Protein AF-A0A2E7LTC0-F1 (afdb_monomer)

Solvent-accessible surface area (backbone atoms only — not comparable to full-atom values): 21574 Å² total; per-residue (Å²): 110,74,68,62,54,48,52,56,48,58,71,62,63,71,90,58,56,78,71,52,47,55,50,52,54,51,60,67,54,54,82,50,47,77,41,71,34,73,52,80,45,78,46,64,87,62,78,86,38,76,47,79,48,78,38,95,87,68,45,82,85,52,89,76,47,74,41,83,64,48,72,80,42,55,64,22,34,35,40,33,43,32,41,36,27,76,60,69,47,95,86,60,73,81,91,56,100,69,69,67,83,79,80,87,56,65,53,80,72,42,90,59,55,69,51,78,43,80,32,36,36,43,35,40,34,44,36,34,58,78,69,46,74,34,69,30,34,40,38,37,45,35,38,29,55,83,51,34,35,38,38,40,40,37,39,34,40,51,95,73,76,43,58,40,39,37,43,35,45,28,46,34,49,67,52,81,94,36,35,32,41,34,41,37,41,33,39,38,36,43,68,73,51,43,59,67,55,59,49,59,22,49,50,42,20,55,47,100,85,68,46,58,71,38,53,74,68,54,59,45,46,75,72,45,26,50,76,45,81,47,74,49,66,40,91,86,82,69,48,78,47,73,52,29,28,30,26,42,74,87,68,48,78,76,24,78,30,59,68,50,30,58,71,54,59,43,54,55,52,45,51,50,52,34,49,60,59,52,71,72,50,64,58,30,29,33,40,28,41,32,37,32,40,36,37,54,46,80,55,97,49,43,38,37,38,40,33,37,36,40,34,52,64,57,69,44,77,81,38,50,63,68,80,55,28,68,39,33,34,81,36,54,46,79,51,32,73,49,82,89,56,76,73,47,69,58,80,32,37,37,39,36,40,38,37,35,37,47,81,48,100,41,35,33,40,40,39,39,38,39,41,36,35,54,84,93,48,75,50,72,52,76,50,72,50,75,48,75,60,88,128

Secondary structure (DSSP, 8-state):
-HHHHHHHHHHH-SS--HHHHHHHHHHHHTT-EEEEEEEEEPPPP----EEEE--TT--SSSPPEEEE----PPPEEEEEEEEEE-PPPTT----SSS--S----GGGTSSS-SSSEEEEEEEEEEEEETTEEEEEEEEEEEEE-SSEEEEEEEEEEGGGTEEEEEEEEEEEEEETTTEEEEEEEEEEEE---TT--HHHHHHT-B-TTS-BSS-TTHHHHHTT-EEEEEEEE-TTT--EEEEEEEE-TTS-EEESSHHHHHHTHHHHHHHHHHHHHHHTSPPEEEEEEEEEEEEEEEETTEEEEEEEEEE-S--EEEES-GGGSGGGTT-EETTEEPTTPPPPP--EEEEEEEEEEE-SSSEEEEEEEEEEEETTEEEEEEEEEEEE---

Foldseek 3Di:
DVVVVVVVVVVLPPPADPVRSVVVVCVQCPQKDKDKDKDKAAADFDDWDKDWDQDPVNDPPPDTDIDTPGDTFDIKMKIKIKMWDADAAPPDDDPDPDDRPPDDGVCLFFQAGNDAAKTWMWMWMWIADRNDIDTWTWTKIWGHDPFKIWMWIFTDDVVQRDTKTKTWIWTKDDDPDFKIKIKTKMKMKDLDLALDQPLQQQQLAADPVRDRPDPLCVLCVVQQKDWDKDWDADPPPRDIDIFIFIAHNVRDTPGPGPVRCVVPVSVVSSVVVRVVVSVPWDMWMKMFIKMKMWGWDDDDFKTKIKMKIKTPQPIDIPDTDVLSDLQQNPQADRNGGPPPDGGDTDIWMKIWMWMKGDPDPFKIKIKTKIWTDDRNRIDIDIDIDIGGDDD

Mean predicted aligned error: 7.92 Å

Sequence (391 aa):
MKKILLILCLLITFNVSGQEKKKLFKDFFKYSTLYVSGDLKNSKENAPSYFVRTNPNGSLYDVPVVVDGTDYYEHDYRYGFGIRKIARFDYEIKGKQYYDGTESNVSMTAPNSAITGFEYVFHTEKERVRDDVFKNHRYFLKHSGKYHIVKVESRKQGKVNFDYKSAEIRAKLPIGKKFSLSAGAIYRTHERPYGYNPVEIWLNETDSNGYAVNPWYTLGFYYGYDDIYYTYEDSYTGETVSDWYWINPEGETVAYTDLQFRQTVFTDLMNRYNNEIWEDIDAFGVISPVVGFDYYHYKNNFWLHAYGSYLLPYHDYVKGDEAFSYHNRNNWGLGGLIEDAEKEQWEDYQTGVQFGWKLSKSIGIFFEGEYTKFWDSKIYNSSVGLNITLK

Nearest PDB structures (foldseek):
  7pge-assembly1_B  TM=2.969E-01  e=2.154E-02  Escherichia coli
  7ttc-assembly1_A  TM=2.405E-01  e=6.112E-03  Escherichia coli
  8wv0-assembly1_B  TM=1.997E-01  e=5.841E-02  Burkholderia pseudomallei

Structure (mmCIF, N/CA/C/O backbone):
data_AF-A0A2E7LTC0-F1
#
_entry.id   AF-A0A2E7LTC0-F1
#
loop_
_atom_site.group_PDB
_atom_site.id
_atom_site.type_symbol
_atom_site.label_atom_id
_atom_site.label_alt_id
_atom_site.label_comp_id
_atom_site.label_asym_id
_atom_site.label_entity_id
_atom_site.label_seq_id
_atom_site.pdbx_PDB_ins_code
_atom_site.Cartn_x
_atom_site.Cartn_y
_atom_site.Cartn_z
_atom_site.occupancy
_atom_site.B_iso_or_equiv
_atom_site.auth_seq_id
_atom_site.auth_comp_id
_atom_site.auth_asym_id
_atom_site.auth_atom_id
_atom_site.pdbx_PDB_model_num
ATOM 1 N N . MET A 1 1 ? -17.392 7.333 -6.925 1.00 40.47 1 MET A N 1
ATOM 2 C CA . MET A 1 1 ? -18.458 8.050 -6.176 1.00 40.47 1 MET A CA 1
ATOM 3 C C . MET A 1 1 ? -19.874 7.684 -6.631 1.00 40.47 1 MET A C 1
ATOM 5 O O . MET A 1 1 ? -20.604 7.146 -5.810 1.00 40.47 1 MET A O 1
ATOM 9 N N . LYS A 1 2 ? -20.261 7.876 -7.909 1.00 31.41 2 LYS A N 1
ATOM 10 C CA . LYS A 1 2 ? -21.632 7.576 -8.397 1.00 31.41 2 LYS A CA 1
ATOM 11 C C . LYS A 1 2 ? -22.112 6.139 -8.102 1.00 31.41 2 LYS A C 1
ATOM 13 O O . LYS A 1 2 ? -23.228 5.971 -7.636 1.00 31.41 2 LYS A O 1
ATOM 18 N N . LYS A 1 3 ? -21.259 5.119 -8.285 1.00 40.75 3 LYS A N 1
ATOM 19 C CA . LYS A 1 3 ? -21.623 3.699 -8.075 1.00 40.75 3 LYS A CA 1
ATOM 20 C C . LYS A 1 3 ? -21.817 3.302 -6.595 1.00 40.75 3 LYS A C 1
ATOM 22 O O . LYS A 1 3 ? -22.709 2.521 -6.297 1.00 40.75 3 LYS A O 1
ATOM 27 N N . ILE A 1 4 ? -21.048 3.874 -5.661 1.00 50.66 4 ILE A N 1
ATOM 28 C CA . ILE A 1 4 ? -21.181 3.589 -4.213 1.00 50.66 4 ILE A CA 1
ATOM 29 C C . ILE A 1 4 ? -22.430 4.269 -3.642 1.00 50.66 4 ILE A C 1
ATOM 31 O O . ILE A 1 4 ? -23.167 3.659 -2.873 1.00 50.66 4 ILE A O 1
ATOM 35 N N . LEU A 1 5 ? -22.707 5.506 -4.071 1.00 48.44 5 LEU A N 1
ATOM 36 C CA . LEU A 1 5 ? -23.940 6.204 -3.707 1.00 48.44 5 LEU A CA 1
ATOM 37 C C . LEU A 1 5 ? -25.174 5.455 -4.236 1.00 48.44 5 LEU A C 1
ATOM 39 O O . LEU A 1 5 ? -26.170 5.356 -3.532 1.00 48.44 5 LEU A O 1
ATOM 43 N N . LEU A 1 6 ? -25.079 4.872 -5.439 1.00 49.09 6 LEU A N 1
ATOM 44 C CA . LEU A 1 6 ? -26.133 4.054 -6.043 1.00 49.09 6 LEU A CA 1
ATOM 45 C C . LEU A 1 6 ? -26.417 2.779 -5.233 1.00 49.09 6 LEU A C 1
ATOM 47 O O . LEU A 1 6 ? -27.579 2.458 -5.016 1.00 49.09 6 LEU A O 1
ATOM 51 N N . ILE A 1 7 ? -25.382 2.090 -4.736 1.00 56.31 7 ILE A N 1
ATOM 52 C CA . ILE A 1 7 ? -25.525 0.910 -3.860 1.00 56.31 7 ILE A CA 1
ATOM 53 C C . ILE A 1 7 ? -26.156 1.301 -2.515 1.00 56.31 7 ILE A C 1
ATOM 55 O O . ILE A 1 7 ? -27.049 0.611 -2.026 1.00 56.31 7 ILE A O 1
ATOM 59 N N . LEU A 1 8 ? -25.750 2.441 -1.943 1.00 55.16 8 LEU A N 1
ATOM 60 C CA . LEU A 1 8 ? -26.360 2.974 -0.724 1.00 55.16 8 LEU A CA 1
ATOM 61 C C . LEU A 1 8 ? -27.838 3.340 -0.948 1.00 55.16 8 LEU A C 1
ATOM 63 O O . LEU A 1 8 ? -28.680 3.049 -0.106 1.00 55.16 8 LEU A O 1
ATOM 67 N N . CYS A 1 9 ? -28.167 3.928 -2.102 1.00 54.88 9 CYS A N 1
ATOM 68 C CA . CYS A 1 9 ? -29.542 4.210 -2.506 1.00 54.88 9 CYS A CA 1
ATOM 69 C C . CYS A 1 9 ? -30.355 2.924 -2.720 1.00 54.88 9 CYS A C 1
ATOM 71 O O . CYS A 1 9 ? -31.493 2.869 -2.263 1.00 54.88 9 CYS A O 1
ATOM 73 N N . LEU A 1 10 ? -29.777 1.886 -3.333 1.00 54.00 10 LEU A N 1
ATOM 74 C CA . LEU A 1 10 ? -30.430 0.591 -3.574 1.00 54.00 10 LEU A CA 1
ATOM 75 C C . LEU A 1 10 ? -30.771 -0.156 -2.271 1.00 54.00 10 LEU A C 1
ATOM 77 O O . LEU A 1 10 ? -31.829 -0.776 -2.168 1.00 54.00 10 LEU A O 1
ATOM 81 N N . LEU A 1 11 ? -29.931 -0.038 -1.239 1.00 53.34 11 LEU A N 1
ATOM 82 C CA . LEU A 1 11 ? -30.214 -0.588 0.095 1.00 53.34 11 LEU A CA 1
ATOM 83 C C . LEU A 1 11 ? -31.350 0.159 0.823 1.00 53.34 11 LEU A C 1
ATOM 85 O O . LEU A 1 11 ? -32.016 -0.420 1.675 1.00 53.34 11 LEU A O 1
ATOM 89 N N . ILE A 1 12 ? -31.605 1.425 0.470 1.00 54.31 12 ILE A N 1
ATOM 90 C CA . ILE A 1 12 ? -32.672 2.265 1.049 1.00 54.31 12 ILE A CA 1
ATOM 91 C C . ILE A 1 12 ? -33.993 2.141 0.253 1.00 54.31 12 ILE A C 1
ATOM 93 O O . ILE A 1 12 ? -35.054 2.557 0.726 1.00 54.31 12 ILE A O 1
ATOM 97 N N . THR A 1 13 ? -33.972 1.564 -0.956 1.00 50.25 13 THR A N 1
ATOM 98 C CA . THR A 1 13 ? -35.162 1.465 -1.823 1.00 50.25 13 THR A CA 1
ATOM 99 C C . THR A 1 13 ? -36.113 0.310 -1.510 1.00 50.25 13 THR A C 1
ATOM 101 O O . THR A 1 13 ? -37.231 0.324 -2.022 1.00 50.25 13 THR A O 1
ATOM 104 N N . PHE A 1 14 ? -35.756 -0.645 -0.646 1.00 45.84 14 PHE A N 1
ATOM 105 C CA . PHE A 1 14 ? -36.668 -1.734 -0.279 1.00 45.84 14 PHE A CA 1
ATOM 106 C C . PHE A 1 14 ? -37.716 -1.273 0.750 1.00 45.84 14 PHE A C 1
ATOM 108 O O . PHE A 1 14 ? -37.423 -1.163 1.931 1.00 45.84 14 PHE A O 1
ATOM 115 N N . ASN A 1 15 ? -38.947 -1.018 0.288 1.00 52.19 15 ASN A N 1
ATOM 116 C CA . ASN A 1 15 ? -40.196 -0.980 1.075 1.00 52.19 15 ASN A CA 1
ATOM 117 C C . ASN A 1 15 ? -40.242 -0.098 2.342 1.00 52.19 15 ASN A C 1
ATOM 119 O O . ASN A 1 15 ? -40.950 -0.419 3.290 1.00 52.19 15 ASN A O 1
ATOM 123 N N . VAL A 1 16 ? -39.543 1.037 2.363 1.00 57.69 16 VAL A N 1
ATOM 124 C CA . VAL A 1 16 ? -39.639 2.006 3.469 1.00 57.69 16 VAL A CA 1
ATOM 125 C C . VAL A 1 16 ? -40.548 3.172 3.061 1.00 57.69 16 VAL A C 1
ATOM 127 O O . VAL A 1 16 ? -40.341 3.788 2.010 1.00 57.69 16 VAL A O 1
ATOM 130 N N . SER A 1 17 ? -41.565 3.492 3.867 1.00 69.69 17 SER A N 1
ATOM 131 C CA . SER A 1 17 ? -42.487 4.607 3.591 1.00 69.69 17 SER A CA 1
ATOM 132 C C . SER A 1 17 ? -41.746 5.958 3.560 1.00 69.69 17 SER A C 1
ATOM 134 O O . SER A 1 17 ? -40.671 6.116 4.142 1.00 69.69 17 SER A O 1
ATOM 136 N N . GLY A 1 18 ? -42.293 6.981 2.889 1.00 68.81 18 GLY A N 1
ATOM 137 C CA . GLY A 1 18 ? -41.621 8.287 2.740 1.00 68.81 18 GLY A CA 1
ATOM 138 C C . GLY A 1 18 ? -41.231 8.961 4.069 1.00 68.81 18 GLY A C 1
ATOM 139 O O . GLY A 1 18 ? -40.199 9.631 4.155 1.00 68.81 18 GLY A O 1
ATOM 140 N N . GLN A 1 19 ? -42.008 8.730 5.130 1.00 69.88 19 GLN A N 1
ATOM 141 C CA . GLN A 1 19 ? -41.736 9.240 6.475 1.00 69.88 19 GLN A CA 1
ATOM 142 C C . GLN A 1 19 ? -40.604 8.469 7.173 1.00 69.88 19 GLN A C 1
ATOM 144 O O . GLN A 1 19 ? -39.743 9.069 7.822 1.00 69.88 19 GLN A O 1
ATOM 149 N N . GLU A 1 20 ? -40.547 7.153 6.985 1.00 72.44 20 GLU A N 1
ATOM 150 C CA . GLU A 1 20 ? -39.475 6.306 7.508 1.00 72.44 20 GLU A CA 1
ATOM 151 C C . GLU A 1 20 ? -38.150 6.533 6.763 1.00 72.44 20 GLU A C 1
ATOM 153 O O . GLU A 1 20 ? -37.100 6.562 7.402 1.00 72.44 20 GLU A O 1
ATOM 158 N N . LYS A 1 21 ? -38.178 6.822 5.451 1.00 75.19 21 LYS A N 1
ATOM 159 C CA . LYS A 1 21 ? -36.980 7.210 4.679 1.00 75.19 21 LYS A CA 1
ATOM 160 C C . LYS A 1 21 ? -36.326 8.466 5.251 1.00 75.19 21 LYS A C 1
ATOM 162 O O . LYS A 1 21 ? -35.108 8.515 5.422 1.00 75.19 21 LYS A O 1
ATOM 167 N N . LYS A 1 22 ? -37.133 9.474 5.603 1.00 76.31 22 LYS A N 1
ATOM 168 C CA . LYS A 1 22 ? -36.648 10.722 6.216 1.00 76.31 22 LYS A CA 1
ATOM 169 C C . LYS A 1 22 ? -36.008 10.472 7.584 1.00 76.31 22 LYS A C 1
ATOM 171 O O . LYS A 1 22 ? -34.982 11.075 7.900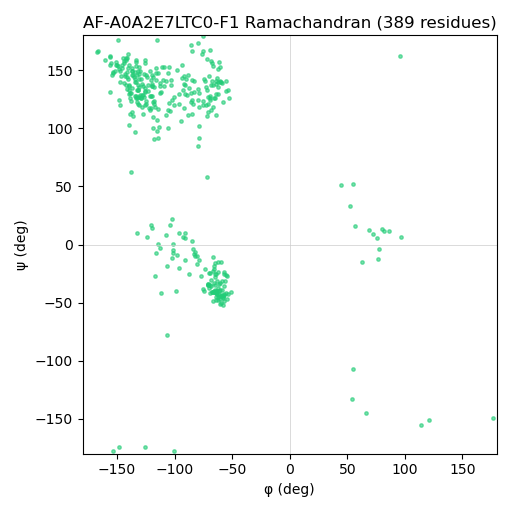 1.00 76.31 22 LYS A O 1
ATOM 176 N N . LYS A 1 23 ? -36.593 9.576 8.384 1.00 83.50 23 LYS A N 1
ATOM 177 C CA . LYS A 1 23 ? -36.047 9.169 9.686 1.00 83.50 23 LYS A CA 1
ATOM 178 C C . LYS A 1 23 ? -34.726 8.412 9.527 1.00 83.50 23 LYS A C 1
ATOM 180 O O . LYS A 1 23 ? -33.743 8.798 10.149 1.00 83.50 23 LYS A O 1
ATOM 185 N N . LEU A 1 24 ? -34.677 7.424 8.634 1.00 81.38 24 LEU A N 1
ATOM 186 C CA . LEU A 1 24 ? -33.481 6.628 8.355 1.00 81.38 24 LEU A CA 1
ATOM 187 C C . LEU A 1 24 ? -32.315 7.498 7.869 1.00 81.38 24 LEU A C 1
ATOM 189 O O . LEU A 1 24 ? -31.200 7.372 8.366 1.00 81.38 24 LEU A O 1
ATOM 193 N N . PHE A 1 25 ? -32.582 8.434 6.955 1.00 83.81 25 PHE A N 1
ATOM 194 C CA . PHE A 1 25 ? -31.583 9.393 6.485 1.00 83.81 25 PHE A CA 1
ATOM 195 C C . PHE A 1 25 ? -31.049 10.263 7.632 1.00 83.81 25 PHE A C 1
ATOM 197 O O . PHE A 1 25 ? -29.838 10.415 7.798 1.00 83.81 25 PHE A O 1
ATOM 204 N N . LYS A 1 26 ? -31.945 10.799 8.472 1.00 86.75 26 LYS A N 1
ATOM 205 C CA . LYS A 1 26 ? -31.561 11.607 9.636 1.00 86.75 26 LYS A CA 1
ATOM 206 C C . LYS A 1 26 ? -30.707 10.809 10.625 1.00 86.75 26 LYS A C 1
ATOM 208 O O . LYS A 1 26 ? -29.707 11.333 11.108 1.00 86.75 26 LYS A O 1
ATOM 213 N N . ASP A 1 27 ? -31.066 9.558 10.899 1.00 86.62 27 ASP A N 1
ATOM 214 C CA . ASP A 1 27 ? -30.341 8.685 11.829 1.00 86.62 27 ASP A CA 1
ATOM 215 C C . ASP A 1 27 ? -28.985 8.228 11.264 1.00 86.62 27 ASP A C 1
ATOM 217 O O . ASP A 1 27 ? -27.998 8.140 12.005 1.00 86.62 27 ASP A O 1
ATOM 221 N N . PHE A 1 28 ? -28.898 8.013 9.947 1.00 89.31 28 PHE A N 1
ATOM 222 C CA . PHE A 1 28 ? -27.646 7.702 9.261 1.00 89.31 28 PHE A CA 1
ATOM 223 C C . PHE A 1 28 ? -26.630 8.838 9.427 1.00 89.31 28 PHE A C 1
ATOM 225 O O . PHE A 1 28 ? -25.532 8.592 9.925 1.00 89.31 28 PHE A O 1
ATOM 232 N N . PHE A 1 29 ? -27.025 10.084 9.141 1.00 91.88 29 PHE A N 1
ATOM 233 C CA . PHE A 1 29 ? -26.138 11.249 9.243 1.00 91.88 29 PHE A CA 1
ATOM 234 C C . PHE A 1 29 ? -26.008 11.835 10.657 1.00 91.88 29 PHE A C 1
ATOM 236 O O . PHE A 1 29 ? -25.143 12.685 10.889 1.00 91.88 29 PHE A O 1
ATOM 243 N N . LYS A 1 30 ? -26.805 11.387 11.633 1.00 92.81 30 LYS A N 1
ATOM 244 C CA . LYS A 1 30 ? -26.679 11.822 13.031 1.00 92.81 30 LYS A CA 1
ATOM 245 C C . LYS A 1 30 ? -25.256 11.568 13.549 1.00 92.81 30 LYS A C 1
ATOM 247 O O . LYS A 1 30 ? -24.737 10.466 13.394 1.00 92.81 30 LYS A O 1
ATOM 252 N N . TYR A 1 31 ? -24.662 12.578 14.190 1.00 93.38 31 TYR A N 1
ATOM 253 C CA . TYR A 1 31 ? -23.271 12.596 14.682 1.00 93.38 31 TYR A CA 1
ATOM 254 C C . TYR A 1 31 ? -22.181 12.625 13.601 1.00 93.38 31 TYR A C 1
ATOM 256 O O . TYR A 1 31 ? -21.004 12.448 13.914 1.00 93.38 31 TYR A O 1
ATOM 264 N N . SER A 1 32 ? -22.545 12.882 12.343 1.00 94.81 32 SER A N 1
ATOM 265 C CA . SER A 1 32 ? -21.542 13.108 11.305 1.00 94.81 32 SER A CA 1
ATOM 266 C C . SER A 1 32 ? -20.834 14.433 11.503 1.00 94.81 32 SER A C 1
ATOM 268 O O . SER A 1 32 ? -21.456 15.424 11.879 1.00 94.81 32 SER A O 1
ATOM 270 N N . THR A 1 33 ? -19.553 14.464 11.166 1.00 95.06 33 THR A N 1
ATOM 271 C CA . THR A 1 33 ? -18.797 15.703 11.021 1.00 95.06 33 THR A CA 1
ATOM 272 C C . THR A 1 33 ? -18.322 15.834 9.585 1.00 95.06 33 THR A C 1
ATOM 274 O O . THR A 1 33 ? -17.655 14.933 9.080 1.00 95.06 33 THR A O 1
ATOM 277 N N . LEU A 1 34 ? -18.693 16.940 8.942 1.00 96.50 34 LEU A N 1
ATOM 278 C CA . LEU A 1 34 ? -18.131 17.390 7.672 1.00 96.50 34 LEU A CA 1
ATOM 279 C C . LEU A 1 34 ? -16.951 18.316 7.979 1.00 96.50 34 LEU A C 1
ATOM 281 O O . LEU A 1 34 ? -17.060 19.159 8.870 1.00 96.50 34 LEU A O 1
ATOM 285 N N . TYR A 1 35 ? -15.849 18.165 7.257 1.00 95.38 35 TYR A N 1
ATOM 286 C CA . TYR A 1 35 ? -14.668 19.001 7.428 1.00 95.38 35 TYR A CA 1
ATOM 287 C C . TYR A 1 35 ? -13.956 19.241 6.095 1.00 95.38 35 TYR A C 1
ATOM 289 O O . TYR A 1 35 ? -14.014 18.427 5.170 1.00 95.38 35 TYR A O 1
ATOM 297 N N . VAL A 1 36 ? -13.278 20.382 6.030 1.00 96.44 36 VAL A N 1
ATOM 298 C CA . VAL A 1 36 ? -12.321 20.761 4.991 1.00 96.44 36 VAL A CA 1
ATOM 299 C C . VAL A 1 36 ? -11.098 21.287 5.727 1.00 96.44 36 VAL A C 1
ATOM 301 O O . VAL A 1 36 ? -11.240 22.059 6.675 1.00 96.44 36 VAL A O 1
ATOM 304 N N . SER A 1 37 ? -9.913 20.846 5.329 1.00 95.50 37 SER A N 1
ATOM 305 C CA . SER A 1 37 ? -8.670 21.170 6.026 1.00 95.50 37 SER A CA 1
ATOM 306 C C . SER A 1 37 ? -7.506 21.261 5.057 1.00 95.50 37 SER A C 1
ATOM 308 O O . SER A 1 37 ? -7.470 20.524 4.070 1.00 95.50 37 SER A O 1
ATOM 310 N N . GLY A 1 38 ? -6.530 22.104 5.379 1.00 95.75 38 GLY A N 1
ATOM 311 C CA . GLY A 1 38 ? -5.250 22.133 4.690 1.00 95.75 38 GLY A CA 1
ATOM 312 C C . GLY A 1 38 ? -4.107 22.534 5.615 1.00 95.75 38 GLY A C 1
ATOM 313 O O . GLY A 1 38 ? -4.318 23.259 6.587 1.00 95.75 38 GLY A O 1
ATOM 314 N N . ASP A 1 39 ? -2.917 22.036 5.305 1.00 93.94 39 ASP A N 1
ATOM 315 C CA . ASP A 1 39 ? -1.663 22.301 5.994 1.00 93.94 39 ASP A CA 1
ATOM 316 C C . ASP A 1 39 ? -0.542 22.603 4.987 1.00 93.94 39 ASP A C 1
ATOM 318 O O . ASP A 1 39 ? -0.486 22.022 3.904 1.00 93.94 39 ASP A O 1
ATOM 322 N N . LEU A 1 40 ? 0.331 23.545 5.350 1.00 95.38 40 LEU A N 1
ATOM 323 C CA . LEU A 1 40 ? 1.547 23.917 4.623 1.00 95.38 40 LEU A CA 1
ATOM 324 C C . LEU A 1 40 ? 2.742 23.678 5.545 1.00 95.38 40 LEU A C 1
ATOM 326 O O . LEU A 1 40 ? 2.682 24.002 6.735 1.00 95.38 40 LEU A O 1
ATOM 330 N N . LYS A 1 41 ? 3.809 23.094 5.006 1.00 93.50 41 LYS A N 1
ATOM 331 C CA . LYS A 1 41 ? 5.022 22.714 5.734 1.00 93.50 41 LYS A CA 1
ATOM 332 C C . LYS A 1 41 ? 6.256 23.167 4.960 1.00 93.50 41 LYS A C 1
ATOM 334 O O . LYS A 1 41 ? 6.207 23.375 3.751 1.00 93.50 41 LYS A O 1
ATOM 339 N N . ASN A 1 42 ? 7.364 23.328 5.677 1.00 92.88 42 ASN A N 1
ATOM 340 C CA . ASN A 1 42 ? 8.643 23.694 5.073 1.00 92.88 42 ASN A CA 1
ATOM 341 C C . ASN A 1 42 ? 9.114 22.616 4.090 1.00 92.88 42 ASN A C 1
ATOM 343 O O . ASN A 1 42 ? 8.810 21.435 4.273 1.00 92.88 42 ASN A O 1
ATOM 347 N N . SER A 1 43 ? 9.875 23.027 3.079 1.00 90.38 43 SER A N 1
ATOM 348 C CA . SER A 1 43 ? 10.572 22.101 2.191 1.00 90.38 43 SER A CA 1
ATOM 349 C C . SER A 1 43 ? 11.682 21.355 2.935 1.00 90.38 43 SER A C 1
ATOM 351 O O . SER A 1 43 ? 12.200 21.805 3.963 1.00 90.38 43 SER A O 1
ATOM 353 N N . LYS A 1 44 ? 12.047 20.183 2.411 1.00 89.94 44 LYS A N 1
ATOM 354 C CA . LYS A 1 44 ? 13.244 19.466 2.852 1.00 89.94 44 LYS A CA 1
ATOM 355 C C . LYS A 1 44 ? 14.480 20.206 2.340 1.00 89.94 44 LYS A C 1
ATOM 357 O O . LYS A 1 44 ? 14.568 20.502 1.155 1.00 89.94 44 LYS A O 1
ATOM 362 N N . GLU A 1 45 ? 15.449 20.424 3.219 1.00 89.69 45 GLU A N 1
ATOM 363 C CA . GLU A 1 45 ? 16.778 20.901 2.839 1.00 89.69 45 GLU A CA 1
ATOM 364 C C . GLU A 1 45 ? 17.711 19.707 2.595 1.00 89.69 45 GLU A C 1
ATOM 366 O O . GLU A 1 45 ? 17.676 18.713 3.332 1.00 89.69 45 GLU A O 1
ATOM 371 N N . ASN A 1 46 ? 18.518 19.790 1.539 1.00 89.94 46 ASN A N 1
ATOM 372 C CA . ASN A 1 46 ? 19.540 18.804 1.206 1.00 89.94 46 ASN A CA 1
ATOM 373 C C . ASN A 1 46 ? 20.932 19.383 1.459 1.00 89.94 46 ASN A C 1
ATOM 375 O O . ASN A 1 46 ? 21.145 20.590 1.370 1.00 89.94 46 ASN A O 1
ATOM 379 N N . ALA A 1 47 ? 21.888 18.500 1.752 1.00 92.62 47 ALA A N 1
ATOM 380 C CA . ALA A 1 47 ? 23.289 18.888 1.761 1.00 92.62 47 ALA A CA 1
ATOM 381 C C . ALA A 1 47 ? 23.717 19.313 0.340 1.00 92.62 47 ALA A C 1
ATOM 383 O O . ALA A 1 47 ? 23.300 18.652 -0.616 1.00 92.62 47 ALA A O 1
ATOM 384 N N . PRO A 1 48 ? 24.548 20.362 0.196 1.00 92.75 48 PRO A N 1
ATOM 385 C CA . PRO A 1 48 ? 25.003 20.811 -1.114 1.00 92.75 48 PRO A CA 1
ATOM 386 C C . PRO A 1 48 ? 25.753 19.722 -1.897 1.00 92.75 48 PRO A C 1
ATOM 388 O O . PRO A 1 48 ? 26.582 19.011 -1.324 1.00 92.75 48 PRO A O 1
ATOM 391 N N . SER A 1 49 ? 25.495 19.624 -3.204 1.00 93.56 49 SER A N 1
ATOM 392 C CA . SER A 1 49 ? 26.155 18.701 -4.137 1.00 93.56 49 SER A CA 1
ATOM 393 C C . SER A 1 49 ? 26.619 19.449 -5.385 1.00 93.56 49 SER A C 1
ATOM 395 O O . SER A 1 49 ? 25.870 20.242 -5.947 1.00 93.56 49 SER A O 1
ATOM 397 N N . TYR A 1 50 ? 27.845 19.189 -5.842 1.00 93.44 50 TYR A N 1
ATOM 398 C CA . TYR A 1 50 ? 28.444 19.883 -6.984 1.00 93.44 50 TYR A CA 1
ATOM 399 C C . TYR A 1 50 ? 29.037 18.888 -7.980 1.00 93.44 50 TYR A C 1
ATOM 401 O O . TYR A 1 50 ? 29.642 17.893 -7.581 1.00 93.44 50 TYR A O 1
ATOM 409 N N . PHE A 1 51 ? 28.914 19.181 -9.274 1.00 91.56 51 PHE A N 1
ATOM 410 C CA . PHE A 1 51 ? 29.513 18.388 -10.350 1.00 91.56 51 PHE A CA 1
ATOM 411 C C . PHE A 1 51 ? 30.074 19.285 -11.459 1.00 91.56 51 PHE A C 1
ATOM 413 O O . PHE A 1 51 ? 29.771 20.476 -11.533 1.00 91.56 51 PHE A O 1
ATOM 420 N N . VAL A 1 52 ? 30.921 18.719 -12.320 1.00 91.19 52 VAL A N 1
ATOM 421 C CA . VAL A 1 52 ? 31.483 19.426 -13.479 1.00 91.19 52 VAL A CA 1
ATOM 422 C C . VAL A 1 52 ? 30.655 19.097 -14.714 1.00 91.19 52 VAL A C 1
ATOM 424 O O . VAL A 1 52 ? 30.421 17.925 -15.006 1.00 91.19 52 VAL A O 1
ATOM 427 N N . ARG A 1 53 ? 30.230 20.126 -15.450 1.00 82.56 53 ARG A N 1
ATOM 428 C CA . ARG A 1 53 ? 29.522 19.974 -16.728 1.00 82.56 53 ARG A CA 1
ATOM 429 C C . ARG A 1 53 ? 30.446 20.331 -17.894 1.00 82.56 53 ARG A C 1
ATOM 431 O O . ARG A 1 53 ? 31.268 21.236 -17.775 1.00 82.56 53 ARG A O 1
ATOM 438 N N . THR A 1 54 ? 30.260 19.676 -19.042 1.00 81.19 54 THR A N 1
ATOM 439 C CA . THR A 1 54 ? 30.860 20.095 -20.318 1.00 81.19 54 THR A CA 1
ATOM 440 C C . THR A 1 54 ? 30.517 21.553 -20.621 1.00 81.19 54 THR A C 1
ATOM 442 O O . THR A 1 54 ? 29.357 21.969 -20.508 1.00 81.19 54 THR A O 1
ATOM 445 N N . ASN A 1 55 ? 31.528 22.327 -21.016 1.00 79.56 55 ASN A N 1
ATOM 446 C CA . ASN A 1 55 ? 31.364 23.742 -21.320 1.00 79.56 55 ASN A CA 1
ATOM 447 C C . ASN A 1 55 ? 30.374 23.960 -22.481 1.00 79.56 55 ASN A C 1
ATOM 449 O O . ASN A 1 55 ? 30.245 23.090 -23.344 1.00 79.56 55 ASN A O 1
ATOM 453 N N . PRO A 1 56 ? 29.673 25.112 -22.551 1.00 80.19 56 PRO A N 1
ATOM 454 C CA . PRO A 1 56 ? 28.698 25.385 -23.615 1.00 80.19 56 PRO A CA 1
ATOM 455 C C . PRO A 1 56 ? 29.262 25.295 -25.039 1.00 80.19 56 PRO A C 1
ATOM 457 O O . PRO A 1 56 ? 28.519 25.039 -25.978 1.00 80.19 56 PRO A O 1
ATOM 460 N N . ASN A 1 57 ? 30.570 25.504 -25.200 1.00 81.50 57 ASN A N 1
ATOM 461 C CA . ASN A 1 57 ? 31.286 25.367 -26.467 1.00 81.50 57 ASN A CA 1
ATOM 462 C C . ASN A 1 57 ? 31.744 23.925 -26.768 1.00 81.50 57 ASN A C 1
ATOM 464 O O . ASN A 1 57 ? 32.440 23.710 -27.755 1.00 81.50 57 ASN A O 1
ATOM 468 N N . GLY A 1 58 ? 31.405 22.956 -25.913 1.00 74.94 58 GLY A N 1
ATOM 469 C CA . GLY A 1 58 ? 31.792 21.551 -26.044 1.00 74.94 58 GLY A CA 1
ATOM 470 C C . GLY A 1 58 ? 33.233 21.233 -25.631 1.00 74.94 58 GLY A C 1
ATOM 471 O O . GLY A 1 58 ? 33.605 20.063 -25.628 1.00 74.94 58 GLY A O 1
ATOM 472 N N . SER A 1 59 ? 34.050 22.230 -25.264 1.00 80.06 59 SER A N 1
ATOM 473 C CA . SER A 1 59 ? 35.459 22.010 -24.914 1.00 80.06 59 SER A CA 1
ATOM 474 C C . SER A 1 59 ? 35.598 21.382 -23.526 1.00 80.06 59 SER A C 1
ATOM 476 O O . SER A 1 59 ? 35.212 21.974 -22.514 1.00 80.06 59 SER A O 1
ATOM 478 N N . LEU A 1 60 ? 36.208 20.195 -23.477 1.00 80.62 60 LEU A N 1
ATOM 479 C CA . LEU A 1 60 ? 36.605 19.511 -22.239 1.00 80.62 60 LEU A CA 1
ATOM 480 C C . LEU A 1 60 ? 37.904 20.067 -21.630 1.00 80.62 60 LEU A C 1
ATOM 482 O O . LEU A 1 60 ? 38.225 19.743 -20.490 1.00 80.62 60 LEU A O 1
ATOM 486 N N . TYR A 1 61 ? 38.656 20.875 -22.383 1.00 84.19 61 TYR A N 1
ATOM 487 C CA . TYR A 1 61 ? 39.969 21.397 -21.978 1.00 84.19 61 TYR A CA 1
ATOM 488 C C . TYR A 1 61 ? 39.926 22.841 -21.476 1.00 84.19 61 TYR A C 1
ATOM 490 O O . TYR A 1 61 ? 40.924 23.357 -20.972 1.00 84.19 61 TYR A O 1
ATOM 498 N N . ASP A 1 62 ? 38.775 23.490 -21.603 1.00 86.69 62 ASP A N 1
ATOM 499 C CA . ASP A 1 62 ? 38.551 24.815 -21.044 1.00 86.69 62 ASP A CA 1
ATOM 500 C C . ASP A 1 62 ? 38.327 24.721 -19.526 1.00 86.69 62 ASP A C 1
ATOM 502 O O . ASP A 1 62 ? 38.037 23.654 -18.980 1.00 86.69 62 ASP A O 1
ATOM 506 N N . VAL A 1 63 ? 38.441 25.857 -18.828 1.00 85.56 63 VAL A N 1
ATOM 507 C CA . VAL A 1 63 ? 38.199 25.929 -17.377 1.00 85.56 63 VAL A CA 1
ATOM 508 C C . VAL A 1 63 ? 36.818 25.328 -17.058 1.00 85.56 63 VAL A C 1
ATOM 510 O O . VAL A 1 63 ? 35.832 25.753 -17.663 1.00 85.56 63 VAL A O 1
ATOM 513 N N . PRO A 1 64 ? 36.721 24.346 -16.142 1.00 85.06 64 PRO A N 1
ATOM 514 C CA . PRO A 1 64 ? 35.477 23.630 -15.896 1.00 85.06 64 PRO A CA 1
ATOM 515 C C . PRO A 1 64 ? 34.434 24.534 -15.244 1.00 85.06 64 PRO A C 1
ATOM 517 O O . PRO A 1 64 ? 34.720 25.254 -14.284 1.00 85.06 64 PRO A O 1
ATOM 520 N N . VAL A 1 65 ? 33.193 24.437 -15.715 1.00 85.88 65 VAL A N 1
ATOM 521 C CA . VAL A 1 65 ? 32.045 25.028 -15.028 1.00 85.88 65 VAL A CA 1
ATOM 522 C C . VAL A 1 65 ? 31.563 24.049 -13.959 1.00 85.88 65 VAL A C 1
ATOM 524 O O . VAL A 1 65 ? 31.048 22.970 -14.265 1.00 85.88 65 VAL A O 1
ATOM 527 N N . VAL A 1 66 ? 31.738 24.438 -12.696 1.00 88.94 66 VAL A N 1
ATOM 528 C CA . VAL A 1 66 ? 31.157 23.734 -11.547 1.00 88.94 66 VAL A CA 1
ATOM 529 C C . VAL A 1 66 ? 29.694 24.141 -11.427 1.00 88.94 66 VAL A C 1
ATOM 531 O O . VAL A 1 66 ? 29.377 25.327 -11.337 1.00 88.94 66 VAL A O 1
ATOM 534 N N . VAL A 1 67 ? 28.808 23.153 -11.439 1.00 90.06 67 VAL A N 1
ATOM 535 C CA . VAL A 1 67 ? 27.361 23.331 -11.342 1.00 90.06 67 VAL A CA 1
ATOM 536 C C . VAL A 1 67 ? 26.895 22.832 -9.980 1.00 90.06 67 VAL A C 1
ATOM 538 O O . VAL A 1 67 ? 27.327 21.776 -9.514 1.00 90.06 67 VAL A O 1
ATOM 541 N N . ASP A 1 68 ? 26.018 23.608 -9.348 1.00 90.75 68 ASP A N 1
ATOM 542 C CA . ASP A 1 68 ? 25.256 23.168 -8.184 1.00 90.75 68 ASP A CA 1
ATOM 543 C C . ASP A 1 68 ? 24.200 22.153 -8.640 1.00 90.75 68 ASP A C 1
ATOM 545 O O . ASP A 1 68 ? 23.278 22.487 -9.384 1.00 90.75 68 ASP A O 1
ATOM 549 N N . GLY A 1 69 ? 24.396 20.898 -8.243 1.00 88.00 69 GLY A N 1
ATOM 550 C CA . GLY A 1 69 ? 23.485 19.782 -8.477 1.00 88.00 69 GLY A CA 1
ATOM 551 C C . GLY A 1 69 ? 22.666 19.429 -7.241 1.00 88.00 69 GLY A C 1
ATOM 552 O O . GLY A 1 69 ? 22.248 18.283 -7.105 1.00 88.00 69 GLY A O 1
ATOM 553 N N . THR A 1 70 ? 22.501 20.359 -6.299 1.00 90.38 70 THR A N 1
ATOM 554 C CA . THR A 1 70 ? 21.666 20.150 -5.117 1.00 90.38 70 THR A CA 1
ATOM 555 C C . THR A 1 70 ? 20.198 20.102 -5.525 1.00 90.38 70 THR A C 1
ATOM 557 O O . THR A 1 70 ? 19.674 21.052 -6.105 1.00 90.38 70 THR A O 1
ATOM 560 N N . ASP A 1 71 ? 19.505 19.020 -5.173 1.00 88.50 71 ASP A N 1
ATOM 561 C CA . ASP A 1 71 ? 18.058 18.942 -5.367 1.00 88.50 71 ASP A CA 1
ATOM 562 C C . ASP A 1 71 ? 17.353 19.884 -4.380 1.00 88.50 71 ASP A C 1
ATOM 564 O O . ASP A 1 71 ? 17.478 19.727 -3.158 1.00 88.50 71 ASP A O 1
ATOM 568 N N . TYR A 1 72 ? 16.589 20.845 -4.899 1.00 89.00 72 TYR A N 1
ATOM 569 C CA . TYR A 1 72 ? 15.771 21.760 -4.105 1.00 89.00 72 TYR A CA 1
ATOM 570 C C . TYR A 1 72 ? 14.301 21.374 -4.206 1.00 89.00 72 TYR A C 1
ATOM 572 O O . TYR A 1 72 ? 13.741 21.378 -5.298 1.00 89.00 72 TYR A O 1
ATOM 580 N N . TYR A 1 73 ? 13.679 21.096 -3.059 1.00 91.19 73 TYR A N 1
ATOM 581 C CA . TYR A 1 73 ? 12.266 20.731 -3.003 1.00 91.19 73 TYR A CA 1
ATOM 582 C C . TYR A 1 73 ? 11.362 21.948 -2.801 1.00 91.19 73 TYR A C 1
ATOM 584 O O . TYR A 1 73 ? 11.693 22.870 -2.045 1.00 91.19 73 TYR A O 1
ATOM 592 N N . GLU A 1 74 ? 10.174 21.924 -3.403 1.00 92.38 74 GLU A N 1
ATOM 593 C CA . GLU A 1 74 ? 9.111 22.866 -3.067 1.00 92.38 74 GLU A CA 1
ATOM 594 C C . GLU A 1 74 ? 8.550 22.589 -1.660 1.00 92.38 74 GLU A C 1
ATOM 596 O O . GLU A 1 74 ? 8.804 21.562 -1.026 1.00 92.38 74 GLU A O 1
ATOM 601 N N . HIS A 1 75 ? 7.769 23.537 -1.138 1.00 93.19 75 HIS A N 1
ATOM 602 C CA . HIS A 1 75 ? 7.101 23.369 0.148 1.00 93.19 75 HIS A CA 1
ATOM 603 C C . HIS A 1 75 ? 6.110 22.195 0.111 1.00 93.19 75 HIS A C 1
ATOM 605 O O . HIS A 1 75 ? 5.354 22.014 -0.853 1.00 93.19 75 HIS A O 1
ATOM 611 N N . ASP A 1 76 ? 6.084 21.435 1.202 1.00 96.12 76 ASP A N 1
ATOM 612 C CA . ASP A 1 76 ? 5.132 20.353 1.406 1.00 96.12 76 ASP A CA 1
ATOM 613 C C . ASP A 1 76 ? 3.749 20.943 1.711 1.00 96.12 76 ASP A C 1
ATOM 615 O O . ASP A 1 76 ? 3.601 21.929 2.443 1.00 96.12 76 ASP A O 1
ATOM 619 N N . TYR A 1 77 ? 2.704 20.326 1.170 1.00 95.94 77 TYR A N 1
ATOM 620 C CA . TYR A 1 77 ? 1.332 20.734 1.445 1.00 95.94 77 TYR A CA 1
ATOM 621 C C . TYR A 1 77 ? 0.419 19.533 1.557 1.00 95.94 77 TYR A C 1
ATOM 623 O O . TYR A 1 77 ? 0.669 18.474 0.987 1.00 95.94 77 TYR A O 1
ATOM 631 N N . ARG A 1 78 ? -0.710 19.726 2.223 1.00 96.38 78 ARG A N 1
ATOM 632 C CA . ARG A 1 78 ? -1.824 18.793 2.187 1.00 96.38 78 ARG A CA 1
ATOM 633 C C . ARG A 1 78 ? -3.119 19.571 2.236 1.00 96.38 78 ARG A C 1
ATOM 635 O O . ARG A 1 78 ? -3.252 20.524 2.990 1.00 96.38 78 ARG A O 1
ATOM 642 N N . TYR A 1 79 ? -4.096 19.153 1.450 1.00 96.50 79 TYR A N 1
ATOM 643 C CA . TYR A 1 79 ? -5.468 19.603 1.620 1.00 96.50 79 TYR A CA 1
ATOM 644 C C . TYR A 1 79 ? -6.422 18.455 1.363 1.00 96.50 79 TYR A C 1
ATOM 646 O O . TYR A 1 79 ? -6.191 17.601 0.507 1.00 96.50 79 TYR A O 1
ATOM 654 N N . GLY A 1 80 ? -7.510 18.435 2.115 1.00 96.00 80 GLY A N 1
ATOM 655 C CA . GLY A 1 80 ? -8.477 17.361 2.056 1.00 96.00 80 GLY A CA 1
ATOM 656 C C . GLY A 1 80 ? -9.846 17.795 2.529 1.00 96.00 80 GLY A C 1
ATOM 657 O O . GLY A 1 80 ? -10.023 18.809 3.209 1.00 96.00 80 GLY A O 1
ATOM 658 N N . PHE A 1 81 ? -10.826 16.996 2.146 1.00 96.88 81 PHE A N 1
ATOM 659 C CA . PHE A 1 81 ? -12.197 17.145 2.590 1.00 96.88 81 PHE A CA 1
ATOM 660 C C . PHE A 1 81 ? -12.759 15.777 2.934 1.00 96.88 81 PHE A C 1
ATOM 662 O O . PHE A 1 81 ? -12.418 14.760 2.319 1.00 96.88 81 PHE A O 1
ATOM 669 N N . GLY A 1 82 ? -13.670 15.756 3.897 1.00 96.25 82 GLY A N 1
ATOM 670 C CA . GLY A 1 82 ? -14.315 14.513 4.250 1.00 96.25 82 GLY A CA 1
ATOM 671 C C . GLY A 1 82 ? -15.542 14.661 5.120 1.00 96.25 82 GLY A C 1
ATOM 672 O O . GLY A 1 82 ? -15.831 15.711 5.693 1.00 96.25 82 GLY A O 1
ATOM 673 N N . ILE A 1 83 ? -16.274 13.557 5.205 1.00 96.12 83 ILE A N 1
ATOM 674 C CA . ILE A 1 83 ? -17.360 13.360 6.155 1.00 96.12 83 ILE A CA 1
ATOM 675 C C . ILE A 1 83 ? -17.099 12.080 6.938 1.00 96.12 83 ILE A C 1
ATOM 677 O O . ILE A 1 83 ? -16.761 11.038 6.373 1.00 96.12 83 ILE A O 1
ATOM 681 N N . ARG A 1 84 ? -17.273 12.148 8.255 1.00 94.75 84 ARG A N 1
ATOM 682 C CA . ARG A 1 84 ? -17.046 11.008 9.143 1.00 94.75 84 ARG A CA 1
ATOM 683 C C . ARG A 1 84 ? -18.141 10.849 10.180 1.00 94.75 84 ARG A C 1
ATOM 685 O O . ARG A 1 84 ? -18.646 11.838 10.701 1.00 94.75 84 ARG A O 1
ATOM 692 N N . LYS A 1 85 ? -18.432 9.601 10.532 1.00 94.25 85 LYS A N 1
ATOM 693 C CA . LYS A 1 85 ? -19.231 9.192 11.688 1.00 94.25 85 LYS A CA 1
ATOM 694 C C . LYS A 1 85 ? -18.556 7.972 12.299 1.00 94.25 85 LYS A C 1
ATOM 696 O O . LYS A 1 85 ? -18.641 6.877 11.758 1.00 94.25 85 LYS A O 1
ATOM 701 N N . ILE A 1 86 ? -17.852 8.189 13.400 1.00 92.31 86 ILE A N 1
ATOM 702 C CA . ILE A 1 86 ? -17.088 7.162 14.106 1.00 92.31 86 ILE A CA 1
ATOM 703 C C . ILE A 1 86 ? -17.273 7.385 15.602 1.00 92.31 86 ILE A C 1
ATOM 705 O O . ILE A 1 86 ? -17.161 8.524 16.067 1.00 92.31 86 ILE A O 1
ATOM 709 N N . ALA A 1 87 ? -17.497 6.308 16.346 1.00 90.44 87 ALA A N 1
ATOM 710 C CA . ALA A 1 87 ? -17.393 6.326 17.791 1.00 90.44 87 ALA A CA 1
ATOM 711 C C . ALA A 1 87 ? -15.960 6.025 18.243 1.00 90.44 87 ALA A C 1
ATOM 713 O O . ALA A 1 87 ? -15.232 5.240 17.633 1.00 90.44 87 ALA A O 1
ATOM 714 N N . ARG A 1 88 ? -15.580 6.674 19.341 1.00 90.56 88 ARG A N 1
ATOM 715 C CA . ARG A 1 88 ? -14.338 6.405 20.057 1.00 90.56 88 ARG A CA 1
ATOM 716 C C . ARG A 1 88 ? -14.586 5.335 21.111 1.00 90.56 88 ARG A C 1
ATOM 718 O O . ARG A 1 88 ? -15.641 5.349 21.745 1.00 90.56 88 ARG A O 1
ATOM 725 N N . PHE A 1 89 ? -13.621 4.449 21.307 1.00 90.50 89 PHE A N 1
ATOM 726 C CA . PHE A 1 89 ? -13.556 3.598 22.490 1.00 90.50 89 PHE A CA 1
ATOM 727 C C . PHE A 1 89 ? -13.256 4.445 23.735 1.00 90.50 89 PHE A C 1
ATOM 729 O O . PHE A 1 89 ? -12.703 5.538 23.627 1.00 90.50 89 PHE A O 1
ATOM 736 N N . ASP A 1 90 ? -13.590 3.956 24.932 1.00 89.50 90 ASP A N 1
ATOM 737 C CA . ASP A 1 90 ? -13.525 4.784 26.151 1.00 89.50 90 ASP A CA 1
ATOM 738 C C . ASP A 1 90 ? -12.100 5.239 26.506 1.00 89.50 90 ASP A C 1
ATOM 740 O O . ASP A 1 90 ? -11.915 6.265 27.161 1.00 89.50 90 ASP A O 1
ATOM 744 N N . TYR A 1 91 ? -11.081 4.488 26.076 1.00 87.56 91 TYR A N 1
ATOM 745 C CA . TYR A 1 91 ? -9.679 4.870 26.259 1.00 87.56 91 TYR A CA 1
ATOM 746 C C . TYR A 1 91 ? -9.184 5.888 25.220 1.00 87.56 91 TYR A C 1
ATOM 748 O O . TYR A 1 91 ? -8.145 6.507 25.442 1.00 87.56 91 TYR A O 1
ATOM 756 N N . GLU A 1 92 ? -9.889 6.075 24.098 1.00 87.44 92 GLU A N 1
ATOM 757 C CA . GLU A 1 92 ? -9.471 6.987 23.031 1.00 87.44 92 GLU A CA 1
ATOM 758 C C . GLU A 1 92 ? -9.793 8.445 23.393 1.00 87.44 92 GLU A C 1
ATOM 760 O O . GLU A 1 92 ? -10.949 8.876 23.514 1.00 87.44 92 GLU A O 1
ATOM 765 N N . ILE A 1 93 ? -8.749 9.265 23.481 1.00 82.75 93 ILE A N 1
ATOM 766 C CA . ILE A 1 93 ? -8.872 10.701 23.729 1.00 82.75 93 ILE A CA 1
ATOM 767 C C . ILE A 1 93 ? -8.900 11.443 22.389 1.00 82.75 93 ILE A C 1
ATOM 769 O O . ILE A 1 93 ? -8.232 11.070 21.428 1.00 82.75 93 ILE A O 1
ATOM 773 N N . LYS A 1 94 ? -9.698 12.514 22.301 1.00 83.50 94 LYS A N 1
ATOM 774 C CA . LYS A 1 94 ? -9.709 13.369 21.110 1.00 83.50 94 LYS A CA 1
ATOM 775 C C . LYS A 1 94 ? -8.399 14.161 21.072 1.00 83.50 94 LYS A C 1
ATOM 777 O O . LYS A 1 94 ? -8.189 14.998 21.943 1.00 83.50 94 LYS A O 1
ATOM 782 N N . GLY A 1 95 ? -7.551 13.910 20.075 1.00 78.94 95 GLY A N 1
ATOM 783 C CA . GLY A 1 95 ? -6.252 14.585 19.961 1.00 78.94 95 GLY A CA 1
ATOM 784 C C . GLY A 1 95 ? -6.347 16.076 19.611 1.00 78.94 95 GLY A C 1
ATOM 785 O O . GLY A 1 95 ? -5.560 16.876 20.104 1.00 78.94 95 GLY A O 1
ATOM 786 N N . LYS A 1 96 ? -7.332 16.468 18.792 1.00 88.06 96 LYS A N 1
ATOM 787 C CA . LYS A 1 96 ? -7.539 17.851 18.325 1.00 88.06 96 LYS A CA 1
ATOM 788 C C . LYS A 1 96 ? -8.954 18.328 18.638 1.00 88.06 96 LYS A C 1
ATOM 790 O O . LYS A 1 96 ? -9.882 17.531 18.753 1.00 88.06 96 LYS A O 1
ATOM 795 N N . GLN A 1 97 ? -9.155 19.641 18.739 1.00 89.12 97 GLN A N 1
ATOM 796 C CA . GLN A 1 97 ? -10.501 20.208 18.913 1.00 89.12 97 GLN A CA 1
ATOM 797 C C . GLN A 1 97 ? -11.337 20.153 17.625 1.00 89.12 97 GLN A C 1
ATOM 799 O O . GLN A 1 97 ? -12.565 20.120 17.691 1.00 89.12 97 GLN A O 1
ATOM 804 N N . TYR A 1 98 ? -10.686 20.037 16.474 1.00 90.06 98 TYR A N 1
ATOM 805 C CA . TYR A 1 98 ? -11.279 19.931 15.143 1.00 90.06 98 TYR A CA 1
ATOM 806 C C . TYR A 1 98 ? -10.968 18.568 14.508 1.00 90.06 98 TYR A C 1
ATOM 808 O O . TYR A 1 98 ? -10.264 17.755 15.109 1.00 90.06 98 TYR A O 1
ATOM 816 N N . TYR A 1 99 ? -11.533 18.329 13.324 1.00 92.12 99 TYR A N 1
ATOM 817 C CA . TYR A 1 99 ? -11.157 17.212 12.463 1.00 92.12 99 TYR A CA 1
ATOM 818 C C . TYR A 1 99 ? -10.496 17.749 11.200 1.00 92.12 99 TYR A C 1
ATOM 820 O O . TYR A 1 99 ? -10.991 18.716 10.621 1.00 92.12 99 TYR A O 1
ATOM 828 N N . ASP A 1 100 ? -9.406 17.122 10.785 1.00 91.56 100 ASP A N 1
ATOM 829 C CA . ASP A 1 100 ? -8.663 17.462 9.569 1.00 91.56 100 ASP A CA 1
ATOM 830 C C . ASP A 1 100 ? -8.335 16.233 8.712 1.00 91.56 100 ASP A C 1
ATOM 832 O O . ASP A 1 100 ? -7.559 16.308 7.759 1.00 91.56 100 ASP A O 1
ATOM 836 N N . GLY A 1 101 ? -8.919 15.080 9.040 1.00 88.38 101 GLY A N 1
ATOM 837 C CA . GLY A 1 101 ? -8.734 13.840 8.296 1.00 88.38 101 GLY A CA 1
ATOM 838 C C . GLY A 1 101 ? -7.391 13.156 8.541 1.00 88.38 101 GLY A C 1
ATOM 839 O O . GLY A 1 101 ? -7.133 12.145 7.897 1.00 88.38 101 GLY A O 1
ATOM 840 N N . THR A 1 102 ? -6.554 13.652 9.465 1.00 88.25 102 THR A N 1
ATOM 841 C CA . THR A 1 102 ? -5.329 12.950 9.894 1.00 88.25 102 THR A CA 1
ATOM 842 C C . THR A 1 102 ? -5.559 12.065 11.119 1.00 88.25 102 THR A C 1
ATOM 844 O O . THR A 1 102 ? -4.599 11.583 11.718 1.00 88.25 102 THR A O 1
ATOM 847 N N . GLU A 1 103 ? -6.801 11.907 11.580 1.00 86.94 103 GLU A N 1
ATOM 848 C CA . GLU A 1 103 ? -7.072 11.112 12.776 1.00 86.94 103 GLU A CA 1
ATOM 849 C C . GLU A 1 103 ? -6.899 9.616 12.505 1.00 86.94 103 GLU A C 1
ATOM 851 O O . GLU A 1 103 ? -7.422 9.083 11.527 1.00 86.94 103 GLU A O 1
ATOM 856 N N . SER A 1 104 ? -6.238 8.928 13.434 1.00 82.00 104 SER A N 1
ATOM 857 C CA . SER A 1 104 ? -6.165 7.469 13.467 1.00 82.00 104 SER A CA 1
ATOM 858 C C . SER A 1 104 ? -7.062 6.957 14.590 1.00 82.00 104 SER A C 1
ATOM 860 O O . SER A 1 104 ? -6.707 7.055 15.761 1.00 82.00 104 SER A O 1
ATOM 862 N N . ASN A 1 105 ? -8.264 6.489 14.247 1.00 85.12 105 ASN A N 1
ATOM 863 C CA . ASN A 1 105 ? -9.168 5.861 15.209 1.00 85.12 105 ASN A CA 1
ATOM 864 C C . ASN A 1 105 ? -9.151 4.350 15.048 1.00 85.12 105 ASN A C 1
ATOM 866 O O . ASN A 1 105 ? -9.255 3.841 13.931 1.00 85.12 105 ASN A O 1
ATOM 870 N N . VAL A 1 106 ? -9.128 3.641 16.175 1.00 84.12 106 VAL A N 1
ATOM 871 C CA . VAL A 1 106 ? -9.039 2.175 16.185 1.00 84.12 106 VAL A CA 1
ATOM 872 C C . VAL A 1 106 ? -10.254 1.532 15.521 1.00 84.12 106 VAL A C 1
ATOM 874 O O . VAL A 1 106 ? -10.148 0.522 14.841 1.00 84.12 106 VAL A O 1
ATOM 877 N N . SER A 1 107 ? -11.424 2.156 15.610 1.00 81.88 107 SER A N 1
ATOM 878 C CA . SER A 1 107 ? -12.637 1.714 14.910 1.00 81.88 107 SER A CA 1
ATOM 879 C C . SER A 1 107 ? -12.525 1.726 13.380 1.00 81.88 107 SER A C 1
ATOM 881 O O . SER A 1 107 ? -13.349 1.098 12.713 1.00 81.88 107 SER A O 1
ATOM 883 N N . MET A 1 108 ? -11.528 2.395 12.795 1.00 83.19 108 MET A N 1
ATOM 884 C CA . MET A 1 108 ? -11.280 2.350 11.351 1.00 83.19 108 MET A CA 1
ATOM 885 C C . MET A 1 108 ? -10.600 1.038 10.923 1.00 83.19 108 MET A C 1
ATOM 887 O O . MET A 1 108 ? -10.730 0.620 9.769 1.00 83.19 108 MET A O 1
ATOM 891 N N . THR A 1 109 ? -9.853 0.403 11.823 1.00 83.38 109 THR A N 1
ATOM 892 C CA . THR A 1 109 ? -9.004 -0.772 11.565 1.00 83.38 109 THR A CA 1
ATOM 893 C C . THR A 1 109 ? -9.534 -2.023 12.258 1.00 83.38 109 THR A C 1
ATOM 895 O O . THR A 1 109 ? -9.597 -3.077 11.630 1.00 83.38 109 THR A O 1
ATOM 898 N N . ALA A 1 110 ? -9.999 -1.903 13.500 1.00 86.12 110 ALA A N 1
ATOM 899 C CA . ALA A 1 110 ? -10.562 -3.003 14.267 1.00 86.12 110 ALA A CA 1
ATOM 900 C C . ALA A 1 110 ? -11.813 -3.607 13.590 1.00 86.12 110 ALA A C 1
ATOM 902 O O . ALA A 1 110 ? -12.672 -2.864 13.077 1.00 86.12 110 ALA A O 1
ATOM 903 N N . PRO A 1 111 ? -11.971 -4.949 13.628 1.00 83.19 111 PRO A N 1
ATOM 904 C CA . PRO A 1 111 ? -13.176 -5.621 13.144 1.00 83.19 111 PRO A CA 1
ATOM 905 C C . PRO A 1 111 ? -14.427 -5.146 13.888 1.00 83.19 111 PRO A C 1
ATOM 907 O O . PRO A 1 111 ? -15.489 -4.957 13.293 1.00 83.19 111 PRO A O 1
ATOM 910 N N . ASN A 1 112 ? -14.303 -4.927 15.198 1.00 84.44 112 ASN A N 1
ATOM 911 C CA . ASN A 1 112 ? -15.399 -4.484 16.039 1.00 84.44 112 ASN A CA 1
ATOM 912 C C . ASN A 1 112 ? -15.549 -2.952 16.034 1.00 84.44 112 ASN A C 1
ATOM 914 O O . ASN A 1 112 ? -14.739 -2.206 15.483 1.00 84.44 112 ASN A O 1
ATOM 918 N N . SER A 1 113 ? -16.630 -2.477 16.641 1.00 86.31 113 SER A N 1
ATOM 919 C CA . SER A 1 113 ? -16.959 -1.058 16.757 1.00 86.31 113 SER A CA 1
ATOM 920 C C . SER A 1 113 ? -17.281 -0.721 18.203 1.00 86.31 113 SER A C 1
ATOM 922 O O . SER A 1 113 ? -17.846 -1.547 18.921 1.00 86.31 113 SER A O 1
ATOM 924 N N . ALA A 1 114 ? -16.984 0.514 18.611 1.00 86.12 114 ALA A N 1
ATOM 925 C CA . ALA A 1 114 ? -17.364 1.015 19.931 1.00 86.12 114 ALA A CA 1
ATOM 926 C C . ALA A 1 114 ? -18.893 1.149 20.086 1.00 86.12 114 ALA A C 1
ATOM 928 O O . ALA A 1 114 ? -19.418 1.113 21.197 1.00 86.12 114 ALA A O 1
ATOM 929 N N . ILE A 1 115 ? -19.620 1.273 18.970 1.00 87.19 115 ILE A N 1
ATOM 930 C CA . ILE A 1 115 ? -21.084 1.329 18.927 1.00 87.19 115 ILE A CA 1
ATOM 931 C C . ILE A 1 115 ? -21.661 0.271 17.988 1.00 87.19 115 ILE A C 1
ATOM 933 O O . ILE A 1 115 ? -21.004 -0.204 17.065 1.00 87.19 115 ILE A O 1
ATOM 937 N N . THR A 1 116 ? -22.932 -0.063 18.202 1.00 90.31 116 THR A N 1
ATOM 938 C CA . THR A 1 116 ? -23.727 -0.822 17.228 1.00 90.31 116 THR A CA 1
ATOM 939 C C . THR A 1 116 ? -24.288 0.125 16.166 1.00 90.31 116 THR A C 1
ATOM 941 O O . THR A 1 116 ? -24.746 1.221 16.494 1.00 90.31 116 THR A O 1
ATOM 944 N N . GLY A 1 117 ? -24.296 -0.309 14.906 1.00 92.12 117 GLY A N 1
ATOM 945 C CA . GLY A 1 117 ? -24.835 0.438 13.769 1.00 92.12 117 GLY A CA 1
ATOM 946 C C . GLY A 1 117 ? -23.767 0.856 12.759 1.00 92.12 117 GLY A C 1
ATOM 947 O O . GLY A 1 117 ? -22.729 0.207 12.634 1.00 92.12 117 GLY A O 1
ATOM 948 N N . PHE A 1 118 ? -24.060 1.921 12.007 1.00 93.12 118 PHE A N 1
ATOM 949 C CA . PHE A 1 118 ? -23.206 2.411 10.924 1.00 93.12 118 PHE A CA 1
ATOM 950 C C . PHE A 1 118 ? -22.107 3.363 11.405 1.00 93.12 118 PHE A C 1
ATOM 952 O O . PHE A 1 118 ? -22.393 4.380 12.044 1.00 93.12 118 PHE A O 1
ATOM 959 N N . GLU A 1 119 ? -20.883 3.074 10.974 1.00 94.81 119 GLU A N 1
ATOM 960 C CA . GLU A 1 119 ? -19.714 3.945 11.037 1.00 94.81 119 GLU A CA 1
ATOM 961 C C . GLU A 1 119 ? -19.124 4.126 9.638 1.00 94.81 119 GLU A C 1
ATOM 963 O O . GLU A 1 119 ? -19.127 3.200 8.825 1.00 94.81 119 GLU A O 1
ATOM 968 N N . TYR A 1 120 ? -18.613 5.316 9.341 1.00 94.56 120 TYR A N 1
ATOM 969 C CA . TYR A 1 120 ? -17.993 5.598 8.052 1.00 94.56 120 TYR A CA 1
ATOM 970 C C . TYR A 1 120 ? -16.985 6.735 8.113 1.00 94.56 120 TYR A C 1
ATOM 972 O O . TYR A 1 120 ? -17.088 7.656 8.930 1.00 94.56 120 TYR A O 1
ATOM 980 N N . VAL A 1 121 ? -16.063 6.701 7.157 1.00 95.75 121 VAL A N 1
ATOM 981 C CA . VAL A 1 121 ? -15.235 7.836 6.749 1.00 95.75 121 VAL A CA 1
ATOM 982 C C . VAL A 1 121 ? -15.254 7.876 5.242 1.00 95.75 121 VAL A C 1
ATOM 984 O O . VAL A 1 121 ? -14.959 6.878 4.591 1.00 95.75 121 VAL A O 1
ATOM 987 N N . PHE A 1 122 ? -15.577 9.042 4.701 1.00 96.19 122 PHE A N 1
ATOM 988 C CA . PHE A 1 122 ? -15.342 9.355 3.309 1.00 96.19 122 PHE A CA 1
ATOM 989 C C . PHE A 1 122 ? -14.405 10.548 3.256 1.00 96.19 122 PHE A C 1
ATOM 991 O O . PHE A 1 122 ? -14.845 11.674 3.465 1.00 96.19 122 PHE A O 1
ATOM 998 N N . HIS A 1 123 ? -13.125 10.285 3.023 1.00 96.56 123 HIS A N 1
ATOM 999 C CA . HIS A 1 123 ? -12.061 11.282 3.031 1.00 96.56 123 HIS A CA 1
ATOM 1000 C C . HIS A 1 123 ? -11.240 11.188 1.753 1.00 96.56 123 HIS A C 1
ATOM 1002 O O . HIS A 1 123 ? -10.907 10.089 1.306 1.00 96.56 123 HIS A O 1
ATOM 1008 N N . THR A 1 124 ? -10.897 12.331 1.177 1.00 96.81 124 THR A N 1
ATOM 1009 C CA . THR A 1 124 ? -9.899 12.423 0.112 1.00 96.81 124 THR A CA 1
ATOM 1010 C C . THR A 1 124 ? -9.001 13.612 0.363 1.00 96.81 124 THR A C 1
ATOM 1012 O O . THR A 1 124 ? -9.417 14.619 0.940 1.00 96.81 124 THR A O 1
ATOM 1015 N N . GLU A 1 125 ? -7.761 13.477 -0.068 1.00 96.75 125 GLU A N 1
ATOM 1016 C CA . GLU A 1 125 ? -6.746 14.495 0.093 1.00 96.75 125 GLU A CA 1
ATOM 1017 C C . GLU A 1 125 ? -5.753 14.442 -1.061 1.00 96.75 125 GLU A C 1
ATOM 1019 O O . GLU A 1 125 ? -5.532 13.402 -1.689 1.00 96.75 125 GLU A O 1
ATOM 1024 N N . LYS A 1 126 ? -5.150 15.595 -1.319 1.00 96.69 126 LYS A N 1
ATOM 1025 C CA . LYS A 1 126 ? -3.940 15.713 -2.114 1.00 96.69 126 LYS A CA 1
ATOM 1026 C C . LYS A 1 126 ? -2.834 16.152 -1.171 1.00 96.69 126 LYS A C 1
ATOM 1028 O O . LYS A 1 126 ? -3.024 17.114 -0.426 1.00 96.69 126 LYS A O 1
ATOM 1033 N N . GLU A 1 127 ? -1.704 15.469 -1.222 1.00 95.62 127 GLU A N 1
ATOM 1034 C CA . GLU A 1 127 ? -0.511 15.837 -0.468 1.00 95.62 127 GLU A CA 1
ATOM 1035 C C . GLU A 1 127 ? 0.693 15.945 -1.402 1.00 95.62 127 GLU A C 1
ATOM 1037 O O . GLU A 1 127 ? 0.782 15.219 -2.391 1.00 95.62 127 GLU A O 1
ATOM 1042 N N . ARG A 1 128 ? 1.601 16.864 -1.087 1.00 94.50 128 ARG A N 1
ATOM 1043 C CA . ARG A 1 128 ? 2.962 16.888 -1.606 1.00 94.50 128 ARG A CA 1
ATOM 1044 C C . ARG A 1 128 ? 3.910 16.602 -0.457 1.00 94.50 128 ARG A C 1
ATOM 1046 O O . ARG A 1 128 ? 3.805 17.250 0.586 1.00 94.50 128 ARG A O 1
ATOM 1053 N N . VAL A 1 129 ? 4.818 15.660 -0.672 1.00 91.38 129 VAL A N 1
ATOM 1054 C CA . VAL A 1 129 ? 5.901 15.351 0.257 1.00 91.38 129 VAL A CA 1
ATOM 1055 C C . VAL A 1 129 ? 7.176 15.166 -0.549 1.00 91.38 129 VAL A C 1
ATOM 1057 O O . VAL A 1 129 ? 7.266 14.191 -1.284 1.00 91.38 129 VAL A O 1
ATOM 1060 N N . ARG A 1 130 ? 8.166 16.051 -0.373 1.00 88.62 130 ARG A N 1
ATOM 1061 C CA . ARG A 1 130 ? 9.455 15.994 -1.099 1.00 88.62 130 ARG A CA 1
ATOM 1062 C C . ARG A 1 130 ? 9.254 15.964 -2.623 1.00 88.62 130 ARG A C 1
ATOM 1064 O O . ARG A 1 130 ? 9.746 15.067 -3.292 1.00 88.62 130 ARG A O 1
ATOM 1071 N N . ASP A 1 131 ? 8.479 16.922 -3.129 1.00 89.88 131 ASP A N 1
ATOM 1072 C CA . ASP A 1 131 ? 8.030 17.069 -4.529 1.00 89.88 131 ASP A CA 1
ATOM 1073 C C . ASP A 1 131 ? 7.151 15.963 -5.113 1.00 89.88 131 ASP A C 1
ATOM 1075 O O . ASP A 1 131 ? 6.418 16.221 -6.073 1.00 89.88 131 ASP A O 1
ATOM 1079 N N . ASP A 1 132 ? 7.076 14.801 -4.474 1.00 91.88 132 ASP A N 1
ATOM 1080 C CA . ASP A 1 132 ? 6.116 13.782 -4.861 1.00 91.88 132 ASP A CA 1
ATOM 1081 C C . ASP A 1 132 ? 4.700 14.210 -4.488 1.00 91.88 132 ASP A C 1
ATOM 1083 O O . ASP A 1 132 ? 4.393 14.543 -3.338 1.00 91.88 132 ASP A O 1
ATOM 1087 N N . VAL A 1 133 ? 3.809 14.179 -5.477 1.00 95.31 133 VAL A N 1
ATOM 1088 C CA . VAL A 1 133 ? 2.404 14.544 -5.313 1.00 95.31 133 VAL A CA 1
ATOM 1089 C C . VAL A 1 133 ? 1.540 13.291 -5.278 1.00 95.31 133 VAL A C 1
ATOM 1091 O O . VAL A 1 133 ? 1.349 12.614 -6.287 1.00 95.31 133 VAL A O 1
ATOM 1094 N N . PHE A 1 134 ? 0.911 13.041 -4.133 1.00 95.94 134 PHE A N 1
ATOM 1095 C CA . PHE A 1 134 ? 0.019 11.909 -3.928 1.00 95.94 134 PHE A CA 1
ATOM 1096 C C . PHE A 1 134 ? -1.443 12.354 -3.861 1.00 95.94 134 PHE A C 1
ATOM 1098 O O . PHE A 1 134 ? -1.801 13.376 -3.271 1.00 95.94 134 PHE A O 1
ATOM 1105 N N . LYS A 1 135 ? -2.320 11.550 -4.467 1.00 96.06 135 LYS A N 1
ATOM 1106 C CA . LYS A 1 135 ? -3.774 11.638 -4.293 1.00 96.06 135 LYS A CA 1
ATOM 1107 C C . LYS A 1 135 ? -4.202 10.452 -3.445 1.00 96.06 135 LYS A C 1
ATOM 1109 O O . LYS A 1 135 ? -4.146 9.317 -3.915 1.00 96.06 135 LYS A O 1
ATOM 1114 N N . ASN A 1 136 ? -4.629 10.723 -2.220 1.00 95.62 136 ASN A N 1
ATOM 1115 C CA . ASN A 1 136 ? -5.018 9.699 -1.263 1.00 95.62 136 ASN A CA 1
ATOM 1116 C C . ASN A 1 136 ? -6.528 9.743 -1.024 1.00 95.62 136 ASN A C 1
ATOM 1118 O O . ASN A 1 136 ? -7.195 10.783 -1.129 1.00 95.62 136 ASN A O 1
ATOM 1122 N N . HIS A 1 137 ? -7.083 8.595 -0.652 1.00 95.31 137 HIS A N 1
ATOM 1123 C CA . HIS A 1 137 ? -8.451 8.527 -0.165 1.00 95.31 137 HIS A CA 1
ATOM 1124 C C . HIS A 1 137 ? -8.644 7.378 0.805 1.00 95.31 137 HIS A C 1
ATOM 1126 O O . HIS A 1 137 ? -7.973 6.347 0.752 1.00 95.31 137 HIS A O 1
ATOM 1132 N N . ARG A 1 138 ? -9.641 7.543 1.665 1.00 94.69 138 ARG A N 1
ATOM 1133 C CA . ARG A 1 138 ? -10.182 6.467 2.476 1.00 94.69 138 ARG A CA 1
ATOM 1134 C C . ARG A 1 138 ? -11.690 6.595 2.514 1.00 94.69 138 ARG A C 1
ATOM 1136 O O . ARG A 1 138 ? -12.240 7.536 3.081 1.00 94.69 138 ARG A O 1
ATOM 1143 N N . TYR A 1 139 ? -12.343 5.630 1.893 1.00 95.56 139 TYR A N 1
ATOM 1144 C CA . TYR A 1 139 ? -13.786 5.500 1.848 1.00 95.56 139 TYR A CA 1
ATOM 1145 C C . TYR A 1 139 ? -14.136 4.184 2.508 1.00 95.56 139 TYR A C 1
ATOM 1147 O O . TYR A 1 139 ? -13.865 3.138 1.934 1.00 95.56 139 TYR A O 1
ATOM 1155 N N . PHE A 1 140 ? -14.737 4.205 3.688 1.00 95.25 140 PHE A N 1
ATOM 1156 C CA . PHE A 1 140 ? -15.287 2.991 4.266 1.00 95.25 140 PHE A CA 1
ATOM 1157 C C . PHE A 1 140 ? -16.679 3.228 4.822 1.00 95.25 140 PHE A C 1
ATOM 1159 O O . PHE A 1 140 ? -16.992 4.306 5.327 1.00 95.25 140 PHE A O 1
ATOM 1166 N N . LEU A 1 141 ? -17.485 2.177 4.763 1.00 95.31 141 LEU A N 1
ATOM 1167 C CA . LEU A 1 141 ? -18.750 2.059 5.464 1.00 95.31 141 LEU A CA 1
ATOM 1168 C C . LEU A 1 141 ? -18.751 0.711 6.167 1.00 95.31 141 LEU A C 1
ATOM 1170 O O . LEU A 1 141 ? -18.642 -0.327 5.518 1.00 95.31 141 LEU A O 1
ATOM 1174 N N . LYS A 1 142 ? -18.877 0.740 7.488 1.00 94.44 142 LYS A N 1
ATOM 1175 C CA . LYS A 1 142 ? -18.970 -0.435 8.345 1.00 94.44 142 LYS A CA 1
ATOM 1176 C C . LYS A 1 142 ? -20.314 -0.420 9.060 1.00 94.44 142 LYS A C 1
ATOM 1178 O O . LYS A 1 142 ? -20.730 0.606 9.589 1.00 94.44 142 LYS A O 1
ATOM 1183 N N . HIS A 1 143 ? -20.977 -1.564 9.104 1.00 93.69 143 HIS A N 1
ATOM 1184 C CA . HIS A 1 143 ? -22.094 -1.826 9.992 1.00 93.69 143 HIS A CA 1
ATOM 1185 C C . HIS A 1 143 ? -21.697 -2.922 10.979 1.00 93.69 143 HIS A C 1
ATOM 1187 O O . HIS A 1 143 ? -21.473 -4.066 10.580 1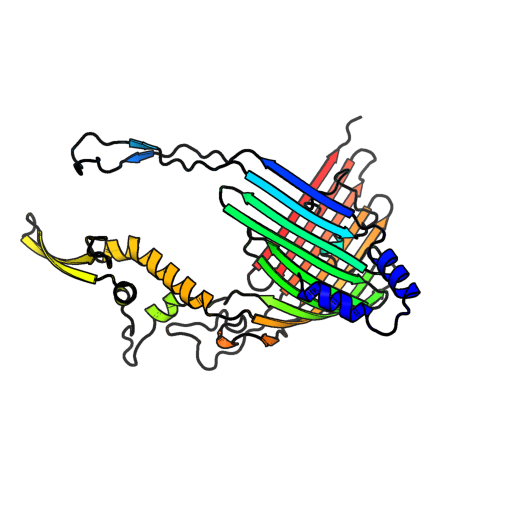.00 93.69 143 HIS A O 1
ATOM 1193 N N . SER A 1 144 ? -21.662 -2.589 12.268 1.00 92.88 144 SER A N 1
ATOM 1194 C CA . SER A 1 144 ? -21.388 -3.548 13.340 1.00 92.88 144 SER A CA 1
ATOM 1195 C C . SER A 1 144 ? -22.674 -3.866 14.096 1.00 92.88 144 SER A C 1
ATOM 1197 O O . SER A 1 144 ? -23.293 -2.989 14.699 1.00 92.88 144 SER A O 1
ATOM 1199 N N . GLY A 1 145 ? -23.109 -5.121 14.020 1.00 92.62 145 GLY A N 1
ATOM 1200 C CA . GLY A 1 145 ? -24.233 -5.669 14.766 1.00 92.62 145 GLY A CA 1
ATOM 1201 C C . GLY A 1 145 ? -23.787 -6.474 15.988 1.00 92.62 145 GLY A C 1
ATOM 1202 O O . GLY A 1 145 ? -22.598 -6.635 16.281 1.00 92.62 145 GLY A O 1
ATOM 1203 N N . LYS A 1 146 ? -24.765 -7.048 16.697 1.00 92.31 146 LYS A N 1
ATOM 1204 C CA . LYS A 1 146 ? -24.483 -7.985 17.795 1.00 92.31 146 LYS A CA 1
ATOM 1205 C C . LYS A 1 146 ? -23.831 -9.278 17.287 1.00 92.31 146 LYS A C 1
ATOM 1207 O O . LYS A 1 146 ? -22.914 -9.773 17.932 1.00 92.31 146 LYS A O 1
ATOM 1212 N N . TYR A 1 147 ? -24.290 -9.782 16.139 1.00 95.00 147 TYR A N 1
ATOM 1213 C CA . TYR A 1 147 ? -23.903 -11.089 15.590 1.00 95.00 147 TYR A CA 1
ATOM 1214 C C . TYR A 1 147 ? -23.325 -11.026 14.174 1.00 95.00 147 TYR A C 1
ATOM 1216 O O . TYR A 1 147 ? -23.065 -12.061 13.567 1.00 95.00 147 TYR A O 1
ATOM 1224 N N . HIS A 1 148 ? -23.111 -9.827 13.635 1.00 95.44 148 HIS A N 1
ATOM 1225 C CA . HIS A 1 148 ? -22.610 -9.655 12.279 1.00 95.44 148 HIS A CA 1
ATOM 1226 C C . HIS A 1 148 ? -21.780 -8.387 12.131 1.00 95.44 148 HIS A C 1
ATOM 1228 O O . HIS A 1 148 ? -21.978 -7.413 12.858 1.00 95.44 148 HIS A O 1
ATOM 1234 N N . ILE A 1 149 ? -20.878 -8.398 11.158 1.00 95.56 149 ILE A N 1
ATOM 1235 C CA . ILE A 1 149 ? -20.108 -7.245 10.698 1.00 95.56 149 ILE A CA 1
ATOM 1236 C C . ILE A 1 149 ? -20.207 -7.227 9.176 1.00 95.56 149 ILE A C 1
ATOM 1238 O O . ILE A 1 149 ? -20.023 -8.257 8.531 1.00 95.56 149 ILE A O 1
ATOM 1242 N N . VAL A 1 150 ? -20.501 -6.063 8.605 1.00 96.12 150 VAL A N 1
ATOM 1243 C CA . VAL A 1 150 ? -20.419 -5.829 7.160 1.00 96.12 150 VAL A CA 1
ATOM 1244 C C . VAL A 1 150 ? -19.575 -4.590 6.947 1.00 96.12 150 VAL A C 1
ATOM 1246 O O . VAL A 1 150 ? -19.855 -3.560 7.560 1.00 96.12 150 VAL A O 1
ATOM 1249 N N . LYS A 1 151 ? -18.556 -4.659 6.096 1.00 95.56 151 LYS A N 1
ATOM 1250 C CA . LYS A 1 151 ? -17.714 -3.503 5.783 1.00 95.56 151 LYS A CA 1
ATOM 1251 C C . LYS A 1 151 ? -17.396 -3.477 4.300 1.00 95.56 151 LYS A C 1
ATOM 1253 O O . LYS A 1 151 ? -17.082 -4.495 3.701 1.00 95.56 151 LYS A O 1
ATOM 1258 N N . VAL A 1 152 ? -17.466 -2.291 3.718 1.00 96.50 152 VAL A N 1
ATOM 1259 C CA . VAL A 1 152 ? -16.909 -2.002 2.398 1.00 96.50 152 VAL A CA 1
ATOM 1260 C C . VAL A 1 152 ? -15.863 -0.913 2.561 1.00 96.50 152 VAL A C 1
ATOM 1262 O O . VAL A 1 152 ? -16.088 0.046 3.303 1.00 96.50 152 VAL A O 1
ATOM 1265 N N . GLU A 1 153 ? -14.716 -1.058 1.909 1.00 95.12 153 GLU A N 1
ATOM 1266 C CA . GLU A 1 153 ? -13.625 -0.089 1.981 1.00 95.12 153 GLU A CA 1
ATOM 1267 C C . GLU A 1 153 ? -12.972 0.103 0.612 1.00 95.12 153 GLU A C 1
ATOM 1269 O O . GLU A 1 153 ? -12.814 -0.831 -0.162 1.00 95.12 153 GLU A O 1
ATOM 1274 N N . SER A 1 154 ? -12.582 1.333 0.309 1.00 94.88 154 SER A N 1
ATOM 1275 C CA . SER A 1 154 ? -11.612 1.668 -0.720 1.00 94.88 154 SER A CA 1
ATOM 1276 C C . SER A 1 154 ? -10.592 2.599 -0.096 1.00 94.88 154 SER A C 1
ATOM 1278 O O . SER A 1 154 ? -10.959 3.611 0.510 1.00 94.88 154 SER A O 1
ATOM 1280 N N . ARG A 1 155 ? -9.316 2.253 -0.217 1.00 92.06 155 ARG A N 1
ATOM 1281 C CA . ARG A 1 155 ? -8.228 3.014 0.383 1.00 92.06 155 ARG A CA 1
ATOM 1282 C C . ARG A 1 155 ? -7.083 3.113 -0.606 1.00 92.06 155 ARG A C 1
ATOM 1284 O O . ARG A 1 155 ? -6.648 2.085 -1.107 1.00 92.06 155 ARG A O 1
ATOM 1291 N N . LYS A 1 156 ? -6.593 4.335 -0.801 1.00 92.31 156 LYS A N 1
ATOM 1292 C CA . LYS A 1 156 ? -5.391 4.656 -1.568 1.00 92.31 156 LYS A CA 1
ATOM 1293 C C . LYS A 1 156 ? -4.454 5.498 -0.714 1.00 92.31 156 LYS A C 1
ATOM 1295 O O . LYS A 1 156 ? -4.874 6.519 -0.167 1.00 92.31 156 LYS A O 1
ATOM 1300 N N . GLN A 1 157 ? -3.208 5.061 -0.600 1.00 90.12 157 GLN A N 1
ATOM 1301 C CA . GLN A 1 157 ? -2.124 5.754 0.083 1.00 90.12 157 GLN A CA 1
ATOM 1302 C C . GLN A 1 157 ? -0.881 5.709 -0.809 1.00 90.12 157 GLN A C 1
ATOM 1304 O O . GLN A 1 157 ? -0.154 4.715 -0.831 1.00 90.12 157 GLN A O 1
ATOM 1309 N N . GLY A 1 158 ? -0.666 6.787 -1.566 1.00 89.00 158 GLY A N 1
ATOM 1310 C CA . GLY A 1 158 ? 0.349 6.858 -2.617 1.00 89.00 158 GLY A CA 1
ATOM 1311 C C . GLY A 1 158 ? 1.771 6.676 -2.094 1.00 89.00 158 GLY A C 1
ATOM 1312 O O . GLY A 1 158 ? 2.534 5.915 -2.676 1.00 89.00 158 GLY A O 1
ATOM 1313 N N . LYS A 1 159 ? 2.085 7.253 -0.927 1.00 86.38 159 LYS A N 1
ATOM 1314 C CA . LYS A 1 159 ? 3.416 7.180 -0.301 1.00 86.38 159 LYS A CA 1
ATOM 1315 C C . LYS A 1 159 ? 3.954 5.757 -0.082 1.00 86.38 159 LYS A C 1
ATOM 1317 O O . LYS A 1 159 ? 5.160 5.568 0.003 1.00 86.38 159 LYS A O 1
ATOM 1322 N N . VAL A 1 160 ? 3.074 4.766 0.061 1.00 85.69 160 VAL A N 1
ATOM 1323 C CA . VAL A 1 160 ? 3.451 3.354 0.270 1.00 85.69 160 VAL A CA 1
ATOM 1324 C C . VAL A 1 160 ? 2.909 2.441 -0.833 1.00 85.69 160 VAL A C 1
ATOM 1326 O O . VAL A 1 160 ? 2.825 1.234 -0.634 1.00 85.69 160 VAL A O 1
ATOM 1329 N N . ASN A 1 161 ? 2.504 3.022 -1.969 1.00 85.50 161 ASN A N 1
ATOM 1330 C CA . ASN A 1 161 ? 1.889 2.332 -3.103 1.00 85.50 161 ASN A CA 1
ATOM 1331 C C . ASN A 1 161 ? 0.812 1.310 -2.686 1.00 85.50 161 ASN A C 1
ATOM 1333 O O . ASN A 1 161 ? 0.854 0.131 -3.039 1.00 85.50 161 ASN A O 1
ATOM 1337 N N . PHE A 1 162 ? -0.136 1.757 -1.861 1.00 86.25 162 PHE A N 1
ATOM 1338 C CA . PHE A 1 162 ? -1.202 0.903 -1.354 1.00 86.25 162 PHE A CA 1
ATOM 1339 C C . PHE A 1 162 ? -2.551 1.382 -1.869 1.00 86.25 162 PHE A C 1
ATOM 1341 O O . PHE A 1 162 ? -3.056 2.404 -1.405 1.00 86.25 162 PHE A O 1
ATOM 1348 N N . ASP A 1 163 ? -3.139 0.642 -2.805 1.00 90.00 163 ASP A N 1
ATOM 1349 C CA . ASP A 1 163 ? -4.478 0.884 -3.340 1.00 90.00 163 ASP A CA 1
ATOM 1350 C C . ASP A 1 163 ? -5.264 -0.424 -3.350 1.00 90.00 163 ASP A C 1
ATOM 1352 O O . ASP A 1 163 ? -4.837 -1.418 -3.935 1.00 90.00 163 ASP A O 1
ATOM 1356 N N . TYR A 1 164 ? -6.397 -0.444 -2.656 1.00 90.25 164 TYR A N 1
ATOM 1357 C CA . TYR A 1 164 ? -7.264 -1.610 -2.653 1.00 90.25 164 TYR A CA 1
ATOM 1358 C C . TYR A 1 164 ? -8.728 -1.233 -2.449 1.00 90.25 164 TYR A C 1
ATOM 1360 O O . TYR A 1 164 ? -9.085 -0.191 -1.880 1.00 90.25 164 TYR A O 1
ATOM 1368 N N . LYS A 1 165 ? -9.600 -2.133 -2.897 1.00 95.38 165 LYS A N 1
ATOM 1369 C CA . LYS A 1 165 ? -11.027 -2.134 -2.571 1.00 95.38 165 LYS A CA 1
ATOM 1370 C C . LYS A 1 165 ? -11.340 -3.443 -1.873 1.00 95.38 165 LYS A C 1
ATOM 1372 O O . LYS A 1 165 ? -10.751 -4.468 -2.197 1.00 95.38 165 LYS A O 1
ATOM 1377 N N . SER A 1 166 ? -12.264 -3.413 -0.926 1.00 95.44 166 SER A N 1
ATOM 1378 C CA . SER A 1 166 ? -12.739 -4.607 -0.249 1.00 95.44 166 SER A CA 1
ATOM 1379 C C . SER A 1 166 ? -14.213 -4.537 0.113 1.00 95.44 166 SER A C 1
ATOM 1381 O O . SER A 1 166 ? -14.789 -3.460 0.292 1.00 95.44 166 SER A O 1
ATOM 1383 N N . ALA A 1 167 ? -14.813 -5.715 0.221 1.00 97.38 167 ALA A N 1
ATOM 1384 C CA . ALA A 1 167 ? -16.133 -5.929 0.780 1.00 97.38 167 ALA A CA 1
ATOM 1385 C C . ALA A 1 167 ? -16.091 -7.195 1.637 1.00 97.38 167 ALA A C 1
ATOM 1387 O O . ALA A 1 167 ? -15.683 -8.248 1.160 1.00 97.38 167 ALA A O 1
ATOM 1388 N N . GLU A 1 168 ? -16.506 -7.101 2.892 1.00 96.50 168 GLU A N 1
ATOM 1389 C CA . GLU A 1 168 ? -16.507 -8.217 3.829 1.00 96.50 168 GLU A CA 1
ATOM 1390 C C . GLU A 1 168 ? -17.835 -8.360 4.555 1.00 96.50 168 GLU A C 1
ATOM 1392 O O . GLU A 1 168 ? -18.520 -7.381 4.874 1.00 96.50 168 GLU A O 1
ATOM 1397 N N . ILE A 1 169 ? -18.162 -9.614 4.845 1.00 97.56 169 ILE A N 1
ATOM 1398 C CA . ILE A 1 169 ? -19.301 -10.014 5.660 1.00 97.56 169 ILE A CA 1
ATOM 1399 C C . ILE A 1 169 ? -18.792 -11.064 6.637 1.00 97.56 169 ILE A C 1
ATOM 1401 O O . ILE A 1 169 ? -18.190 -12.058 6.231 1.00 97.56 169 ILE A O 1
ATOM 1405 N N . ARG A 1 170 ? -19.030 -10.845 7.930 1.00 97.62 170 ARG A N 1
ATOM 1406 C CA . ARG A 1 170 ? -18.594 -11.741 9.002 1.00 97.62 170 ARG A CA 1
ATOM 1407 C C . ARG A 1 170 ? -19.734 -12.023 9.969 1.00 97.62 170 ARG A C 1
ATOM 1409 O O . ARG A 1 170 ? -20.434 -11.100 10.386 1.00 97.62 170 ARG A O 1
ATOM 1416 N N . ALA A 1 171 ? -19.881 -13.277 10.375 1.00 97.81 171 ALA A N 1
ATOM 1417 C CA . ALA A 1 171 ? -20.603 -13.646 11.583 1.00 97.81 171 ALA A CA 1
ATOM 1418 C C . ALA A 1 171 ? -19.738 -13.301 12.802 1.00 97.81 171 ALA A C 1
ATOM 1420 O O . ALA A 1 171 ? -18.517 -13.449 12.769 1.00 97.81 171 ALA A O 1
ATOM 1421 N N . LYS A 1 172 ? -20.366 -12.828 13.876 1.00 95.69 172 LYS A N 1
ATOM 1422 C CA . LYS A 1 172 ? -19.703 -12.395 15.109 1.00 95.69 172 LYS A CA 1
ATOM 1423 C C . LYS A 1 172 ? -20.256 -13.173 16.295 1.00 95.69 172 LYS A C 1
ATOM 1425 O O . LYS A 1 172 ? -21.468 -13.241 16.491 1.00 95.69 172 LYS A O 1
ATOM 1430 N N . LEU A 1 173 ? -19.357 -13.692 17.120 1.00 96.50 173 LEU A N 1
ATOM 1431 C CA . LEU A 1 173 ? -19.646 -14.376 18.370 1.00 96.50 173 LEU A CA 1
ATOM 1432 C C . LEU A 1 173 ? -19.069 -13.565 19.540 1.00 96.50 173 LEU A C 1
ATOM 1434 O O . LEU A 1 173 ? -17.874 -13.659 19.828 1.00 96.50 173 LEU A O 1
ATOM 1438 N N . PRO A 1 174 ? -19.887 -12.749 20.227 1.00 94.50 174 PRO A N 1
ATOM 1439 C CA . PRO A 1 174 ? -19.478 -12.097 21.465 1.00 94.50 174 PRO A CA 1
ATOM 1440 C C . PRO A 1 174 ? -19.316 -13.125 22.592 1.00 94.50 174 PRO A C 1
ATOM 1442 O O . PRO A 1 174 ? -20.245 -13.877 22.886 1.00 94.50 174 PRO A O 1
ATOM 1445 N N . ILE A 1 175 ? -18.162 -13.125 23.256 1.00 94.19 175 ILE A N 1
ATOM 1446 C CA . ILE A 1 175 ? -17.844 -13.980 24.404 1.00 94.19 175 ILE A CA 1
ATOM 1447 C C . ILE A 1 175 ? -17.679 -13.076 25.631 1.00 94.19 175 ILE A C 1
ATOM 1449 O O . ILE A 1 175 ? -16.670 -12.395 25.835 1.00 94.19 175 ILE A O 1
ATOM 1453 N N . GLY A 1 176 ? -18.722 -13.036 26.459 1.00 90.56 176 GLY A N 1
ATOM 1454 C CA . GLY A 1 176 ? -18.809 -12.088 27.566 1.00 90.56 176 GLY A CA 1
ATOM 1455 C C . GLY A 1 176 ? -18.925 -10.639 27.076 1.00 90.56 176 GLY A C 1
ATOM 1456 O O . GLY A 1 176 ? -19.586 -10.357 26.081 1.00 90.56 176 GLY A O 1
ATOM 1457 N N . LYS A 1 177 ? -18.314 -9.702 27.812 1.00 87.44 177 LYS A N 1
ATOM 1458 C CA . LYS A 1 177 ? -18.374 -8.255 27.511 1.00 87.44 177 LYS A CA 1
ATOM 1459 C C . LYS A 1 177 ? -17.118 -7.701 26.835 1.00 87.44 177 LYS A C 1
ATOM 1461 O O . LYS A 1 177 ? -17.122 -6.547 26.429 1.00 87.44 177 LYS A O 1
ATOM 1466 N N . LYS A 1 178 ? -16.039 -8.484 26.808 1.00 91.75 178 LYS A N 1
ATOM 1467 C CA . LYS A 1 178 ? -14.692 -8.009 26.461 1.00 91.75 178 LYS A CA 1
ATOM 1468 C C . LYS A 1 178 ? -14.129 -8.652 25.213 1.00 91.75 178 LYS A C 1
ATOM 1470 O O . LYS A 1 178 ? -13.273 -8.054 24.589 1.00 91.75 178 LYS A O 1
ATOM 1475 N N . PHE A 1 179 ? -14.560 -9.863 24.885 1.00 95.06 179 PHE A N 1
ATOM 1476 C CA . PHE A 1 179 ? -13.979 -10.626 23.797 1.00 95.06 179 PHE A CA 1
ATOM 1477 C C . PHE A 1 179 ? -15.033 -10.914 22.738 1.00 95.06 179 PHE A C 1
ATOM 1479 O O . PHE A 1 179 ? -16.200 -11.150 23.055 1.00 95.06 179 PHE A O 1
ATOM 1486 N N . SER A 1 180 ? -14.634 -10.908 21.475 1.00 95.69 180 SER A N 1
ATOM 1487 C CA . SER A 1 180 ? -15.455 -11.433 20.396 1.00 95.69 180 SER A CA 1
ATOM 1488 C C . SER A 1 180 ? -14.601 -12.125 19.352 1.00 95.69 180 SER A C 1
ATOM 1490 O O . SER A 1 180 ? -13.480 -11.705 19.074 1.00 95.69 180 SER A O 1
ATOM 1492 N N . LEU A 1 181 ? -15.160 -13.188 18.785 1.00 97.12 181 LEU A N 1
ATOM 1493 C CA . LEU A 1 181 ? -14.639 -13.857 17.604 1.00 97.12 181 LEU A CA 1
ATOM 1494 C C . LEU A 1 181 ? -15.503 -13.487 16.404 1.00 97.12 181 LEU A C 1
ATOM 1496 O O . LEU A 1 181 ? -16.692 -13.193 16.541 1.00 97.12 181 LEU A O 1
ATOM 1500 N N . SER A 1 182 ? -14.915 -13.513 15.219 1.00 97.12 182 SER A N 1
ATOM 1501 C CA . SER A 1 182 ? -15.629 -13.333 13.963 1.00 97.12 182 SER A CA 1
ATOM 1502 C C . SER A 1 182 ? -15.083 -14.265 12.894 1.00 97.12 182 SER A C 1
ATOM 1504 O O . SER A 1 182 ? -13.898 -14.587 12.906 1.00 97.12 182 SER A O 1
ATOM 1506 N N . ALA A 1 183 ? -15.947 -14.695 11.982 1.00 98.12 183 ALA A N 1
ATOM 1507 C CA . ALA A 1 183 ? -15.579 -15.506 10.829 1.00 98.12 183 ALA A CA 1
ATOM 1508 C C . ALA A 1 183 ? -16.475 -15.153 9.641 1.00 98.12 183 ALA A C 1
ATOM 1510 O O . ALA A 1 183 ? -17.653 -14.840 9.823 1.00 98.12 183 ALA A O 1
ATOM 1511 N N . GLY A 1 184 ? -15.938 -15.186 8.429 1.00 97.75 184 GLY A N 1
ATOM 1512 C CA . GLY A 1 184 ? -16.690 -14.857 7.226 1.00 97.75 184 GLY A CA 1
ATOM 1513 C C . GLY A 1 184 ? -15.834 -14.878 5.975 1.00 97.75 184 GLY A C 1
ATOM 1514 O O . GLY A 1 184 ? -14.858 -15.619 5.902 1.00 97.75 184 GLY A O 1
ATOM 1515 N N . ALA A 1 185 ? -16.199 -14.042 5.009 1.00 98.06 185 ALA A N 1
ATOM 1516 C CA . ALA A 1 185 ? -15.488 -13.907 3.747 1.00 98.06 185 ALA A CA 1
ATOM 1517 C C . ALA A 1 185 ? -15.227 -12.435 3.425 1.00 98.06 185 ALA A C 1
ATOM 1519 O O . ALA A 1 185 ? -16.006 -11.546 3.789 1.00 98.06 185 ALA A O 1
ATOM 1520 N N . ILE A 1 186 ? -14.125 -12.195 2.724 1.00 97.88 186 ILE A N 1
ATOM 1521 C CA . ILE A 1 186 ? -13.719 -10.888 2.226 1.00 97.88 186 ILE A CA 1
ATOM 1522 C C . ILE A 1 186 ? -13.379 -10.995 0.741 1.00 97.88 186 ILE A C 1
ATOM 1524 O O . ILE A 1 186 ? -12.599 -11.847 0.327 1.00 97.88 186 ILE A O 1
ATOM 1528 N N . TYR A 1 187 ? -13.967 -10.111 -0.054 1.00 97.81 187 TYR A N 1
ATOM 1529 C CA . TYR A 1 187 ? -13.544 -9.827 -1.416 1.00 97.81 187 TYR A CA 1
ATOM 1530 C C . TYR A 1 187 ? -12.562 -8.657 -1.386 1.00 97.81 187 TYR A C 1
ATOM 1532 O O . TYR A 1 187 ? -12.846 -7.653 -0.728 1.00 97.81 187 TYR A O 1
ATOM 1540 N N . ARG A 1 188 ? -11.430 -8.755 -2.086 1.00 96.19 188 ARG A N 1
ATOM 1541 C CA . ARG A 1 188 ? -10.439 -7.677 -2.227 1.00 96.19 188 ARG A CA 1
ATOM 1542 C C . ARG A 1 188 ? -10.015 -7.514 -3.679 1.00 96.19 188 ARG A C 1
ATOM 1544 O O . ARG A 1 188 ? -10.049 -8.471 -4.440 1.00 96.19 188 ARG A O 1
ATOM 1551 N N . THR A 1 189 ? -9.578 -6.317 -4.051 1.00 95.56 189 THR A N 1
ATOM 1552 C CA . THR A 1 189 ? -8.979 -6.049 -5.365 1.00 95.56 189 THR A CA 1
ATOM 1553 C C . THR A 1 189 ? -7.573 -5.503 -5.227 1.00 95.56 189 THR A C 1
ATOM 1555 O O . THR A 1 189 ? -7.307 -4.752 -4.289 1.00 95.56 189 THR A O 1
ATOM 1558 N N . HIS A 1 190 ? -6.728 -5.799 -6.205 1.00 92.62 190 HIS A N 1
ATOM 1559 C CA . HIS A 1 190 ? -5.407 -5.197 -6.372 1.00 92.62 190 HIS A CA 1
ATOM 1560 C C . HIS A 1 190 ? -5.109 -5.041 -7.869 1.00 92.62 190 HIS A C 1
ATOM 1562 O O . HIS A 1 190 ? -5.777 -5.665 -8.693 1.00 92.62 190 HIS A O 1
ATOM 1568 N N . GLU A 1 191 ? -4.166 -4.171 -8.215 1.00 89.81 191 GLU A N 1
ATOM 1569 C CA . GLU A 1 191 ? -3.792 -3.865 -9.609 1.00 89.81 191 GLU A CA 1
ATOM 1570 C C . GLU A 1 191 ? -2.371 -4.353 -9.941 1.00 89.81 191 GLU A C 1
ATOM 1572 O O . GLU A 1 191 ? -1.927 -4.225 -11.071 1.00 89.81 191 GLU A O 1
ATOM 1577 N N . ARG A 1 192 ? -1.639 -4.915 -8.969 1.00 89.62 192 ARG A N 1
ATOM 1578 C CA . ARG A 1 192 ? -0.213 -5.221 -9.120 1.00 89.62 192 ARG A CA 1
ATOM 1579 C C . ARG A 1 192 ? 0.007 -6.685 -9.527 1.00 89.62 192 ARG A C 1
ATOM 1581 O O . ARG A 1 192 ? -0.334 -7.568 -8.742 1.00 89.62 192 ARG A O 1
ATOM 1588 N N . PRO A 1 193 ? 0.655 -6.973 -10.667 1.00 90.50 193 PRO A N 1
ATOM 1589 C CA . PRO A 1 193 ? 1.044 -8.333 -11.035 1.00 90.50 193 PRO A CA 1
ATOM 1590 C C . PRO A 1 193 ? 2.332 -8.726 -10.290 1.00 90.50 193 PRO A C 1
ATOM 1592 O O . PRO A 1 193 ? 3.450 -8.511 -10.751 1.00 90.50 193 PRO A O 1
ATOM 1595 N N . TYR A 1 194 ? 2.194 -9.218 -9.060 1.00 90.62 194 TYR A N 1
ATOM 1596 C CA . TYR A 1 194 ? 3.342 -9.565 -8.215 1.00 90.62 194 TYR A CA 1
ATOM 1597 C C . TYR A 1 194 ? 4.172 -10.705 -8.819 1.00 90.62 194 TYR A C 1
ATOM 1599 O O . TYR A 1 194 ? 3.619 -11.685 -9.310 1.00 90.62 194 TYR A O 1
ATOM 1607 N N . GLY A 1 195 ? 5.499 -10.579 -8.744 1.00 89.94 195 GLY A N 1
ATOM 1608 C CA . GLY A 1 195 ? 6.438 -11.562 -9.292 1.00 89.94 195 GLY A CA 1
ATOM 1609 C C . GLY A 1 195 ? 6.619 -11.511 -10.809 1.00 89.94 195 GLY A C 1
ATOM 1610 O O . GLY A 1 195 ? 7.561 -12.103 -11.319 1.00 89.94 195 GLY A O 1
ATOM 1611 N N . TYR A 1 196 ? 5.763 -10.782 -11.530 1.00 93.25 196 TYR A N 1
ATOM 1612 C CA . TYR A 1 196 ? 5.820 -10.686 -12.982 1.00 93.25 196 TYR A CA 1
ATOM 1613 C C . TYR A 1 196 ? 6.738 -9.541 -13.428 1.00 93.25 196 TYR A C 1
ATOM 1615 O O . TYR A 1 196 ? 6.416 -8.363 -13.243 1.00 93.25 196 TYR A O 1
ATOM 1623 N N . ASN A 1 197 ? 7.873 -9.895 -14.032 1.00 93.94 197 ASN A N 1
ATOM 1624 C CA . ASN A 1 197 ? 8.843 -8.960 -14.600 1.00 93.94 197 ASN A CA 1
ATOM 1625 C C . ASN A 1 197 ? 8.912 -9.131 -16.134 1.00 93.94 197 ASN A C 1
ATOM 1627 O O . ASN A 1 197 ? 9.668 -9.978 -16.614 1.00 93.94 197 ASN A O 1
ATOM 1631 N N . PRO A 1 198 ? 8.116 -8.364 -16.907 1.00 94.06 198 PRO A N 1
ATOM 1632 C CA . PRO A 1 198 ? 7.996 -8.532 -18.355 1.00 94.06 198 PRO A CA 1
ATOM 1633 C C . PRO A 1 198 ? 9.331 -8.486 -19.094 1.00 94.06 198 PRO A C 1
ATOM 1635 O O . PRO A 1 198 ? 9.596 -9.341 -19.934 1.00 94.06 198 PRO A O 1
ATOM 1638 N N . VAL A 1 199 ? 10.179 -7.503 -18.783 1.00 94.06 199 VAL A N 1
ATOM 1639 C CA . VAL A 1 199 ? 11.449 -7.301 -19.485 1.00 94.06 199 VAL A CA 1
ATOM 1640 C C . VAL A 1 199 ? 12.437 -8.420 -19.190 1.00 94.06 199 VAL A C 1
ATOM 1642 O O . VAL A 1 199 ? 13.165 -8.844 -20.077 1.00 94.06 199 VAL A O 1
ATOM 1645 N N . GLU A 1 200 ? 12.440 -8.954 -17.969 1.00 92.69 200 GLU A N 1
ATOM 1646 C CA . GLU A 1 200 ? 13.279 -10.100 -17.624 1.00 92.69 200 GLU A CA 1
ATOM 1647 C C . GLU A 1 200 ? 12.823 -11.357 -18.362 1.00 92.69 200 GLU A C 1
ATOM 1649 O O . GLU A 1 200 ? 13.661 -12.090 -18.878 1.00 92.69 200 GLU A O 1
ATOM 1654 N N . ILE A 1 201 ? 11.514 -11.582 -18.472 1.00 92.69 201 ILE A N 1
ATOM 1655 C CA . ILE A 1 201 ? 10.965 -12.700 -19.246 1.00 92.69 201 ILE A CA 1
ATOM 1656 C C . ILE A 1 201 ? 11.342 -12.561 -20.719 1.00 92.69 201 ILE A C 1
ATOM 1658 O O . ILE A 1 201 ? 11.851 -13.510 -21.306 1.00 92.69 201 ILE A O 1
ATOM 1662 N N . TRP A 1 202 ? 11.154 -11.370 -21.286 1.00 92.12 202 TRP A N 1
ATOM 1663 C CA . TRP A 1 202 ? 11.447 -11.085 -22.687 1.00 92.12 202 TRP A CA 1
ATOM 1664 C C . TRP A 1 202 ? 12.938 -11.253 -23.017 1.00 92.12 202 TRP A C 1
ATOM 1666 O O . TRP A 1 202 ? 13.278 -11.907 -24.001 1.00 92.12 202 TRP A O 1
ATOM 1676 N N . LEU A 1 203 ? 13.834 -10.737 -22.165 1.00 91.31 203 LEU A N 1
ATOM 1677 C CA . LEU A 1 203 ? 15.291 -10.827 -22.345 1.00 91.31 203 LEU A CA 1
ATOM 1678 C C . LEU A 1 203 ? 15.859 -12.236 -22.145 1.00 91.31 203 LEU A C 1
ATOM 1680 O O . LEU A 1 203 ? 16.943 -12.529 -22.646 1.00 91.31 203 LEU A O 1
ATOM 1684 N N . ASN A 1 204 ? 15.173 -13.083 -21.378 1.00 90.19 204 ASN A N 1
ATOM 1685 C CA . ASN A 1 204 ? 15.634 -14.434 -21.054 1.00 90.19 204 ASN A CA 1
ATOM 1686 C C . ASN A 1 204 ? 14.846 -15.535 -21.775 1.00 90.19 204 ASN A C 1
ATOM 1688 O O . ASN A 1 204 ? 15.023 -16.716 -21.470 1.00 90.19 204 ASN A O 1
ATOM 1692 N N . GLU A 1 205 ? 13.976 -15.177 -22.715 1.00 89.31 205 GLU A N 1
ATOM 1693 C CA . GLU A 1 205 ? 13.314 -16.143 -23.582 1.00 89.31 205 GLU A CA 1
ATOM 1694 C C . GLU A 1 205 ? 14.362 -16.838 -24.461 1.00 89.31 205 GLU A C 1
ATOM 1696 O O . GLU A 1 205 ? 15.197 -16.171 -25.076 1.00 89.31 205 GLU A O 1
ATOM 1701 N N . THR A 1 206 ? 14.347 -18.173 -24.507 1.00 89.06 206 THR A N 1
ATOM 1702 C CA . THR A 1 206 ? 15.329 -18.963 -25.266 1.00 89.06 206 THR A CA 1
ATOM 1703 C C . THR A 1 206 ? 14.664 -19.912 -26.252 1.00 89.06 206 THR A C 1
ATOM 1705 O O . THR A 1 206 ? 13.571 -20.420 -26.005 1.00 89.06 206 THR A O 1
ATOM 1708 N N . ASP A 1 207 ? 15.318 -20.129 -27.392 1.00 88.31 207 ASP A N 1
ATOM 1709 C CA . ASP A 1 207 ? 14.891 -21.109 -28.386 1.00 88.31 207 ASP A CA 1
ATOM 1710 C C . ASP A 1 207 ? 15.225 -22.544 -27.931 1.00 88.31 207 ASP A C 1
ATOM 1712 O O . ASP A 1 207 ? 15.837 -22.774 -26.885 1.00 88.31 207 ASP A O 1
ATOM 1716 N N . SER A 1 208 ? 14.873 -23.547 -28.742 1.00 87.88 208 SER A N 1
ATOM 1717 C CA . SER A 1 208 ? 15.164 -24.957 -28.435 1.00 87.88 208 SER A CA 1
ATOM 1718 C C . SER A 1 208 ? 16.657 -25.280 -28.280 1.00 87.88 208 SER A C 1
ATOM 1720 O O . SER A 1 208 ? 16.999 -26.362 -27.805 1.00 87.88 208 SER A O 1
ATOM 1722 N N . ASN A 1 209 ? 17.545 -24.384 -28.715 1.00 88.56 209 ASN A N 1
ATOM 1723 C CA . ASN A 1 209 ? 18.994 -24.541 -28.654 1.00 88.56 209 ASN A CA 1
ATOM 1724 C C . ASN A 1 209 ? 19.617 -23.741 -27.494 1.00 88.56 209 ASN A C 1
ATOM 1726 O O . ASN A 1 209 ? 20.835 -23.780 -27.320 1.00 88.56 209 ASN A O 1
ATOM 1730 N N . GLY A 1 210 ? 18.805 -23.037 -26.696 1.00 85.94 210 GLY A N 1
ATOM 1731 C CA . GLY A 1 210 ? 19.258 -22.221 -25.572 1.00 85.94 210 GLY A CA 1
ATOM 1732 C C . GLY A 1 210 ? 19.794 -20.843 -25.969 1.00 85.94 210 GLY A C 1
ATOM 1733 O O . GLY A 1 210 ? 20.436 -20.191 -25.145 1.00 85.94 210 GLY A O 1
ATOM 1734 N N . TYR A 1 211 ? 19.563 -20.388 -27.203 1.00 87.94 211 TYR A N 1
ATOM 1735 C CA . TYR A 1 211 ? 19.907 -19.027 -27.614 1.00 87.94 211 TYR A CA 1
ATOM 1736 C C . TYR A 1 211 ? 18.787 -18.065 -27.250 1.00 87.94 211 TYR A C 1
ATOM 1738 O O . TYR A 1 211 ? 17.615 -18.405 -27.386 1.00 87.94 211 TYR A O 1
ATOM 1746 N N . ALA A 1 212 ? 19.146 -16.854 -26.817 1.00 88.19 212 ALA A N 1
ATOM 1747 C CA . ALA A 1 212 ? 18.169 -15.807 -26.547 1.00 88.19 212 ALA A CA 1
ATOM 1748 C C . ALA A 1 212 ? 17.350 -15.511 -27.814 1.00 88.19 212 ALA A C 1
ATOM 1750 O O . ALA A 1 212 ? 17.917 -15.158 -28.849 1.00 88.19 212 ALA A O 1
ATOM 1751 N N . VAL A 1 213 ? 16.027 -15.642 -27.713 1.00 90.88 213 VAL A N 1
ATOM 1752 C CA . VAL A 1 213 ? 15.075 -15.296 -28.780 1.00 90.88 213 VAL A CA 1
ATOM 1753 C C . VAL A 1 213 ? 15.111 -13.796 -29.041 1.00 90.88 213 VAL A C 1
ATOM 1755 O O . VAL A 1 213 ? 15.102 -13.369 -30.194 1.00 90.88 213 VAL A O 1
ATOM 1758 N N . ASN A 1 214 ? 15.237 -13.012 -27.968 1.00 92.19 214 ASN A N 1
ATOM 1759 C CA . ASN A 1 214 ? 15.317 -11.561 -28.014 1.00 92.19 214 ASN A CA 1
ATOM 1760 C C . ASN A 1 214 ? 16.674 -11.092 -27.461 1.00 92.19 214 ASN A C 1
ATOM 1762 O O . ASN A 1 214 ? 16.820 -10.878 -26.253 1.00 92.19 214 ASN A O 1
ATOM 1766 N N . PRO A 1 215 ? 17.708 -10.931 -28.308 1.00 92.19 215 PRO A N 1
ATOM 1767 C CA . PRO A 1 215 ? 18.952 -10.304 -27.883 1.00 92.19 215 PRO A CA 1
ATOM 1768 C C . PRO A 1 215 ? 18.682 -8.915 -27.299 1.00 92.19 215 PRO A C 1
ATOM 1770 O O . PRO A 1 215 ? 17.870 -8.169 -27.839 1.00 92.19 215 PRO A O 1
ATOM 1773 N N . TRP A 1 216 ? 19.380 -8.539 -26.226 1.00 93.12 216 TRP A N 1
ATOM 1774 C CA . TRP A 1 216 ? 19.059 -7.331 -25.452 1.00 93.12 216 TRP A CA 1
ATOM 1775 C C . TRP A 1 216 ? 18.921 -6.058 -26.308 1.00 93.12 216 TRP A C 1
ATOM 1777 O O . TRP A 1 216 ? 17.990 -5.282 -26.109 1.00 93.12 216 TRP A O 1
ATOM 1787 N N . TYR A 1 217 ? 19.793 -5.882 -27.303 1.00 93.38 217 TYR A N 1
ATOM 1788 C CA . TYR A 1 217 ? 19.826 -4.716 -28.190 1.00 93.38 217 TYR A CA 1
ATOM 1789 C C . TYR A 1 217 ? 18.547 -4.563 -29.028 1.00 93.38 217 TYR A C 1
ATOM 1791 O O . TYR A 1 217 ? 18.176 -3.451 -29.400 1.00 93.38 217 TYR A O 1
ATOM 1799 N N . THR A 1 218 ? 17.804 -5.653 -29.255 1.00 95.19 218 THR A N 1
ATOM 1800 C CA . THR A 1 218 ? 16.553 -5.618 -30.024 1.00 95.19 218 THR A CA 1
ATOM 1801 C C . THR A 1 218 ? 15.452 -4.811 -29.336 1.00 95.19 218 THR A C 1
ATOM 1803 O O . THR A 1 218 ? 14.549 -4.339 -30.019 1.00 95.19 218 THR A O 1
ATOM 1806 N N . LEU A 1 219 ? 15.545 -4.552 -28.022 1.00 95.81 219 LEU A N 1
ATOM 1807 C CA . LEU A 1 219 ? 14.609 -3.651 -27.338 1.00 95.81 219 LEU A CA 1
ATOM 1808 C C . LEU A 1 219 ? 14.860 -2.196 -27.751 1.00 95.81 219 LEU A C 1
ATOM 1810 O O . LEU A 1 219 ? 13.920 -1.416 -27.863 1.00 95.81 219 LEU A O 1
ATOM 1814 N N . GLY A 1 220 ? 16.123 -1.839 -28.009 1.00 96.44 220 GLY A N 1
ATOM 1815 C CA . GLY A 1 220 ? 16.480 -0.555 -28.609 1.00 96.44 220 GLY A CA 1
ATOM 1816 C C . GLY A 1 220 ? 15.796 -0.395 -29.963 1.00 96.44 220 GLY A C 1
ATOM 1817 O O . GLY A 1 220 ? 15.053 0.564 -30.168 1.00 96.44 220 GLY A O 1
ATOM 1818 N N . PHE A 1 221 ? 15.951 -1.395 -30.832 1.00 96.81 221 PHE A N 1
ATOM 1819 C CA . PHE A 1 221 ? 15.313 -1.417 -32.152 1.00 96.81 221 PHE A CA 1
ATOM 1820 C C . PHE A 1 221 ? 13.784 -1.382 -32.073 1.00 96.81 221 PHE A C 1
ATOM 1822 O O . PHE A 1 221 ? 13.141 -0.669 -32.840 1.00 96.81 221 PHE A O 1
ATOM 1829 N N . TYR A 1 222 ? 13.191 -2.092 -31.110 1.00 95.81 222 TYR A N 1
ATOM 1830 C CA . TYR A 1 222 ? 11.749 -2.074 -30.858 1.00 95.81 222 TYR A CA 1
ATOM 1831 C C . TYR A 1 222 ? 11.225 -0.657 -30.577 1.00 95.81 222 TYR A C 1
ATOM 1833 O O . TYR A 1 222 ? 10.142 -0.292 -31.033 1.00 95.81 222 TYR A O 1
ATOM 1841 N N . TYR A 1 223 ? 12.019 0.170 -29.891 1.00 96.88 223 TYR A N 1
ATOM 1842 C CA . TYR A 1 223 ? 11.710 1.578 -29.632 1.00 96.88 223 TYR A CA 1
ATOM 1843 C C . TYR A 1 223 ? 12.254 2.552 -30.691 1.00 96.88 223 TYR A C 1
ATOM 1845 O O . TYR A 1 223 ? 12.172 3.765 -30.494 1.00 96.88 223 TYR A O 1
ATOM 1853 N N . GLY A 1 224 ? 12.756 2.045 -31.821 1.00 97.00 224 GLY A N 1
ATOM 1854 C CA . GLY A 1 224 ? 13.210 2.841 -32.963 1.00 97.00 224 GLY A CA 1
ATOM 1855 C C . GLY A 1 224 ? 14.626 3.404 -32.844 1.00 97.00 224 GLY A C 1
ATOM 1856 O O . GLY A 1 224 ? 14.990 4.261 -33.644 1.00 97.00 224 GLY A O 1
ATOM 1857 N N . TYR A 1 225 ? 15.409 2.956 -31.860 1.00 97.75 225 TYR A N 1
ATOM 1858 C CA . TYR A 1 225 ? 16.851 3.206 -31.852 1.00 97.75 225 TYR A CA 1
ATOM 1859 C C . TYR A 1 225 ? 17.523 2.356 -32.928 1.00 97.75 225 TYR A C 1
ATOM 1861 O O . TYR A 1 225 ? 16.966 1.345 -33.350 1.00 97.75 225 TYR A O 1
ATOM 1869 N N . ASP A 1 226 ? 18.720 2.749 -33.343 1.00 97.56 226 ASP A N 1
ATOM 1870 C CA . ASP A 1 226 ? 19.535 1.995 -34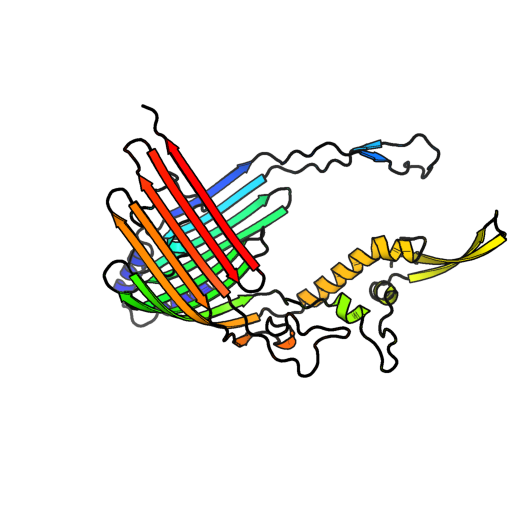.297 1.00 97.56 226 ASP A CA 1
ATOM 1871 C C . ASP A 1 226 ? 21.004 2.030 -33.868 1.00 97.56 226 ASP A C 1
ATOM 1873 O O . ASP A 1 226 ? 21.426 2.956 -33.162 1.00 97.56 226 ASP A O 1
ATOM 1877 N N . ASP A 1 227 ? 21.773 1.027 -34.279 1.00 96.75 227 ASP A N 1
ATOM 1878 C CA . ASP A 1 227 ? 23.190 0.895 -33.965 1.00 96.75 227 ASP A CA 1
ATOM 1879 C C . ASP A 1 227 ? 24.050 0.968 -35.232 1.00 96.75 227 ASP A C 1
ATOM 1881 O O . ASP A 1 227 ? 23.696 0.515 -36.318 1.00 96.75 227 ASP A O 1
ATOM 1885 N N . ILE A 1 228 ? 25.206 1.616 -35.123 1.00 96.25 228 ILE A N 1
ATOM 1886 C CA . ILE A 1 228 ? 26.087 1.855 -36.260 1.00 96.25 228 ILE A CA 1
ATOM 1887 C C . ILE A 1 228 ? 27.477 1.355 -35.904 1.00 96.25 228 ILE A C 1
ATOM 1889 O O . ILE A 1 228 ? 28.178 1.905 -35.050 1.00 96.25 228 ILE A O 1
ATOM 1893 N N . TYR A 1 229 ? 27.867 0.293 -36.604 1.00 96.25 229 TYR A N 1
ATOM 1894 C CA . TYR A 1 229 ? 29.163 -0.346 -36.460 1.00 96.25 229 TYR A CA 1
ATOM 1895 C C . TYR A 1 229 ? 30.302 0.602 -36.836 1.00 96.25 229 TYR A C 1
ATOM 1897 O O . TYR A 1 229 ? 30.278 1.248 -37.890 1.00 96.25 229 TYR A O 1
ATOM 1905 N N . TYR A 1 230 ? 31.344 0.622 -36.013 1.00 93.38 230 TYR A N 1
ATOM 1906 C CA . TYR A 1 230 ? 32.583 1.318 -36.315 1.00 93.38 230 TYR A CA 1
ATOM 1907 C C . TYR A 1 230 ? 33.803 0.528 -35.837 1.00 93.38 230 TYR A C 1
ATOM 1909 O O . TYR A 1 230 ? 33.731 -0.350 -34.979 1.00 93.38 230 TYR A O 1
ATOM 1917 N N . THR A 1 231 ? 34.957 0.867 -36.405 1.00 94.19 231 THR A N 1
ATOM 1918 C CA . THR A 1 231 ? 36.258 0.345 -35.981 1.00 94.19 231 THR A CA 1
ATOM 1919 C C . THR A 1 231 ? 37.223 1.492 -35.760 1.00 94.19 231 THR A C 1
ATOM 1921 O O . THR A 1 231 ? 37.230 2.441 -36.547 1.00 94.19 231 THR A O 1
ATOM 1924 N N . TYR A 1 232 ? 38.077 1.382 -34.749 1.00 87.88 232 TYR A N 1
ATOM 1925 C CA . TYR A 1 232 ? 39.204 2.287 -34.557 1.00 87.88 232 TYR A CA 1
ATOM 1926 C C . TYR A 1 232 ? 40.489 1.498 -34.308 1.00 87.88 232 TYR A C 1
ATOM 1928 O O . TYR A 1 232 ? 40.459 0.370 -33.823 1.00 87.88 232 TYR A O 1
ATOM 1936 N N . GLU A 1 233 ? 41.619 2.096 -34.665 1.00 92.94 233 GLU A N 1
ATOM 1937 C CA . GLU A 1 233 ? 42.946 1.546 -34.399 1.00 92.94 233 GLU A CA 1
ATOM 1938 C C . GLU A 1 233 ? 43.553 2.290 -33.209 1.00 92.94 233 GLU A C 1
ATOM 1940 O O . GLU A 1 233 ? 43.634 3.524 -33.211 1.00 92.94 233 GLU A O 1
ATOM 1945 N N . ASP A 1 234 ? 43.948 1.554 -32.172 1.00 86.25 234 ASP A N 1
ATOM 1946 C CA . ASP A 1 234 ? 44.674 2.126 -31.046 1.00 86.25 234 ASP A CA 1
ATOM 1947 C C . ASP A 1 234 ? 46.071 2.553 -31.512 1.00 86.25 234 ASP A C 1
ATOM 1949 O O . ASP A 1 234 ? 46.908 1.740 -31.897 1.00 86.25 234 ASP A O 1
ATOM 1953 N N . SER A 1 235 ? 46.336 3.857 -31.466 1.00 88.56 235 SER A N 1
ATOM 1954 C CA . SER A 1 235 ? 47.597 4.434 -31.949 1.00 88.56 235 SER A CA 1
ATOM 1955 C C . SER A 1 235 ? 48.853 4.002 -31.172 1.00 88.56 235 SER A C 1
ATOM 1957 O O . SER A 1 235 ? 49.965 4.226 -31.648 1.00 88.56 235 SER A O 1
ATOM 1959 N N . TYR A 1 236 ? 48.700 3.431 -29.975 1.00 87.19 236 TYR A N 1
ATOM 1960 C CA . TYR A 1 236 ? 49.792 2.990 -29.112 1.00 87.19 236 TYR A CA 1
ATOM 1961 C C . TYR A 1 236 ? 50.053 1.483 -29.231 1.00 87.19 236 TYR A C 1
ATOM 1963 O O . TYR A 1 236 ? 51.215 1.073 -29.250 1.00 87.19 236 TYR A O 1
ATOM 1971 N N . THR A 1 237 ? 49.004 0.658 -29.323 1.00 90.81 237 THR A N 1
ATOM 1972 C CA . THR A 1 237 ? 49.137 -0.808 -29.439 1.00 90.81 237 THR A CA 1
ATOM 1973 C C . THR A 1 237 ? 49.069 -1.319 -30.882 1.00 90.81 237 THR A C 1
ATOM 1975 O O . THR A 1 237 ? 49.561 -2.413 -31.155 1.00 90.81 237 THR A O 1
ATOM 1978 N N . GLY A 1 238 ? 48.506 -0.537 -31.810 1.00 89.31 238 GLY A N 1
ATOM 1979 C CA . GLY A 1 238 ? 48.213 -0.942 -33.190 1.00 89.31 238 GLY A CA 1
ATOM 1980 C C . GLY A 1 238 ? 47.034 -1.917 -33.306 1.00 89.31 238 GLY A C 1
ATOM 1981 O O . GLY A 1 238 ? 46.817 -2.504 -34.365 1.00 89.31 238 GLY A O 1
ATOM 1982 N N . GLU A 1 239 ? 46.292 -2.145 -32.219 1.00 91.69 239 GLU A N 1
ATOM 1983 C CA . GLU A 1 239 ? 45.158 -3.066 -32.203 1.00 91.69 239 GLU A CA 1
ATOM 1984 C C . GLU A 1 239 ? 43.916 -2.408 -32.813 1.00 91.69 239 GLU A C 1
ATOM 1986 O O . GLU A 1 239 ? 43.566 -1.274 -32.488 1.00 91.69 239 GLU A O 1
ATOM 1991 N N . THR A 1 240 ? 43.223 -3.133 -33.692 1.00 91.19 240 THR A N 1
ATOM 1992 C CA . THR A 1 240 ? 41.908 -2.719 -34.194 1.00 91.19 240 THR A CA 1
ATOM 1993 C C . THR A 1 240 ? 40.823 -3.185 -33.233 1.00 91.19 240 THR A C 1
ATOM 1995 O O . THR A 1 240 ? 40.681 -4.383 -32.987 1.00 91.19 240 THR A O 1
ATOM 1998 N N . VAL A 1 241 ? 40.032 -2.240 -32.736 1.00 89.31 241 VAL A N 1
ATOM 1999 C CA . VAL A 1 241 ? 38.857 -2.483 -31.898 1.00 89.31 241 VAL A CA 1
ATOM 2000 C C . VAL A 1 241 ? 37.603 -2.139 -32.697 1.00 89.31 241 VAL A C 1
ATOM 2002 O O . VAL A 1 241 ? 37.590 -1.177 -33.467 1.00 89.31 241 VAL A O 1
ATOM 2005 N N . SER A 1 242 ? 36.551 -2.933 -32.522 1.00 92.62 242 SER A N 1
ATOM 2006 C CA . SER A 1 242 ? 35.237 -2.734 -33.132 1.00 92.62 242 SER A CA 1
ATOM 2007 C C . SER A 1 242 ? 34.164 -2.559 -32.062 1.00 92.62 242 SER A C 1
ATOM 2009 O O . SER A 1 242 ? 34.170 -3.313 -31.088 1.00 92.62 242 SER A O 1
ATOM 2011 N N . ASP A 1 243 ? 33.242 -1.623 -32.262 1.00 93.94 243 ASP A N 1
ATOM 2012 C CA . ASP A 1 243 ? 32.099 -1.379 -31.372 1.00 93.94 243 ASP A CA 1
ATOM 2013 C C . ASP A 1 243 ? 30.947 -0.744 -32.181 1.00 93.94 243 ASP A C 1
ATOM 2015 O O . ASP A 1 243 ? 31.050 -0.554 -33.399 1.00 93.94 243 ASP A O 1
ATOM 2019 N N . TRP A 1 244 ? 29.852 -0.411 -31.507 1.00 95.88 244 TRP A N 1
ATOM 2020 C CA . TRP A 1 244 ? 28.664 0.207 -32.077 1.00 95.88 244 TRP A CA 1
ATOM 2021 C C . TRP A 1 244 ? 28.323 1.486 -31.326 1.00 95.88 244 TRP A C 1
ATOM 2023 O O . TRP A 1 244 ? 28.255 1.507 -30.098 1.00 95.88 244 TRP A O 1
ATOM 2033 N N . TYR A 1 245 ? 28.065 2.563 -32.064 1.00 96.38 245 TYR A N 1
ATOM 2034 C CA . TYR A 1 245 ? 27.423 3.740 -31.489 1.00 96.38 245 TYR A CA 1
ATOM 2035 C C . TYR A 1 245 ? 25.929 3.714 -31.804 1.00 96.38 245 TYR A C 1
ATOM 2037 O O . TYR A 1 245 ? 25.512 3.187 -32.829 1.00 96.38 245 TYR A O 1
ATOM 2045 N N . TRP A 1 246 ? 25.124 4.297 -30.926 1.00 98.00 246 TRP A N 1
ATOM 2046 C CA . TRP A 1 246 ? 23.669 4.222 -30.982 1.00 98.00 246 TRP A CA 1
ATOM 2047 C C . TRP A 1 246 ? 23.054 5.577 -31.294 1.00 98.00 246 TRP A C 1
ATOM 2049 O O . TRP A 1 246 ? 23.463 6.596 -30.724 1.00 98.00 246 TRP A O 1
ATOM 2059 N N . ILE A 1 247 ? 22.031 5.572 -32.145 1.00 97.75 247 ILE A N 1
ATOM 2060 C CA . ILE A 1 247 ? 21.210 6.737 -32.474 1.00 97.75 247 ILE A CA 1
ATOM 2061 C C . ILE A 1 247 ? 19.766 6.548 -32.000 1.00 97.75 247 ILE A C 1
ATOM 2063 O O . ILE A 1 247 ? 19.256 5.429 -31.955 1.00 97.75 247 ILE A O 1
ATOM 2067 N N . ASN A 1 248 ? 19.112 7.641 -31.610 1.00 97.06 248 ASN A N 1
ATOM 2068 C CA . ASN A 1 248 ? 17.676 7.659 -31.316 1.00 97.06 248 ASN A CA 1
ATOM 2069 C C . ASN A 1 248 ? 16.834 7.730 -32.614 1.00 97.06 248 ASN A C 1
ATOM 2071 O O . ASN A 1 248 ? 17.403 7.908 -33.696 1.00 97.06 248 ASN A O 1
ATOM 2075 N N . PRO A 1 249 ? 15.490 7.625 -32.535 1.00 95.94 249 PRO A N 1
ATOM 2076 C CA . PRO A 1 249 ? 14.611 7.743 -33.705 1.00 95.94 249 PRO A CA 1
ATOM 2077 C C . PRO A 1 249 ? 14.759 9.060 -34.487 1.00 95.94 249 PRO A C 1
ATOM 2079 O O . PRO A 1 249 ? 14.436 9.121 -35.674 1.00 95.94 249 PRO A O 1
ATOM 2082 N N . GLU A 1 250 ? 15.244 10.121 -33.839 1.00 96.81 250 GLU A N 1
ATOM 2083 C CA . GLU A 1 250 ? 15.530 11.424 -34.443 1.00 96.81 250 GLU A CA 1
ATOM 2084 C C . GLU A 1 250 ? 16.897 11.489 -35.158 1.00 96.81 250 GLU A C 1
ATOM 2086 O O . GLU A 1 250 ? 17.187 12.474 -35.841 1.00 96.81 250 GLU A O 1
ATOM 2091 N N . GLY A 1 251 ? 17.721 10.441 -35.052 1.00 94.50 251 GLY A N 1
ATOM 2092 C CA . GLY A 1 251 ? 19.043 10.336 -35.674 1.00 94.50 251 GLY A CA 1
ATOM 2093 C C . GLY A 1 251 ? 20.191 10.939 -34.856 1.00 94.50 251 GLY A C 1
ATOM 2094 O O . GLY A 1 251 ? 21.296 11.102 -35.375 1.00 94.50 251 GLY A O 1
ATOM 2095 N N . GLU A 1 252 ? 19.961 11.285 -33.592 1.00 96.31 252 GLU A N 1
ATOM 2096 C CA . GLU A 1 252 ? 20.971 11.841 -32.691 1.00 96.31 252 GLU A CA 1
ATOM 2097 C C . GLU A 1 252 ? 21.742 10.726 -31.980 1.00 96.31 252 GLU A C 1
ATOM 2099 O O . GLU A 1 252 ? 21.147 9.789 -31.446 1.00 96.31 252 GLU A O 1
ATOM 2104 N N . THR A 1 253 ? 23.071 10.842 -31.913 1.00 95.94 253 THR A N 1
ATOM 2105 C CA . THR A 1 253 ? 23.906 9.897 -31.162 1.00 95.94 253 THR A CA 1
ATOM 2106 C C . THR A 1 253 ? 23.634 10.003 -29.662 1.00 95.94 253 THR A C 1
ATOM 2108 O O . THR A 1 253 ? 23.891 11.039 -29.047 1.00 95.94 253 THR A O 1
ATOM 2111 N N . VAL A 1 254 ? 23.167 8.909 -29.061 1.00 96.12 254 VAL A N 1
ATOM 2112 C CA . VAL A 1 254 ? 22.841 8.815 -27.626 1.00 96.12 254 VAL A CA 1
ATOM 2113 C C . VAL A 1 254 ? 23.860 8.008 -26.823 1.00 96.12 254 VAL A C 1
ATOM 2115 O O . VAL A 1 254 ? 23.937 8.146 -25.602 1.00 96.12 254 VAL A O 1
ATOM 2118 N N . ALA A 1 255 ? 24.665 7.187 -27.496 1.00 96.69 255 ALA A N 1
ATOM 2119 C CA . ALA A 1 255 ? 25.773 6.455 -26.900 1.00 96.69 255 ALA A CA 1
ATOM 2120 C C . ALA A 1 255 ? 26.840 6.155 -27.957 1.00 96.69 255 ALA A C 1
ATOM 2122 O O . ALA A 1 255 ? 26.517 5.951 -29.121 1.00 96.69 255 ALA A O 1
ATOM 2123 N N . TYR A 1 256 ? 28.103 6.118 -27.544 1.00 94.50 256 TYR A N 1
ATOM 2124 C CA . TYR A 1 256 ? 29.253 5.860 -28.411 1.00 94.50 256 TYR A CA 1
ATOM 2125 C C . TYR A 1 256 ? 29.725 4.402 -28.379 1.00 94.50 256 TYR A C 1
ATOM 2127 O O . TYR A 1 256 ? 30.583 4.047 -29.176 1.00 94.50 256 TYR A O 1
ATOM 2135 N N . THR A 1 257 ? 29.189 3.584 -27.470 1.00 94.94 257 THR A N 1
ATOM 2136 C CA . THR A 1 257 ? 29.477 2.147 -27.349 1.00 94.94 257 THR A CA 1
ATOM 2137 C C . THR A 1 257 ? 28.220 1.385 -26.935 1.00 94.94 257 THR A C 1
ATOM 2139 O O . THR A 1 257 ? 27.341 1.952 -26.268 1.00 94.94 257 THR A O 1
ATOM 2142 N N . ASP A 1 258 ? 28.174 0.082 -27.217 1.00 95.62 258 ASP A N 1
ATOM 2143 C CA . ASP A 1 258 ? 27.127 -0.816 -26.706 1.00 95.62 258 ASP A CA 1
ATOM 2144 C C . ASP A 1 258 ? 27.032 -0.768 -25.180 1.00 95.62 258 ASP A C 1
ATOM 2146 O O . ASP A 1 258 ? 25.948 -0.735 -24.590 1.00 95.62 258 ASP A O 1
ATOM 2150 N N . LEU A 1 259 ? 28.192 -0.737 -24.518 1.00 94.75 259 LEU A N 1
ATOM 2151 C CA . LEU A 1 259 ? 28.266 -0.695 -23.064 1.00 94.75 259 LEU A CA 1
ATOM 2152 C C . LEU A 1 259 ? 27.644 0.589 -22.511 1.00 94.75 259 LEU A C 1
ATOM 2154 O O . LEU A 1 259 ? 26.905 0.531 -21.526 1.00 94.75 259 LEU A O 1
ATOM 2158 N N . GLN A 1 260 ? 27.921 1.732 -23.141 1.00 94.69 260 GLN A N 1
ATOM 2159 C CA . GLN A 1 260 ? 27.332 3.001 -22.738 1.00 94.69 260 GLN A CA 1
ATOM 2160 C C . GLN A 1 260 ? 25.815 2.968 -22.931 1.00 94.69 260 GLN A C 1
ATOM 2162 O O . GLN A 1 260 ? 25.096 3.302 -21.992 1.00 94.69 260 GLN A O 1
ATOM 2167 N N . PHE A 1 261 ? 25.326 2.508 -24.088 1.00 96.50 261 PHE A N 1
ATOM 2168 C CA . PHE A 1 261 ? 23.889 2.413 -24.354 1.00 96.50 261 PHE A CA 1
ATOM 2169 C C . PHE A 1 261 ? 23.184 1.525 -23.322 1.00 96.50 261 PHE A C 1
ATOM 2171 O O . PHE A 1 261 ? 22.168 1.918 -22.744 1.00 96.50 261 PHE A O 1
ATOM 2178 N N . ARG A 1 262 ? 23.780 0.368 -23.005 1.00 94.19 262 ARG A N 1
ATOM 2179 C CA . ARG A 1 262 ? 23.270 -0.573 -22.002 1.00 94.19 262 ARG A CA 1
ATOM 2180 C C . ARG A 1 262 ? 23.203 0.018 -20.590 1.00 94.19 262 ARG A C 1
ATOM 2182 O O . ARG A 1 262 ? 22.322 -0.353 -19.818 1.00 94.19 262 ARG A O 1
ATOM 2189 N N . GLN A 1 263 ? 24.138 0.891 -20.225 1.00 91.94 263 GLN A N 1
ATOM 2190 C CA . GLN A 1 263 ? 24.218 1.465 -18.878 1.00 91.94 263 GLN A CA 1
ATOM 2191 C C . GLN A 1 263 ? 23.374 2.729 -18.700 1.00 91.94 263 GLN A C 1
ATOM 2193 O O . GLN A 1 263 ? 22.981 3.032 -17.574 1.00 91.94 263 GLN A O 1
ATOM 2198 N N . THR A 1 264 ? 23.097 3.461 -19.779 1.00 90.88 264 THR A N 1
ATOM 2199 C CA . THR A 1 264 ? 22.360 4.726 -19.720 1.00 90.88 264 THR A CA 1
ATOM 2200 C C . THR A 1 264 ? 20.945 4.564 -20.269 1.00 90.88 264 THR A C 1
ATOM 2202 O O . THR A 1 264 ? 20.002 4.419 -19.495 1.00 90.88 264 THR A O 1
ATOM 2205 N N . VAL A 1 265 ? 20.795 4.528 -21.591 1.00 95.62 265 VAL A N 1
ATOM 2206 C CA . VAL A 1 265 ? 19.503 4.584 -22.292 1.00 95.62 265 VAL A CA 1
ATOM 2207 C C . VAL A 1 265 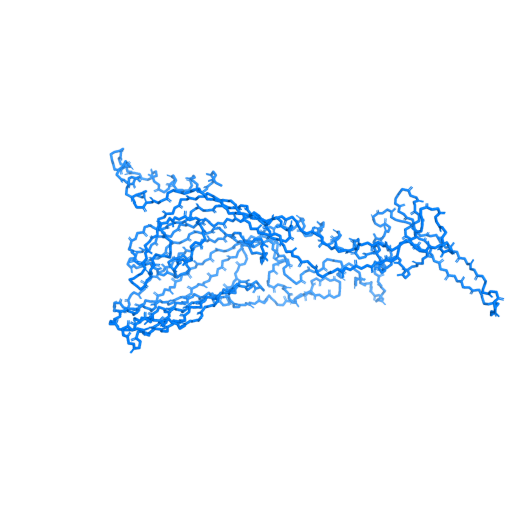? 18.681 3.318 -22.075 1.00 95.62 265 VAL A C 1
ATOM 2209 O O . VAL A 1 265 ? 17.476 3.380 -21.840 1.00 95.62 265 VAL A O 1
ATOM 2212 N N . PHE A 1 266 ? 19.328 2.154 -22.115 1.00 95.62 266 PHE A N 1
ATOM 2213 C CA . PHE A 1 266 ? 18.639 0.870 -22.048 1.00 95.62 266 PHE A CA 1
ATOM 2214 C C . PHE A 1 266 ? 17.847 0.683 -20.747 1.00 95.62 266 PHE A C 1
ATOM 2216 O O . PHE A 1 266 ? 16.769 0.095 -20.763 1.00 95.62 266 PHE A O 1
ATOM 2223 N N . THR A 1 267 ? 18.334 1.235 -19.632 1.00 93.50 267 THR A N 1
ATOM 2224 C CA . THR A 1 267 ? 17.624 1.218 -18.343 1.00 93.50 267 THR A CA 1
ATOM 2225 C C . THR A 1 267 ? 16.239 1.853 -18.452 1.00 93.50 267 THR A C 1
ATOM 2227 O O . THR A 1 267 ? 15.258 1.292 -17.960 1.00 93.50 267 THR A O 1
ATOM 2230 N N . ASP A 1 268 ? 16.138 2.989 -19.138 1.00 94.56 268 ASP A N 1
ATOM 2231 C CA . ASP A 1 268 ? 14.868 3.687 -19.326 1.00 94.56 268 ASP A CA 1
ATOM 2232 C C . ASP A 1 268 ? 13.938 2.910 -20.263 1.00 94.56 268 ASP A C 1
ATOM 2234 O O . ASP A 1 268 ? 12.739 2.814 -19.993 1.00 94.56 268 ASP A O 1
ATOM 2238 N N . LEU A 1 269 ? 14.486 2.274 -21.305 1.00 96.50 269 LEU A N 1
ATOM 2239 C CA . LEU A 1 269 ? 13.717 1.415 -22.213 1.00 96.50 269 LEU A CA 1
ATOM 2240 C C . LEU A 1 269 ? 13.142 0.186 -21.503 1.00 96.50 269 LEU A C 1
ATOM 2242 O O . LEU A 1 269 ? 11.974 -0.140 -21.708 1.00 96.50 269 LEU A O 1
ATOM 2246 N N . MET A 1 270 ? 13.913 -0.459 -20.622 1.00 95.62 270 MET A N 1
ATOM 2247 C CA . MET A 1 270 ? 13.422 -1.586 -19.822 1.00 95.62 270 MET A CA 1
ATOM 2248 C C . MET A 1 270 ? 12.256 -1.175 -18.913 1.00 95.62 270 MET A C 1
ATOM 2250 O O . MET A 1 270 ? 11.249 -1.878 -18.824 1.00 95.62 270 MET A O 1
ATOM 2254 N N . ASN A 1 271 ? 12.373 -0.021 -18.249 1.00 95.50 271 ASN A N 1
ATOM 2255 C CA . ASN A 1 271 ? 11.317 0.497 -17.379 1.00 95.50 271 ASN A CA 1
ATOM 2256 C C . ASN A 1 271 ? 10.069 0.891 -18.174 1.00 95.50 271 ASN A C 1
ATOM 2258 O O . ASN A 1 271 ? 8.951 0.610 -17.741 1.00 95.50 271 ASN A O 1
ATOM 2262 N N . ARG A 1 272 ? 10.251 1.516 -19.341 1.00 96.19 272 ARG A N 1
ATOM 2263 C CA . ARG A 1 272 ? 9.160 1.841 -20.260 1.00 96.19 272 ARG A CA 1
ATOM 2264 C C . ARG A 1 272 ? 8.420 0.581 -20.706 1.00 96.19 272 ARG A C 1
ATOM 2266 O O . ARG A 1 272 ? 7.205 0.539 -20.551 1.00 96.19 272 ARG A O 1
ATOM 2273 N N . TYR A 1 273 ? 9.143 -0.438 -21.166 1.00 96.50 273 TYR A N 1
ATOM 2274 C CA . TYR A 1 273 ? 8.568 -1.717 -21.583 1.00 96.50 273 TYR A CA 1
ATOM 2275 C C . TYR A 1 273 ? 7.753 -2.366 -20.469 1.00 96.50 273 TYR A C 1
ATOM 2277 O O . TYR A 1 273 ? 6.596 -2.726 -20.667 1.00 96.50 273 TYR A O 1
ATOM 2285 N N . ASN A 1 274 ? 8.317 -2.443 -19.263 1.00 95.62 274 ASN A N 1
ATOM 2286 C CA . ASN A 1 274 ? 7.600 -2.981 -18.113 1.00 95.62 274 ASN A CA 1
ATOM 2287 C C . ASN A 1 274 ? 6.306 -2.213 -17.818 1.00 95.62 274 ASN A C 1
ATOM 2289 O O . ASN A 1 274 ? 5.272 -2.838 -17.598 1.00 95.62 274 ASN A O 1
ATOM 2293 N N . ASN A 1 275 ? 6.350 -0.878 -17.833 1.00 94.62 275 ASN A N 1
ATOM 2294 C CA . ASN A 1 275 ? 5.168 -0.056 -17.585 1.00 94.62 275 ASN A CA 1
ATOM 2295 C C . ASN A 1 275 ? 4.097 -0.248 -18.665 1.00 94.62 275 ASN A C 1
ATOM 2297 O O . ASN A 1 275 ? 2.941 -0.439 -18.308 1.00 94.62 275 ASN A O 1
ATOM 2301 N N . GLU A 1 276 ? 4.475 -0.253 -19.947 1.00 95.56 276 GLU A N 1
ATOM 2302 C CA . GLU A 1 276 ? 3.548 -0.486 -21.064 1.00 95.56 276 GLU A CA 1
ATOM 2303 C C . GLU A 1 276 ? 2.849 -1.851 -20.917 1.00 95.56 276 GLU A C 1
ATOM 2305 O O . GLU A 1 276 ? 1.625 -1.924 -20.980 1.00 95.56 276 GLU A O 1
ATOM 2310 N N . ILE A 1 277 ? 3.593 -2.920 -20.603 1.00 94.56 277 ILE A N 1
ATOM 2311 C CA . ILE A 1 277 ? 3.007 -4.254 -20.398 1.00 94.56 277 ILE A CA 1
ATOM 2312 C C . ILE A 1 277 ? 2.130 -4.318 -19.138 1.00 94.56 277 ILE A C 1
ATOM 2314 O O . ILE A 1 277 ? 1.073 -4.948 -19.143 1.00 94.56 277 ILE A O 1
ATOM 2318 N N . TRP A 1 278 ? 2.541 -3.693 -18.031 1.00 94.12 278 TRP A N 1
ATOM 2319 C CA . TRP A 1 278 ? 1.737 -3.683 -16.806 1.00 94.12 278 TRP A CA 1
ATOM 2320 C C . TRP A 1 278 ? 0.452 -2.858 -16.942 1.00 94.12 278 TRP A C 1
ATOM 2322 O O . TRP A 1 278 ? -0.535 -3.193 -16.287 1.00 94.12 278 TRP A O 1
ATOM 2332 N N . GLU A 1 279 ? 0.439 -1.810 -17.769 1.00 92.56 279 GLU A N 1
ATOM 2333 C CA . GLU A 1 279 ? -0.756 -1.002 -18.052 1.00 92.56 279 GLU A CA 1
ATOM 2334 C C . GLU A 1 279 ? -1.855 -1.796 -18.773 1.00 92.56 279 GLU A C 1
ATOM 2336 O O . GLU A 1 279 ? -3.040 -1.515 -18.571 1.00 92.56 279 GLU A O 1
ATOM 2341 N N . ASP A 1 280 ? -1.476 -2.825 -19.534 1.00 92.75 280 ASP A N 1
ATOM 2342 C CA . ASP A 1 280 ? -2.406 -3.725 -20.222 1.00 92.75 280 ASP A CA 1
ATOM 2343 C C . ASP A 1 280 ? -2.997 -4.812 -19.301 1.00 92.75 280 ASP A C 1
ATOM 2345 O O . ASP A 1 280 ? -3.946 -5.508 -19.679 1.00 92.75 280 ASP A O 1
ATOM 2349 N N . ILE A 1 281 ? -2.483 -4.963 -18.073 1.00 93.00 281 ILE A N 1
ATOM 2350 C CA . ILE A 1 281 ? -2.962 -5.978 -17.130 1.00 93.00 281 ILE A CA 1
ATOM 2351 C C . ILE A 1 281 ? -4.185 -5.477 -16.360 1.00 93.00 281 ILE A C 1
ATOM 2353 O O . ILE A 1 281 ? -4.158 -4.513 -15.593 1.00 93.00 281 ILE A O 1
ATOM 2357 N N . ASP A 1 282 ? -5.277 -6.224 -16.503 1.00 92.75 282 ASP A N 1
ATOM 2358 C CA . ASP A 1 282 ? -6.518 -5.970 -15.789 1.00 92.75 282 ASP A CA 1
ATOM 2359 C C . ASP A 1 282 ? -6.379 -6.112 -14.265 1.00 92.75 282 ASP A C 1
ATOM 2361 O O . ASP A 1 282 ? -5.776 -7.042 -13.731 1.00 92.75 282 ASP A O 1
ATOM 2365 N N . ALA A 1 283 ? -7.090 -5.250 -13.534 1.00 93.62 283 ALA A N 1
ATOM 2366 C CA . ALA A 1 283 ? -7.189 -5.354 -12.081 1.00 93.62 283 ALA A CA 1
ATOM 2367 C C . ALA A 1 283 ? -7.800 -6.692 -11.628 1.00 93.62 283 ALA A C 1
ATOM 2369 O O . ALA A 1 283 ? -8.851 -7.129 -12.126 1.00 93.62 283 ALA A O 1
ATOM 2370 N N . PHE A 1 284 ? -7.241 -7.248 -10.560 1.00 96.38 284 PHE A N 1
ATOM 2371 C CA . PHE A 1 284 ? -7.610 -8.546 -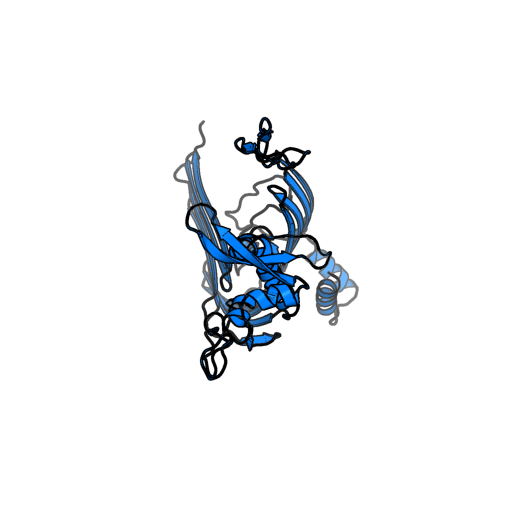10.017 1.00 96.38 284 PHE A CA 1
ATOM 2372 C C . PHE A 1 284 ? -8.659 -8.438 -8.908 1.00 96.38 284 PHE A C 1
ATOM 2374 O O . PHE A 1 284 ? -8.756 -7.432 -8.198 1.00 96.38 284 PHE A O 1
ATOM 2381 N N . GLY A 1 285 ? -9.429 -9.507 -8.720 1.00 97.19 285 GLY A N 1
ATOM 2382 C CA . GLY A 1 285 ? -10.391 -9.654 -7.630 1.00 97.19 285 GLY A CA 1
ATOM 2383 C C . GLY A 1 285 ? -10.248 -11.013 -6.965 1.00 97.19 285 GLY A C 1
ATOM 2384 O O . GLY A 1 285 ? -10.319 -12.026 -7.649 1.00 97.19 285 GLY A O 1
ATOM 2385 N N . VAL A 1 286 ? -10.073 -11.031 -5.646 1.00 97.38 286 VAL A N 1
ATOM 2386 C CA . VAL A 1 286 ? -9.851 -12.243 -4.849 1.00 97.38 286 VAL A CA 1
ATOM 2387 C C . VAL A 1 286 ? -10.906 -12.369 -3.757 1.00 97.38 286 VAL A C 1
ATOM 2389 O O . VAL A 1 286 ? -11.234 -11.381 -3.097 1.00 97.38 286 VAL A O 1
ATOM 2392 N N . ILE A 1 287 ? -11.429 -13.574 -3.549 1.00 97.81 287 ILE A N 1
ATOM 2393 C CA . ILE A 1 287 ? -12.257 -13.933 -2.394 1.00 97.81 287 ILE A CA 1
ATOM 2394 C C . ILE A 1 287 ? -11.400 -14.732 -1.420 1.00 97.81 287 ILE A C 1
ATOM 2396 O O . ILE A 1 287 ? -10.523 -15.495 -1.816 1.00 97.81 287 ILE A O 1
ATOM 2400 N N . SER A 1 288 ? -11.583 -14.506 -0.123 1.00 98.12 288 SER A N 1
ATOM 2401 C CA . SER A 1 288 ? -10.836 -15.220 0.912 1.00 98.12 288 SER A CA 1
ATOM 2402 C C . SER A 1 288 ? -11.696 -15.415 2.156 1.00 98.12 288 SER A C 1
ATOM 2404 O O . SER A 1 288 ? -12.412 -14.484 2.549 1.00 98.12 288 SER A O 1
ATOM 2406 N N . PRO A 1 289 ? -11.632 -16.576 2.822 1.00 98.12 289 PRO A N 1
ATOM 2407 C CA . PRO A 1 289 ? -12.179 -16.719 4.158 1.00 98.12 289 PRO A CA 1
ATOM 2408 C C . PRO A 1 289 ? -11.352 -15.888 5.144 1.00 98.12 289 PRO A C 1
ATOM 2410 O O . PRO A 1 289 ? -10.126 -15.815 5.063 1.00 98.12 289 PRO A O 1
ATOM 2413 N N . VAL A 1 290 ? -12.031 -15.256 6.095 1.00 97.75 290 VAL A N 1
ATOM 2414 C CA . VAL A 1 290 ? -11.408 -14.410 7.114 1.00 97.75 290 VAL A CA 1
ATOM 2415 C C . VAL A 1 290 ? -11.928 -14.779 8.490 1.00 97.75 290 VAL A C 1
ATOM 2417 O O . VAL A 1 290 ? -13.135 -14.891 8.707 1.00 97.75 290 VAL A O 1
ATOM 2420 N N . VAL A 1 291 ? -11.012 -14.929 9.437 1.00 97.56 291 VAL A N 1
ATOM 2421 C CA . VAL A 1 291 ? -11.310 -15.062 10.861 1.00 97.56 291 VAL A CA 1
ATOM 2422 C C . VAL A 1 291 ? -10.722 -13.879 11.605 1.00 97.56 291 VAL A C 1
ATOM 2424 O O . VAL A 1 291 ? -9.749 -13.271 11.171 1.00 97.56 291 VAL A O 1
ATOM 2427 N N . GLY A 1 292 ? -11.314 -13.506 12.727 1.00 96.88 292 GLY A N 1
ATOM 2428 C CA . GLY A 1 292 ? -10.805 -12.397 13.510 1.00 96.88 292 GLY A CA 1
ATOM 2429 C C . GLY A 1 292 ? -11.210 -12.466 14.963 1.00 96.88 292 GLY A C 1
ATOM 2430 O O . GLY A 1 292 ? -12.166 -13.149 15.328 1.00 96.88 292 GLY A O 1
ATOM 2431 N N . PHE A 1 293 ? -10.491 -11.716 15.779 1.00 96.75 293 PHE A N 1
ATOM 2432 C CA . PHE A 1 293 ? -10.781 -11.544 17.188 1.00 96.75 293 PHE A CA 1
ATOM 2433 C C . PHE A 1 293 ? -10.707 -10.069 17.564 1.00 96.75 293 PHE A C 1
ATOM 2435 O O . PHE A 1 293 ? -10.062 -9.264 16.892 1.00 96.75 293 PHE A O 1
ATOM 2442 N N . ASP A 1 294 ? -11.363 -9.733 18.663 1.00 96.00 294 ASP A N 1
ATOM 2443 C CA . ASP A 1 294 ? -11.366 -8.397 19.237 1.00 96.00 294 ASP A CA 1
ATOM 2444 C C . ASP A 1 294 ? -11.480 -8.532 20.754 1.00 96.00 294 ASP A C 1
ATOM 2446 O O . ASP A 1 294 ? -12.420 -9.150 21.264 1.00 96.00 294 ASP A O 1
ATOM 2450 N N . TYR A 1 295 ? -10.480 -8.026 21.466 1.00 95.69 295 TYR A N 1
ATOM 2451 C CA . TYR A 1 295 ? -10.390 -8.028 22.915 1.00 95.69 295 TYR A CA 1
ATOM 2452 C C . TYR A 1 295 ? -10.283 -6.596 23.424 1.00 95.69 295 TYR A C 1
ATOM 2454 O O . TYR A 1 295 ? -9.282 -5.922 23.200 1.00 95.69 295 TYR A O 1
ATOM 2462 N N . TYR A 1 296 ? -11.287 -6.167 24.177 1.00 94.06 296 TYR A N 1
ATOM 2463 C CA . TYR A 1 296 ? -11.393 -4.840 24.754 1.00 94.06 296 TYR A CA 1
ATOM 2464 C C . TYR A 1 296 ? -11.427 -4.896 26.284 1.00 94.06 296 TYR A C 1
ATOM 2466 O O . TYR A 1 296 ? -12.309 -5.495 26.908 1.00 94.06 296 TYR A O 1
ATOM 2474 N N . HIS A 1 297 ? -10.482 -4.208 26.912 1.00 94.25 297 HIS A N 1
ATOM 2475 C CA . HIS A 1 297 ? -10.401 -4.020 28.348 1.00 94.25 297 HIS A CA 1
ATOM 2476 C C . HIS A 1 297 ? -10.141 -2.552 28.675 1.00 94.25 297 HIS A C 1
ATOM 2478 O O . HIS A 1 297 ? -9.108 -1.997 28.321 1.00 94.25 297 HIS A O 1
ATOM 2484 N N . TYR A 1 298 ? -11.032 -1.957 29.463 1.00 92.44 298 TYR A N 1
ATOM 2485 C CA . TYR A 1 298 ? -10.841 -0.628 30.030 1.00 92.44 298 TYR A CA 1
ATOM 2486 C C . TYR A 1 298 ? -11.257 -0.637 31.500 1.00 92.44 298 TYR A C 1
ATOM 2488 O O . TYR A 1 298 ? -12.437 -0.832 31.808 1.00 92.44 298 TYR A O 1
ATOM 2496 N N . LYS A 1 299 ? -10.297 -0.508 32.427 1.00 91.50 299 LYS A N 1
ATOM 2497 C CA . LYS A 1 299 ? -10.603 -0.414 33.861 1.00 91.50 299 LYS A CA 1
ATOM 2498 C C . LYS A 1 299 ? -9.497 0.289 34.650 1.00 91.50 299 LYS A C 1
ATOM 2500 O O . LYS A 1 299 ? -8.337 -0.112 34.618 1.00 91.50 299 LYS A O 1
ATOM 2505 N N . ASN A 1 300 ? -9.896 1.251 35.483 1.00 88.38 300 ASN A N 1
ATOM 2506 C CA . ASN A 1 300 ? -9.028 1.960 36.426 1.00 88.38 300 ASN A CA 1
ATOM 2507 C C . ASN A 1 300 ? -7.808 2.595 35.733 1.00 88.38 300 ASN A C 1
ATOM 2509 O O . ASN A 1 300 ? -7.932 3.592 35.023 1.00 88.38 300 ASN A O 1
ATOM 2513 N N . ASN A 1 301 ? -6.634 2.005 35.957 1.00 92.88 301 ASN A N 1
ATOM 2514 C CA . ASN A 1 301 ? -5.346 2.525 35.531 1.00 92.88 301 ASN A CA 1
ATOM 2515 C C . ASN A 1 301 ? -4.822 1.819 34.280 1.00 92.88 301 ASN A C 1
ATOM 2517 O O . ASN A 1 301 ? -3.780 2.230 33.788 1.00 92.88 301 ASN A O 1
ATOM 2521 N N . PHE A 1 302 ? -5.511 0.786 33.784 1.00 94.75 302 PHE A N 1
ATOM 2522 C CA . PHE A 1 302 ? -5.056 -0.032 32.668 1.00 94.75 302 PHE A CA 1
ATOM 2523 C C . PHE A 1 302 ? -6.116 -0.129 31.572 1.00 94.75 302 PHE A C 1
ATOM 2525 O O . PHE A 1 302 ? -7.307 -0.347 31.832 1.00 94.75 302 PHE A O 1
ATOM 2532 N N . TRP A 1 303 ? -5.661 0.001 30.332 1.00 94.69 303 TRP A N 1
ATOM 2533 C CA . TRP A 1 303 ? -6.460 -0.285 29.152 1.00 94.69 303 TRP A CA 1
ATOM 2534 C C . TRP A 1 303 ? -5.671 -1.149 28.185 1.00 94.69 303 TRP A C 1
ATOM 2536 O O . TRP A 1 303 ? -4.455 -1.019 28.086 1.00 94.69 303 TRP A O 1
ATOM 2546 N N . LEU A 1 304 ? -6.383 -2.034 27.497 1.00 95.50 304 LEU A N 1
ATOM 2547 C CA . LEU A 1 304 ? -5.865 -2.902 26.455 1.00 95.50 304 LEU A CA 1
ATOM 2548 C C . LEU A 1 304 ? -6.973 -3.134 25.439 1.00 95.50 304 LEU A C 1
ATOM 2550 O O . LEU A 1 304 ? -8.047 -3.624 25.783 1.00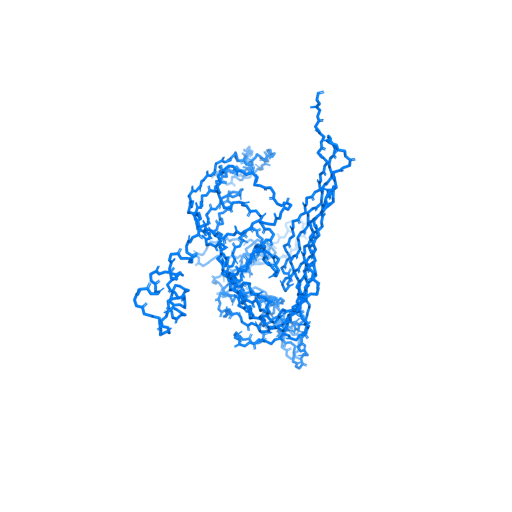 95.50 304 LEU A O 1
ATOM 2554 N N . HIS A 1 305 ? -6.683 -2.826 24.192 1.00 95.56 305 HIS A N 1
ATOM 2555 C CA . HIS A 1 305 ? -7.458 -3.228 23.045 1.00 95.56 305 HIS A CA 1
ATOM 2556 C C . HIS A 1 305 ? -6.528 -3.999 22.117 1.00 95.56 305 HIS A C 1
ATOM 2558 O O . HIS A 1 305 ? -5.523 -3.459 21.674 1.00 95.56 305 HIS A O 1
ATOM 2564 N N . ALA A 1 306 ? -6.817 -5.272 21.879 1.00 96.62 306 ALA A N 1
ATOM 2565 C CA . ALA A 1 306 ? -6.082 -6.106 20.941 1.00 96.62 306 ALA A CA 1
ATOM 2566 C C . ALA A 1 306 ? -7.068 -6.708 19.951 1.00 96.62 306 ALA A C 1
ATOM 2568 O O . ALA A 1 306 ? -8.084 -7.267 20.359 1.00 96.62 306 ALA A O 1
ATOM 2569 N N . TYR A 1 307 ? -6.776 -6.616 18.665 1.00 96.38 307 TYR A N 1
ATOM 2570 C CA . TYR A 1 307 ? -7.650 -7.133 17.624 1.00 96.38 307 TYR A CA 1
ATOM 2571 C C . TYR A 1 307 ? -6.834 -7.709 16.476 1.00 96.38 307 TYR A C 1
ATOM 2573 O O . TYR A 1 307 ? -5.690 -7.324 16.241 1.00 96.38 307 TYR A O 1
ATOM 2581 N N . GLY A 1 308 ? -7.450 -8.623 15.736 1.00 96.62 308 GLY A N 1
ATOM 2582 C CA . GLY A 1 308 ? -6.823 -9.271 14.598 1.00 96.62 308 GLY A CA 1
ATOM 2583 C C . GLY A 1 308 ? -7.841 -9.741 13.572 1.00 96.62 308 GLY A C 1
ATOM 2584 O O . GLY A 1 308 ? -8.960 -10.116 13.911 1.00 96.62 308 GLY A O 1
ATOM 2585 N N . SER A 1 309 ? -7.436 -9.726 12.310 1.00 96.75 309 SER A N 1
ATOM 2586 C CA . SER A 1 309 ? -8.058 -10.416 11.187 1.00 96.75 309 SER A CA 1
ATOM 2587 C C . SER A 1 309 ? -6.978 -11.219 10.483 1.00 96.75 309 SER A C 1
ATOM 2589 O O . SER A 1 309 ? -5.940 -10.666 10.138 1.00 96.75 309 SER A O 1
ATOM 2591 N N . TYR A 1 310 ? -7.229 -12.497 10.261 1.00 97.38 310 TYR A N 1
ATOM 2592 C CA . TYR A 1 310 ? -6.355 -13.411 9.546 1.00 97.38 310 TYR A CA 1
ATOM 2593 C C . TYR A 1 310 ? -7.164 -14.023 8.406 1.00 97.38 310 TYR A C 1
ATOM 2595 O O . TYR A 1 310 ? -8.266 -14.539 8.619 1.00 97.38 310 TYR A O 1
ATOM 2603 N N . LEU A 1 311 ? -6.658 -13.872 7.189 1.00 97.38 311 LEU A N 1
ATOM 2604 C CA . LEU A 1 311 ? -7.234 -14.458 5.995 1.00 97.38 311 LEU A CA 1
ATOM 2605 C C . LEU A 1 311 ? -6.546 -15.807 5.806 1.00 97.38 311 LEU A C 1
ATOM 2607 O O . LEU A 1 311 ? -5.324 -15.857 5.679 1.00 97.38 311 LEU A O 1
ATOM 2611 N N . LEU A 1 312 ? -7.333 -16.882 5.861 1.00 96.50 312 LEU A N 1
ATOM 2612 C CA . LEU A 1 312 ? -6.797 -18.239 5.747 1.00 96.50 312 LEU A CA 1
ATOM 2613 C C . LEU A 1 312 ? -6.244 -18.447 4.322 1.00 96.50 312 LEU A C 1
ATOM 2615 O O . LEU A 1 312 ? -6.788 -17.830 3.401 1.00 96.50 312 LEU A O 1
ATOM 2619 N N . PRO A 1 313 ? -5.259 -19.349 4.131 1.00 96.31 313 PRO A N 1
ATOM 2620 C CA . PRO A 1 313 ? -4.622 -19.648 2.841 1.00 96.31 313 PRO A CA 1
ATOM 2621 C C . PRO A 1 313 ? -5.543 -20.426 1.878 1.00 96.31 313 PRO A C 1
ATOM 2623 O O . PRO A 1 313 ? -5.242 -21.536 1.452 1.00 96.31 313 PRO A O 1
ATOM 2626 N N . TYR A 1 314 ? -6.700 -19.840 1.574 1.00 96.75 314 TYR A N 1
ATOM 2627 C CA . TYR A 1 314 ? -7.728 -20.311 0.645 1.00 96.75 314 TYR A CA 1
ATOM 2628 C 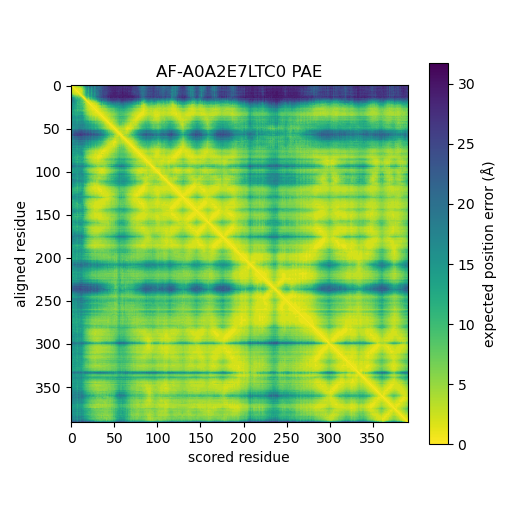C . TYR A 1 314 ? -8.229 -19.107 -0.156 1.00 96.75 314 TYR A C 1
ATOM 2630 O O . TYR A 1 314 ? -9.364 -18.642 -0.014 1.00 96.75 314 TYR A O 1
ATOM 2638 N N . HIS A 1 315 ? -7.311 -18.515 -0.903 1.00 97.62 315 HIS A N 1
ATOM 2639 C CA . HIS A 1 315 ? -7.557 -17.376 -1.762 1.00 97.62 315 HIS A CA 1
ATOM 2640 C C . HIS A 1 315 ? -7.937 -17.866 -3.154 1.00 97.62 315 HIS A C 1
ATOM 2642 O O . HIS A 1 315 ? -7.201 -18.666 -3.723 1.00 97.62 315 HIS A O 1
ATOM 2648 N N . ASP A 1 316 ? -9.039 -17.339 -3.688 1.00 97.19 316 ASP A N 1
ATOM 2649 C CA . ASP A 1 316 ? -9.516 -17.654 -5.035 1.00 97.19 316 ASP A CA 1
ATOM 2650 C C . ASP A 1 316 ? -9.688 -16.366 -5.839 1.00 97.19 316 ASP A C 1
ATOM 2652 O O . ASP A 1 316 ? -10.452 -15.468 -5.452 1.00 97.19 316 ASP A O 1
ATOM 2656 N N . TYR A 1 317 ? -8.985 -16.262 -6.966 1.00 97.31 317 TYR A N 1
ATOM 2657 C CA . TYR A 1 317 ? -9.193 -15.174 -7.914 1.00 97.31 317 TYR A CA 1
ATOM 2658 C C . TYR A 1 317 ? -10.479 -15.402 -8.713 1.00 97.31 317 TYR A C 1
ATOM 2660 O O . TYR A 1 317 ? -10.669 -16.419 -9.366 1.00 97.31 317 TYR A O 1
ATOM 2668 N N . VAL A 1 318 ? -11.378 -14.419 -8.664 1.00 97.12 318 VAL A N 1
ATOM 2669 C CA . VAL A 1 318 ? -12.672 -14.416 -9.372 1.00 97.12 318 VAL A CA 1
ATOM 2670 C C . VAL A 1 318 ? -12.746 -13.331 -10.454 1.00 97.12 318 VAL A C 1
ATOM 2672 O O . VAL A 1 318 ? -13.783 -13.151 -11.091 1.00 97.12 318 VAL A O 1
ATOM 2675 N N . LYS A 1 319 ? -11.667 -12.557 -10.623 1.00 96.81 319 LYS A N 1
ATOM 2676 C CA . LYS A 1 319 ? -11.499 -11.519 -11.649 1.00 96.81 319 LYS A CA 1
ATOM 2677 C C . LYS A 1 319 ? -10.009 -11.312 -11.940 1.00 96.81 319 LYS A C 1
ATOM 2679 O O . LYS A 1 319 ? -9.214 -11.309 -10.999 1.00 96.81 319 LYS A O 1
ATOM 2684 N N . GLY A 1 320 ? -9.695 -10.998 -13.196 1.00 95.31 320 GLY A N 1
ATOM 2685 C CA . GLY A 1 320 ? -8.332 -10.813 -13.699 1.00 95.31 320 GLY A CA 1
ATOM 2686 C C . GLY A 1 320 ? -7.821 -12.099 -14.340 1.00 95.31 320 GLY A C 1
ATOM 2687 O O . GLY A 1 320 ? -8.400 -13.163 -14.120 1.00 95.31 320 GLY A O 1
ATOM 2688 N N . ASP A 1 321 ? -6.772 -11.989 -15.146 1.00 94.69 321 ASP A N 1
ATOM 2689 C CA . ASP A 1 321 ? -6.107 -13.155 -15.721 1.00 94.69 321 ASP A CA 1
ATOM 2690 C C . ASP A 1 321 ? -5.306 -13.875 -14.632 1.00 94.69 321 ASP A C 1
ATOM 2692 O O . ASP A 1 321 ? -4.429 -13.308 -13.983 1.00 94.69 321 ASP A O 1
ATOM 2696 N N . GLU A 1 322 ? -5.637 -15.138 -14.394 1.00 92.94 322 GLU A N 1
ATOM 2697 C CA . GLU A 1 322 ? -5.037 -15.906 -13.316 1.00 92.94 322 GLU A CA 1
ATOM 2698 C C . GLU A 1 322 ? -3.531 -16.140 -13.510 1.00 92.94 322 GLU A C 1
ATOM 2700 O O . GLU A 1 322 ? -2.815 -16.253 -12.511 1.00 92.94 322 GLU A O 1
ATOM 2705 N N . ALA A 1 323 ? -3.033 -16.119 -14.753 1.00 92.62 323 ALA A N 1
ATOM 2706 C CA . ALA A 1 323 ? -1.608 -16.248 -15.052 1.00 92.62 323 ALA A CA 1
ATOM 2707 C C . ALA A 1 323 ? -0.780 -15.171 -14.332 1.00 92.62 323 ALA A C 1
ATOM 2709 O O . ALA A 1 323 ? 0.223 -15.488 -13.697 1.00 92.62 323 ALA A O 1
ATOM 2710 N N . PHE A 1 324 ? -1.268 -13.927 -14.319 1.00 94.69 324 PHE A N 1
ATOM 2711 C CA . PHE A 1 324 ? -0.614 -12.774 -13.686 1.00 94.69 324 PHE A CA 1
ATOM 2712 C C . PHE A 1 324 ? -1.033 -12.545 -12.226 1.00 94.69 324 PHE A C 1
ATOM 2714 O O . PHE A 1 324 ? -0.663 -11.545 -11.605 1.00 94.69 324 PHE A O 1
ATOM 2721 N N . SER A 1 325 ? -1.832 -13.453 -11.663 1.00 95.25 325 SER A N 1
ATOM 2722 C CA . SER A 1 325 ? -2.315 -13.340 -10.290 1.00 95.25 325 SER A CA 1
ATOM 2723 C C . SER A 1 325 ? -1.232 -13.685 -9.260 1.00 95.25 325 SER A C 1
ATOM 2725 O O . SER A 1 325 ? -0.209 -14.298 -9.563 1.00 95.25 325 SER A O 1
ATOM 2727 N N . TYR A 1 326 ? -1.478 -13.359 -7.986 1.00 96.06 326 TYR A N 1
ATOM 2728 C CA . TYR A 1 326 ? -0.523 -13.631 -6.902 1.00 96.06 326 TYR A CA 1
ATOM 2729 C C . TYR A 1 326 ? -0.305 -15.127 -6.617 1.00 96.06 326 TYR A C 1
ATOM 2731 O O . TYR A 1 326 ? 0.630 -15.480 -5.892 1.00 96.06 326 TYR A O 1
ATOM 2739 N N . HIS A 1 327 ? -1.132 -16.014 -7.188 1.00 96.56 327 HIS A N 1
ATOM 2740 C CA . HIS A 1 327 ? -0.861 -17.453 -7.162 1.00 96.56 327 HIS A CA 1
ATOM 2741 C C . HIS A 1 327 ? 0.468 -17.800 -7.824 1.00 96.56 327 HIS A C 1
ATOM 2743 O O . HIS A 1 327 ? 1.126 -18.732 -7.380 1.00 96.56 327 HIS A O 1
ATOM 2749 N N . ASN A 1 328 ? 0.871 -17.023 -8.830 1.00 95.62 328 ASN A N 1
ATOM 2750 C CA . ASN A 1 328 ? 2.062 -17.271 -9.629 1.00 95.62 328 ASN A CA 1
ATOM 2751 C C . ASN A 1 328 ? 3.229 -16.352 -9.273 1.00 95.62 328 ASN A C 1
ATOM 2753 O O . ASN A 1 328 ? 4.185 -16.253 -10.030 1.00 95.62 328 ASN A O 1
ATOM 2757 N N . ARG A 1 329 ? 3.193 -15.688 -8.112 1.00 94.56 329 ARG A N 1
ATOM 2758 C CA . ARG A 1 329 ? 4.230 -14.726 -7.699 1.00 94.56 329 ARG A CA 1
ATOM 2759 C C . ARG A 1 329 ? 5.662 -15.285 -7.717 1.00 94.56 329 ARG A C 1
ATOM 2761 O O . ARG A 1 329 ? 6.587 -14.507 -7.904 1.00 94.56 329 ARG A O 1
ATOM 2768 N N . ASN A 1 330 ? 5.845 -16.597 -7.538 1.00 94.50 330 ASN A N 1
ATOM 2769 C CA . ASN A 1 330 ? 7.152 -17.256 -7.662 1.00 94.50 330 ASN A CA 1
ATOM 2770 C C . ASN A 1 330 ? 7.177 -18.341 -8.754 1.00 94.50 330 ASN A C 1
ATOM 2772 O O . ASN A 1 330 ? 8.112 -19.133 -8.800 1.00 94.50 330 ASN A O 1
ATOM 2776 N N . ASN A 1 331 ? 6.174 -18.370 -9.635 1.00 94.94 331 ASN A N 1
ATOM 2777 C CA . ASN A 1 331 ? 6.079 -19.350 -10.722 1.00 94.94 331 ASN A CA 1
ATOM 2778 C C . ASN A 1 331 ? 6.621 -18.798 -12.051 1.00 94.94 331 ASN A C 1
ATOM 2780 O O . ASN A 1 331 ? 6.446 -19.418 -13.096 1.00 94.94 331 ASN A O 1
ATOM 2784 N N . TRP A 1 332 ? 7.269 -17.632 -12.027 1.00 91.75 332 TRP A N 1
ATOM 2785 C CA . TRP A 1 332 ? 7.921 -17.033 -13.189 1.00 91.75 332 TRP A CA 1
ATOM 2786 C C . TRP A 1 332 ? 9.370 -17.512 -13.290 1.00 91.75 332 TRP A C 1
ATOM 2788 O O . TRP A 1 332 ? 10.129 -17.426 -12.325 1.00 91.75 332 TRP A O 1
ATOM 2798 N N . GLY A 1 333 ? 9.749 -18.011 -14.463 1.00 85.94 333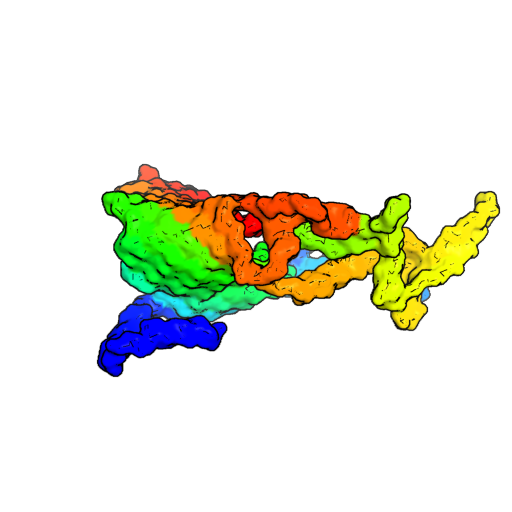 GLY A N 1
ATOM 2799 C CA . GLY A 1 333 ? 11.103 -18.430 -14.806 1.00 85.94 333 GLY A CA 1
ATOM 2800 C C . GLY A 1 333 ? 11.623 -17.743 -16.071 1.00 85.94 333 GLY A C 1
ATOM 2801 O O . GLY A 1 333 ? 10.980 -16.858 -16.642 1.00 85.94 333 GLY A O 1
ATOM 2802 N N . LEU A 1 334 ? 12.808 -18.171 -16.517 1.00 79.19 334 LEU A N 1
ATOM 2803 C CA . LEU A 1 334 ? 13.412 -17.721 -17.774 1.00 79.19 334 LEU A CA 1
ATOM 2804 C C . LEU A 1 334 ? 12.509 -18.171 -18.934 1.00 79.19 334 LEU A C 1
ATOM 2806 O O . LEU A 1 334 ? 12.361 -19.368 -19.166 1.00 79.19 334 LEU A O 1
ATOM 2810 N N . GLY A 1 335 ? 11.862 -17.218 -19.607 1.00 78.00 335 GLY A N 1
ATOM 2811 C CA . GLY A 1 335 ? 10.898 -17.497 -20.677 1.00 78.00 335 GLY A CA 1
ATOM 2812 C C . GLY A 1 335 ? 9.422 -17.511 -20.261 1.00 78.00 335 GLY A C 1
ATOM 2813 O O . GLY A 1 335 ? 8.572 -17.806 -21.093 1.00 78.00 335 GLY A O 1
ATOM 2814 N N . GLY A 1 336 ? 9.083 -17.145 -19.019 1.00 89.88 336 GLY A N 1
ATOM 2815 C CA . GLY A 1 336 ? 7.699 -16.854 -18.629 1.00 89.88 336 GLY A CA 1
ATOM 2816 C C . GLY A 1 336 ? 7.164 -17.732 -17.505 1.00 89.88 336 GLY A C 1
ATOM 2817 O O . GLY A 1 336 ? 7.902 -18.139 -16.609 1.00 89.88 336 GLY A O 1
ATOM 2818 N N . LEU A 1 337 ? 5.849 -17.951 -17.503 1.00 92.50 337 LEU A N 1
ATOM 2819 C CA . LEU A 1 337 ? 5.186 -18.757 -16.481 1.00 92.50 337 LEU A CA 1
ATOM 2820 C C . LEU A 1 337 ? 5.594 -20.227 -16.648 1.00 92.50 337 LEU A C 1
ATOM 2822 O O . LEU A 1 337 ? 5.450 -20.787 -17.732 1.00 92.50 337 LEU A O 1
ATOM 2826 N N . ILE A 1 338 ? 6.092 -20.843 -15.577 1.00 91.94 338 ILE A N 1
ATOM 2827 C CA . ILE A 1 338 ? 6.504 -22.249 -15.574 1.00 91.94 338 ILE A CA 1
ATOM 2828 C C . ILE A 1 338 ? 5.270 -23.131 -15.810 1.00 91.94 338 ILE A C 1
ATOM 2830 O O . ILE A 1 338 ? 4.266 -23.015 -15.103 1.00 91.94 338 ILE A O 1
ATOM 2834 N N . GLU A 1 339 ? 5.351 -24.010 -16.810 1.00 89.31 339 GLU A N 1
ATOM 2835 C CA . GLU A 1 339 ? 4.285 -24.960 -17.137 1.00 89.31 339 GLU A CA 1
ATOM 2836 C C . GLU A 1 339 ? 4.005 -25.890 -15.946 1.00 89.31 339 GLU A C 1
ATOM 2838 O O . GLU A 1 339 ? 4.920 -26.300 -15.232 1.00 89.31 339 GLU A O 1
ATOM 2843 N N . ASP A 1 340 ? 2.724 -26.183 -15.708 1.00 89.12 340 ASP A N 1
ATOM 2844 C CA . ASP A 1 340 ? 2.237 -27.026 -14.607 1.00 89.12 340 ASP A CA 1
ATOM 2845 C C . ASP A 1 340 ? 2.639 -26.579 -13.186 1.00 89.12 340 ASP A C 1
ATOM 2847 O O . ASP A 1 340 ? 2.496 -27.343 -12.227 1.00 89.12 340 ASP A O 1
ATOM 2851 N N . ALA A 1 341 ? 3.099 -25.335 -13.009 1.00 92.56 341 ALA A N 1
ATOM 2852 C CA . ALA A 1 341 ? 3.425 -24.816 -11.689 1.00 92.56 341 ALA A CA 1
ATOM 2853 C C . ALA A 1 341 ? 2.184 -24.773 -10.782 1.00 92.56 341 ALA A C 1
ATOM 2855 O O . ALA A 1 341 ? 1.130 -24.233 -11.136 1.00 92.56 341 ALA A O 1
ATOM 2856 N N . GLU A 1 342 ? 2.312 -25.334 -9.578 1.00 94.31 342 GLU A N 1
ATOM 2857 C CA . GLU A 1 342 ? 1.226 -25.315 -8.604 1.00 94.31 342 GLU A CA 1
ATOM 2858 C C . GLU A 1 342 ? 0.946 -23.883 -8.132 1.00 94.31 342 GLU A C 1
ATOM 2860 O O . GLU A 1 342 ? 1.848 -23.098 -7.831 1.00 94.31 342 GLU A O 1
ATOM 2865 N N . LYS A 1 343 ? -0.341 -23.539 -8.031 1.00 94.88 343 LYS A N 1
ATOM 2866 C CA . LYS A 1 343 ? -0.773 -22.237 -7.520 1.00 94.88 343 LYS A CA 1
ATOM 2867 C C . LYS A 1 343 ? -0.397 -22.104 -6.054 1.00 94.88 343 LYS A C 1
ATOM 2869 O O . LYS A 1 343 ? -0.822 -22.897 -5.213 1.00 94.88 343 LYS A O 1
ATOM 2874 N N . GLU A 1 344 ? 0.304 -21.031 -5.718 1.00 95.94 344 GLU A N 1
ATOM 2875 C CA . GLU A 1 344 ? 0.675 -20.789 -4.336 1.00 95.94 344 GLU A CA 1
ATOM 2876 C C . GLU A 1 344 ? -0.447 -20.107 -3.551 1.00 95.94 344 GLU A C 1
ATOM 2878 O O . GLU A 1 344 ? -0.965 -19.054 -3.936 1.00 95.94 344 GLU A O 1
ATOM 2883 N N . GLN A 1 345 ? -0.755 -20.646 -2.375 1.00 96.44 345 GLN A N 1
ATOM 2884 C CA . GLN A 1 345 ? -1.533 -19.947 -1.353 1.00 96.44 345 GLN A CA 1
ATOM 2885 C C . GLN A 1 345 ? -0.620 -19.053 -0.499 1.00 96.44 345 GLN A C 1
ATOM 2887 O O . GLN A 1 345 ? 0.611 -19.127 -0.575 1.00 96.44 345 GLN A O 1
ATOM 2892 N N . TRP A 1 346 ? -1.207 -18.149 0.280 1.00 96.69 346 TRP A N 1
ATOM 2893 C CA . TRP A 1 346 ? -0.460 -17.232 1.140 1.00 96.69 346 TRP A CA 1
ATOM 2894 C C . TRP A 1 346 ? -1.260 -16.874 2.384 1.00 96.69 346 TRP A C 1
ATOM 2896 O O . TRP A 1 346 ? -2.396 -17.294 2.558 1.00 96.69 346 TRP A O 1
ATOM 2906 N N . GLU A 1 347 ? -0.640 -16.109 3.272 1.00 93.94 347 GLU A N 1
ATOM 2907 C CA . GLU A 1 347 ? -1.286 -15.619 4.479 1.00 93.94 347 GLU A CA 1
ATOM 2908 C C . GLU A 1 347 ? -1.280 -14.099 4.494 1.00 93.94 347 GLU A C 1
ATOM 2910 O O . GLU A 1 347 ? -0.219 -13.464 4.395 1.00 93.94 347 GLU A O 1
ATOM 2915 N N . ASP A 1 348 ? -2.466 -13.541 4.696 1.00 96.62 348 ASP A N 1
ATOM 2916 C CA . ASP A 1 348 ? -2.701 -12.115 4.848 1.00 96.62 348 ASP A CA 1
ATOM 2917 C C . ASP A 1 348 ? -3.345 -11.836 6.198 1.00 96.62 348 ASP A C 1
ATOM 2919 O O . ASP A 1 348 ? -4.212 -12.574 6.670 1.00 96.62 348 ASP A O 1
ATOM 2923 N N . TYR A 1 349 ? -2.941 -10.745 6.839 1.00 95.56 349 TYR A N 1
ATOM 2924 C CA . TYR A 1 349 ? -3.458 -10.419 8.158 1.00 95.56 349 TYR A CA 1
ATOM 2925 C C . TYR A 1 349 ? -3.367 -8.937 8.481 1.00 95.56 349 TYR A C 1
ATOM 2927 O O . TYR A 1 349 ? -2.516 -8.191 7.997 1.00 95.56 349 TYR A O 1
ATOM 2935 N N . GLN A 1 350 ? -4.264 -8.527 9.364 1.00 94.88 350 GLN A N 1
ATOM 2936 C CA . GLN A 1 350 ? -4.300 -7.214 9.971 1.00 94.88 350 GLN A CA 1
ATOM 2937 C C . GLN A 1 350 ? -4.404 -7.396 11.478 1.00 94.88 350 GLN A C 1
ATOM 2939 O O . GLN A 1 350 ? -5.308 -8.070 11.955 1.00 94.88 350 GLN A O 1
ATOM 2944 N N . THR A 1 351 ? -3.505 -6.791 12.238 1.00 95.69 351 THR A N 1
ATOM 2945 C CA . THR A 1 351 ? -3.501 -6.866 13.699 1.00 95.69 351 THR A CA 1
ATOM 2946 C C . THR A 1 351 ? -3.228 -5.497 14.290 1.00 95.69 351 THR A C 1
ATOM 2948 O O . THR A 1 351 ? -2.568 -4.658 13.674 1.00 95.69 351 THR A O 1
ATOM 2951 N N . GLY A 1 352 ? -3.740 -5.265 15.488 1.00 95.25 352 GLY A N 1
ATOM 2952 C CA . GLY A 1 352 ? -3.432 -4.069 16.238 1.00 95.25 352 GLY A CA 1
ATOM 2953 C C . GLY A 1 352 ? -3.538 -4.304 17.729 1.00 95.25 352 GLY A C 1
ATOM 2954 O O . GLY A 1 352 ? -4.319 -5.129 18.209 1.00 95.25 352 GLY A O 1
ATOM 2955 N N . VAL A 1 353 ? -2.723 -3.561 18.463 1.00 95.31 353 VAL A N 1
ATOM 2956 C CA . VAL A 1 353 ? -2.744 -3.541 19.916 1.00 95.31 353 VAL A CA 1
ATOM 2957 C C . VAL A 1 353 ? -2.549 -2.115 20.407 1.00 95.31 353 VAL A C 1
ATOM 2959 O O . VAL A 1 353 ? -1.637 -1.411 19.983 1.00 95.31 353 VAL A O 1
ATOM 2962 N N . GLN A 1 354 ? -3.423 -1.673 21.300 1.00 93.75 354 GLN A N 1
ATOM 2963 C CA . GLN A 1 354 ? -3.317 -0.403 22.000 1.00 93.75 354 GLN A CA 1
ATOM 2964 C C . GLN A 1 354 ? -3.459 -0.683 23.484 1.00 93.75 354 GLN A C 1
ATOM 2966 O O . GLN A 1 354 ? -4.490 -1.180 23.933 1.00 93.75 354 GLN A O 1
ATOM 2971 N N . PHE A 1 355 ? -2.434 -0.373 24.263 1.00 95.25 355 PHE A N 1
ATOM 2972 C CA . PHE A 1 355 ? -2.508 -0.495 25.706 1.00 95.25 355 PHE A CA 1
ATOM 2973 C C . PHE A 1 355 ? -1.778 0.637 26.397 1.00 95.25 355 PHE A C 1
ATOM 2975 O O . PHE A 1 355 ? -0.912 1.305 25.836 1.00 95.25 355 PHE A O 1
ATOM 2982 N N . GLY A 1 356 ? -2.115 0.836 27.658 1.00 94.75 356 GLY A N 1
ATOM 2983 C CA . GLY A 1 356 ? -1.380 1.762 28.487 1.00 94.75 356 GLY A CA 1
ATOM 2984 C C . GLY A 1 356 ? -1.726 1.624 29.949 1.00 94.75 356 GLY A C 1
ATOM 2985 O O . GLY A 1 356 ? -2.690 0.959 30.344 1.00 94.75 356 GLY A O 1
ATOM 2986 N N . TRP A 1 357 ? -0.873 2.239 30.755 1.00 95.00 357 TRP A N 1
ATOM 2987 C CA . TRP A 1 357 ? -0.927 2.155 32.200 1.00 95.00 357 TRP A CA 1
ATOM 2988 C C . TRP A 1 357 ? -0.672 3.528 32.815 1.00 95.00 357 TRP A C 1
ATOM 2990 O O . TRP A 1 357 ? 0.375 4.136 32.605 1.00 95.00 357 TRP A O 1
ATOM 3000 N N . LYS A 1 358 ? -1.612 4.009 33.631 1.00 93.38 358 LYS A N 1
ATOM 3001 C CA . LYS A 1 358 ? -1.403 5.123 34.568 1.00 93.38 358 LYS A CA 1
ATOM 3002 C C . LYS A 1 358 ? -0.668 4.616 35.812 1.00 93.38 358 LYS A C 1
ATOM 3004 O O . LYS A 1 358 ? -1.302 4.104 36.736 1.00 93.38 358 LYS A O 1
ATOM 3009 N N . LEU A 1 359 ? 0.663 4.684 35.806 1.00 92.12 359 LEU A N 1
ATOM 3010 C CA . LEU A 1 359 ? 1.507 4.238 36.924 1.00 92.12 359 LEU A CA 1
ATOM 3011 C C . LEU A 1 359 ? 1.284 5.108 38.172 1.00 92.12 359 LEU A C 1
ATOM 3013 O O . LEU A 1 359 ? 1.310 4.613 39.295 1.00 92.12 359 LEU A O 1
ATOM 3017 N N . SER A 1 360 ? 1.006 6.399 37.974 1.00 91.06 360 SER A N 1
ATOM 3018 C CA . SER A 1 360 ? 0.585 7.330 39.024 1.00 91.06 360 SER A CA 1
ATOM 3019 C C . SER A 1 360 ? -0.358 8.402 38.456 1.00 91.06 360 SER A C 1
ATOM 3021 O O . SER A 1 360 ? -0.736 8.356 37.286 1.00 91.06 360 SER A O 1
ATOM 3023 N N . LYS A 1 361 ? -0.741 9.403 39.265 1.00 88.19 361 LYS A N 1
ATOM 3024 C CA . LYS A 1 361 ? -1.493 10.578 38.776 1.00 88.19 361 LYS A CA 1
ATOM 3025 C C . LYS A 1 361 ? -0.687 11.449 37.803 1.00 88.19 361 LYS A C 1
ATOM 3027 O O . LYS A 1 361 ? -1.292 12.213 37.060 1.00 88.19 361 LYS A O 1
ATOM 3032 N N . SER A 1 362 ? 0.640 11.342 37.835 1.00 91.94 362 SER A N 1
ATOM 3033 C CA . SER A 1 362 ? 1.559 12.169 37.049 1.00 91.94 362 SER A CA 1
ATOM 3034 C C . SER A 1 362 ? 2.369 11.372 36.032 1.00 91.94 362 SER A C 1
ATOM 3036 O O . SER A 1 362 ? 3.087 11.984 35.255 1.00 91.94 362 SER A O 1
ATOM 3038 N N . ILE A 1 363 ? 2.293 10.038 36.038 1.00 93.88 363 ILE A N 1
ATOM 3039 C CA . ILE A 1 363 ? 3.087 9.175 35.158 1.00 93.88 363 ILE A CA 1
ATOM 3040 C C . ILE A 1 363 ? 2.166 8.188 34.450 1.00 93.88 363 ILE A C 1
ATOM 3042 O O . ILE A 1 363 ? 1.429 7.439 35.099 1.00 93.88 363 ILE A O 1
ATOM 3046 N N . GLY A 1 364 ? 2.243 8.158 33.123 1.00 93.75 364 GLY A N 1
ATOM 3047 C CA . GLY A 1 364 ? 1.556 7.175 32.295 1.00 93.75 364 GLY A CA 1
ATOM 3048 C C . GLY A 1 364 ? 2.450 6.653 31.181 1.00 93.75 364 GLY A C 1
ATOM 3049 O O . GLY A 1 364 ? 3.253 7.400 30.639 1.00 93.75 364 GLY A O 1
ATOM 3050 N N . ILE A 1 365 ? 2.286 5.385 30.830 1.00 95.19 365 ILE A N 1
ATOM 3051 C CA . ILE A 1 365 ? 2.920 4.769 29.662 1.00 95.19 365 ILE A CA 1
ATOM 3052 C C . ILE A 1 365 ? 1.851 4.329 28.671 1.00 95.19 365 ILE A C 1
ATOM 3054 O O . ILE A 1 365 ? 0.752 3.940 29.080 1.00 95.19 365 ILE A O 1
ATOM 3058 N N . PHE A 1 366 ? 2.172 4.378 27.385 1.00 93.44 366 PHE A N 1
ATOM 3059 C CA . PHE A 1 366 ? 1.306 3.869 26.329 1.00 93.44 366 PHE A CA 1
ATOM 3060 C C . PHE A 1 366 ? 2.115 3.171 25.240 1.00 93.44 366 PHE A C 1
ATOM 3062 O O . PHE A 1 366 ? 3.276 3.501 24.992 1.00 93.44 366 PHE A O 1
ATOM 3069 N N . PHE A 1 367 ? 1.463 2.213 24.597 1.00 94.19 367 PHE A N 1
ATOM 3070 C CA . PHE A 1 367 ? 1.929 1.516 23.416 1.00 94.19 367 PHE A CA 1
ATOM 3071 C C . PHE A 1 367 ? 0.756 1.355 22.457 1.00 94.19 367 PHE A C 1
ATOM 3073 O O . PHE A 1 367 ? -0.315 0.880 22.837 1.00 94.19 367 PHE A O 1
ATOM 3080 N N . GLU A 1 368 ? 0.970 1.728 21.207 1.00 92.31 368 GLU A N 1
ATOM 3081 C CA . GLU A 1 368 ? 0.008 1.600 20.126 1.00 92.31 368 GLU A CA 1
ATOM 3082 C C . GLU A 1 368 ? 0.741 1.025 18.921 1.00 92.31 368 GLU A C 1
ATOM 3084 O O . GLU A 1 368 ? 1.789 1.529 18.526 1.00 92.31 368 GLU A O 1
ATOM 3089 N N . GLY A 1 369 ? 0.212 -0.046 18.348 1.00 92.88 369 GLY A N 1
ATOM 3090 C CA . GLY A 1 369 ? 0.766 -0.688 17.170 1.00 92.88 369 GLY A CA 1
ATOM 3091 C C . GLY A 1 369 ? -0.348 -1.175 16.263 1.00 92.88 369 GLY A C 1
ATOM 3092 O O . GLY A 1 369 ? -1.334 -1.742 16.732 1.00 92.88 369 GLY A O 1
ATOM 3093 N N . GLU A 1 370 ? -0.179 -0.967 14.966 1.00 92.69 370 GLU A N 1
ATOM 3094 C CA . GLU A 1 370 ? -1.017 -1.531 13.917 1.00 92.69 370 GLU A CA 1
ATOM 3095 C C . GLU A 1 370 ? -0.119 -2.105 12.826 1.00 92.69 370 GLU A C 1
ATOM 3097 O O . GLU A 1 370 ? 0.890 -1.504 12.457 1.00 92.69 370 GLU A O 1
ATOM 3102 N N . TYR A 1 371 ? -0.498 -3.264 12.300 1.00 92.56 371 TYR A N 1
ATOM 3103 C CA . TYR A 1 371 ? 0.205 -3.942 11.223 1.00 92.56 371 TYR A CA 1
ATOM 3104 C C . TYR A 1 371 ? -0.809 -4.541 10.253 1.00 92.56 371 TYR A C 1
ATOM 3106 O O . TYR A 1 371 ? -1.769 -5.191 10.661 1.00 92.56 371 TYR A O 1
ATOM 3114 N N . THR A 1 372 ? -0.604 -4.324 8.962 1.00 91.56 372 THR A N 1
ATOM 3115 C CA . THR A 1 372 ? -1.380 -4.914 7.870 1.00 91.56 372 THR A CA 1
ATOM 3116 C C . THR A 1 372 ? -0.408 -5.468 6.842 1.00 91.56 372 THR A C 1
ATOM 3118 O O . THR A 1 372 ? 0.452 -4.732 6.361 1.00 91.56 372 THR A O 1
ATOM 3121 N N . LYS A 1 373 ? -0.567 -6.740 6.487 1.00 92.88 373 LYS A N 1
ATOM 3122 C CA . LYS A 1 373 ? 0.094 -7.378 5.349 1.00 92.88 373 LYS A CA 1
ATOM 3123 C C . LYS A 1 373 ? -0.985 -7.893 4.411 1.00 92.88 373 LYS A C 1
ATOM 3125 O O . LYS A 1 373 ? -1.762 -8.754 4.820 1.00 92.88 373 LYS A O 1
ATOM 3130 N N . PHE A 1 374 ? -1.008 -7.355 3.195 1.00 92.56 374 PHE A N 1
ATOM 3131 C CA . PHE A 1 374 ? -1.798 -7.860 2.077 1.00 92.56 374 PHE A CA 1
ATOM 3132 C C . PHE A 1 374 ? -0.866 -8.088 0.893 1.00 92.56 374 PHE A C 1
ATOM 3134 O O . PHE A 1 374 ? -0.245 -7.128 0.431 1.00 92.56 374 PHE A O 1
ATOM 3141 N N . TRP A 1 375 ? -0.783 -9.329 0.411 1.00 93.69 375 TRP A N 1
ATOM 3142 C CA . TRP A 1 375 ? 0.213 -9.727 -0.586 1.00 93.69 375 TRP A CA 1
ATOM 3143 C C . TRP A 1 375 ? 1.629 -9.357 -0.087 1.00 93.69 375 TRP A C 1
ATOM 3145 O O . TRP A 1 375 ? 1.943 -9.568 1.091 1.00 93.69 375 TRP A O 1
ATOM 3155 N N . ASP A 1 376 ? 2.467 -8.738 -0.927 1.00 90.12 376 ASP A N 1
ATOM 3156 C CA . ASP A 1 376 ? 3.793 -8.244 -0.508 1.00 90.12 376 ASP A CA 1
ATOM 3157 C C . ASP A 1 376 ? 3.750 -6.850 0.139 1.00 90.12 376 ASP A C 1
ATOM 3159 O O . ASP A 1 376 ? 4.764 -6.345 0.628 1.00 90.12 376 ASP A O 1
ATOM 3163 N N . SER A 1 377 ? 2.577 -6.213 0.174 1.00 87.31 377 SER A N 1
ATOM 3164 C CA . SER A 1 377 ? 2.417 -4.863 0.705 1.00 87.31 377 SER A CA 1
ATOM 3165 C C . SER A 1 377 ? 2.237 -4.890 2.222 1.00 87.31 377 SER A C 1
ATOM 3167 O O . SER A 1 377 ? 1.324 -5.525 2.757 1.00 87.31 377 SER A O 1
ATOM 3169 N N . LYS A 1 378 ? 3.097 -4.148 2.930 1.00 88.81 378 LYS A N 1
ATOM 3170 C CA . LYS A 1 378 ? 3.093 -4.036 4.394 1.00 88.81 378 LYS A CA 1
ATOM 3171 C C . LYS A 1 378 ? 2.871 -2.588 4.814 1.00 88.81 378 LYS A C 1
ATOM 3173 O O . LYS A 1 378 ? 3.605 -1.698 4.399 1.00 88.81 378 LYS A O 1
ATOM 3178 N N . ILE A 1 379 ? 1.889 -2.363 5.681 1.00 87.00 379 ILE A N 1
ATOM 3179 C CA . ILE A 1 379 ? 1.647 -1.077 6.340 1.00 87.00 379 ILE A CA 1
ATOM 3180 C C . ILE A 1 379 ? 1.717 -1.300 7.835 1.00 87.00 379 ILE A C 1
ATOM 3182 O O . ILE A 1 379 ? 1.015 -2.154 8.372 1.00 87.00 379 ILE A O 1
ATOM 3186 N N . TYR A 1 380 ? 2.525 -0.502 8.517 1.00 89.31 380 TYR A N 1
ATOM 3187 C CA . TYR A 1 380 ? 2.615 -0.546 9.962 1.00 89.31 380 TYR A CA 1
ATOM 3188 C C . TYR A 1 380 ? 2.806 0.848 10.536 1.00 89.31 380 TYR A C 1
ATOM 3190 O O . TYR A 1 380 ? 3.453 1.698 9.932 1.00 89.31 380 TYR A O 1
ATOM 3198 N N . ASN A 1 381 ? 2.243 1.059 11.719 1.00 88.12 381 ASN A N 1
ATOM 3199 C CA . ASN A 1 381 ? 2.462 2.243 12.535 1.00 88.12 381 ASN A CA 1
ATOM 3200 C C . ASN A 1 381 ? 2.646 1.776 13.972 1.00 88.12 381 ASN A C 1
ATOM 3202 O O . ASN A 1 381 ? 1.881 0.941 14.451 1.00 88.12 381 ASN A O 1
ATOM 3206 N N . SER A 1 382 ? 3.646 2.315 14.660 1.00 90.94 382 SER A N 1
ATOM 3207 C CA . SER A 1 382 ? 3.860 2.045 16.077 1.00 90.94 382 SER A CA 1
ATOM 3208 C C . SER A 1 382 ? 4.168 3.344 16.800 1.00 9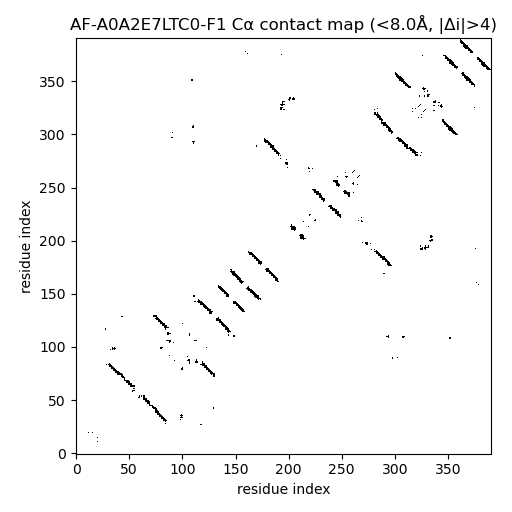0.94 382 SER A C 1
ATOM 3210 O O . SER A 1 382 ? 4.826 4.234 16.265 1.00 90.94 382 SER A O 1
ATOM 3212 N N . SER A 1 383 ? 3.686 3.465 18.025 1.00 91.25 383 SER A N 1
ATOM 3213 C CA . SER A 1 383 ? 3.955 4.576 18.923 1.00 91.25 383 SER A CA 1
ATOM 3214 C C . SER A 1 383 ? 4.110 4.038 20.334 1.00 91.25 383 SER A C 1
ATOM 3216 O O . SER A 1 383 ? 3.327 3.214 20.796 1.00 91.25 383 SER A O 1
ATOM 3218 N N . VAL A 1 384 ? 5.145 4.501 21.019 1.00 94.62 384 VAL A N 1
ATOM 3219 C CA . VAL A 1 384 ? 5.401 4.199 22.424 1.00 94.62 384 VAL A CA 1
ATOM 3220 C C . VAL A 1 384 ? 5.754 5.503 23.108 1.00 94.62 384 VAL A C 1
ATOM 3222 O O . VAL A 1 384 ? 6.459 6.334 22.532 1.00 94.62 384 VAL A O 1
ATOM 3225 N N . GLY A 1 385 ? 5.261 5.709 24.322 1.00 93.31 385 GLY A N 1
ATOM 3226 C CA . GLY A 1 385 ? 5.571 6.938 25.029 1.00 93.31 385 GLY A CA 1
ATOM 3227 C C . GLY A 1 385 ? 5.356 6.877 26.527 1.00 93.31 385 GLY A C 1
ATOM 3228 O O . GLY A 1 385 ? 4.615 6.047 27.059 1.00 93.31 385 GLY A O 1
ATOM 3229 N N . LEU A 1 386 ? 6.040 7.806 27.189 1.00 94.69 386 LEU A N 1
ATOM 3230 C CA . LEU A 1 386 ? 5.973 8.082 28.613 1.00 94.69 386 LEU A CA 1
ATOM 3231 C C . LEU A 1 386 ? 5.471 9.516 28.788 1.00 94.69 386 LEU A C 1
ATOM 3233 O O . LEU A 1 386 ? 6.097 10.465 28.326 1.00 94.69 386 LEU A O 1
ATOM 3237 N N . ASN A 1 387 ? 4.356 9.667 29.486 1.00 91.31 387 ASN A N 1
ATOM 3238 C CA . ASN A 1 387 ? 3.789 10.954 29.849 1.00 91.31 387 ASN A CA 1
ATOM 3239 C C . ASN A 1 387 ? 4.144 11.262 31.301 1.00 91.31 387 ASN A C 1
ATOM 3241 O O . ASN A 1 387 ? 3.740 10.518 32.197 1.00 91.31 387 ASN A O 1
ATOM 3245 N N . ILE A 1 388 ? 4.858 12.367 31.527 1.00 93.69 388 ILE A N 1
ATOM 3246 C CA . ILE A 1 388 ? 5.182 12.892 32.858 1.00 93.69 388 ILE A CA 1
ATOM 3247 C C . ILE A 1 388 ? 4.539 14.271 33.008 1.00 93.69 388 ILE A C 1
ATOM 3249 O O . ILE A 1 388 ? 4.855 15.199 32.270 1.00 93.69 388 ILE A O 1
ATOM 3253 N N . THR A 1 389 ? 3.630 14.414 33.970 1.00 93.00 389 THR A N 1
ATOM 3254 C CA . THR A 1 389 ? 3.062 15.708 34.366 1.00 93.00 389 THR A CA 1
ATOM 3255 C C . THR A 1 389 ? 3.848 16.260 35.547 1.00 93.00 389 THR A C 1
ATOM 3257 O O . THR A 1 389 ? 3.709 15.771 36.672 1.00 93.00 389 THR A O 1
ATOM 3260 N N . LEU A 1 390 ? 4.663 17.279 35.284 1.00 90.88 390 LEU A N 1
ATOM 3261 C CA . LEU A 1 390 ? 5.338 18.059 36.318 1.00 90.88 390 LEU A CA 1
ATOM 3262 C C . LEU A 1 390 ? 4.328 19.050 36.908 1.00 90.88 390 LEU A C 1
ATOM 3264 O O . LEU A 1 390 ? 3.597 19.702 36.161 1.00 90.88 390 LEU A O 1
ATOM 3268 N N . LYS A 1 391 ? 4.239 19.094 38.235 1.00 72.12 391 LYS A N 1
ATOM 3269 C CA . LYS A 1 391 ? 3.388 20.030 38.971 1.00 72.12 391 LYS A CA 1
ATOM 3270 C C . LYS A 1 391 ? 4.236 21.030 39.719 1.00 72.12 391 LYS A C 1
ATOM 3272 O O . LYS A 1 391 ? 5.282 20.588 40.244 1.00 72.12 391 LYS A O 1
#

pLDDT: mean 90.42, std 9.88, range [31.41, 98.12]

Radius of gyration: 28.79 Å; Cα contacts (8 Å, |Δi|>4): 784; chains: 1; bounding box: 92×53×76 Å